Protein AF-A0A945CH38-F1 (afdb_monomer)

Structure (mmCIF, N/CA/C/O backbone):
data_AF-A0A945CH38-F1
#
_entry.id   AF-A0A945CH38-F1
#
loop_
_atom_site.group_PDB
_atom_site.id
_atom_site.type_symbol
_atom_site.label_atom_id
_atom_site.label_alt_id
_atom_site.label_comp_id
_atom_site.label_asym_id
_atom_site.label_entity_id
_atom_site.label_seq_id
_atom_site.pdbx_PDB_ins_code
_atom_site.Cartn_x
_atom_site.Cartn_y
_atom_site.Cartn_z
_atom_site.occupancy
_atom_site.B_iso_or_equiv
_atom_site.auth_seq_id
_atom_site.auth_comp_id
_atom_site.auth_asym_id
_atom_site.auth_atom_id
_atom_site.pdbx_PDB_model_num
ATOM 1 N N . MET A 1 1 ? 9.244 -1.101 -34.015 1.00 33.09 1 MET A N 1
ATOM 2 C CA . MET A 1 1 ? 8.876 0.305 -33.753 1.00 33.09 1 MET A CA 1
ATOM 3 C C . MET A 1 1 ? 9.743 0.731 -32.586 1.00 33.09 1 MET A C 1
ATOM 5 O O . MET A 1 1 ? 9.508 0.219 -31.500 1.00 33.09 1 MET A O 1
ATOM 9 N N . SER A 1 2 ? 10.815 1.493 -32.829 1.00 27.12 2 SER A N 1
ATOM 10 C CA . SER A 1 2 ? 11.675 1.990 -31.750 1.00 27.12 2 SER A CA 1
ATOM 11 C C . SER A 1 2 ? 10.920 3.091 -31.012 1.00 27.12 2 SER A C 1
ATOM 13 O O . SER A 1 2 ? 10.331 3.969 -31.644 1.00 27.12 2 SER A O 1
ATOM 15 N N . VAL A 1 3 ? 10.873 2.996 -29.688 1.00 37.81 3 VAL A N 1
ATOM 16 C CA . VAL A 1 3 ? 10.349 4.061 -28.833 1.00 37.81 3 VAL A CA 1
ATOM 17 C C . VAL A 1 3 ? 11.540 4.963 -28.547 1.00 37.81 3 VAL A C 1
ATOM 19 O O . VAL A 1 3 ? 12.316 4.706 -27.634 1.00 37.81 3 VAL A O 1
ATOM 22 N N . ASP A 1 4 ? 11.744 5.938 -29.426 1.00 38.91 4 ASP A N 1
ATOM 23 C CA . ASP A 1 4 ? 12.710 7.011 -29.221 1.0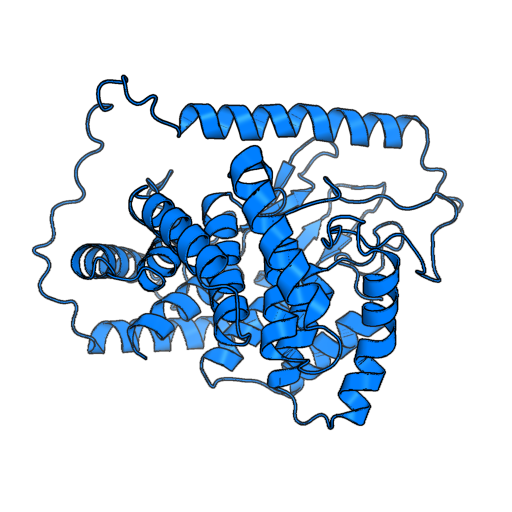0 38.91 4 ASP A CA 1
ATOM 24 C C . ASP A 1 4 ? 12.048 7.972 -28.221 1.00 38.91 4 ASP A C 1
ATOM 26 O O . ASP A 1 4 ? 11.200 8.775 -28.610 1.00 38.91 4 ASP A O 1
ATOM 30 N N . CYS A 1 5 ? 12.315 7.806 -26.919 1.00 43.62 5 CYS A N 1
ATOM 31 C CA . CYS A 1 5 ? 11.882 8.779 -25.914 1.00 43.62 5 CYS A CA 1
ATOM 32 C C . CYS A 1 5 ? 12.700 10.050 -26.136 1.00 43.62 5 CYS A C 1
ATOM 34 O O . CYS A 1 5 ? 13.842 10.168 -25.689 1.00 43.62 5 CYS A O 1
ATOM 36 N N . GLY A 1 6 ? 12.141 10.963 -26.927 1.00 52.44 6 GLY A N 1
ATOM 37 C CA . GLY A 1 6 ? 12.822 12.175 -27.349 1.00 52.44 6 GLY A CA 1
ATOM 38 C C . GLY A 1 6 ? 13.169 13.070 -26.160 1.00 52.44 6 GLY A C 1
ATOM 39 O O . GLY A 1 6 ? 12.581 12.987 -25.086 1.00 52.44 6 GLY A O 1
ATOM 40 N N . ILE A 1 7 ? 14.096 14.004 -26.378 1.00 44.34 7 ILE A N 1
ATOM 41 C CA . ILE A 1 7 ? 14.436 15.080 -25.427 1.00 44.34 7 ILE A CA 1
ATOM 42 C C . ILE A 1 7 ? 13.180 15.819 -24.918 1.00 44.34 7 ILE A C 1
ATOM 44 O O . ILE A 1 7 ? 13.166 16.318 -23.795 1.00 44.34 7 ILE A O 1
ATOM 48 N N . GLU A 1 8 ? 12.113 15.850 -25.718 1.00 47.91 8 GLU A N 1
ATOM 49 C CA . GLU A 1 8 ? 10.809 16.410 -25.359 1.00 47.91 8 GLU A CA 1
ATOM 50 C C . GLU A 1 8 ? 10.101 15.621 -24.245 1.00 47.91 8 GLU A C 1
ATOM 52 O O . GLU A 1 8 ? 9.540 16.247 -23.350 1.00 47.91 8 GLU A O 1
ATOM 57 N N . ASP A 1 9 ? 10.180 14.286 -24.230 1.00 46.97 9 ASP A N 1
ATOM 58 C CA . ASP A 1 9 ? 9.596 13.445 -23.171 1.00 46.97 9 ASP A CA 1
ATOM 59 C C . ASP A 1 9 ? 10.361 13.608 -21.846 1.00 46.97 9 ASP A C 1
ATOM 61 O O . ASP A 1 9 ? 9.769 13.648 -20.766 1.00 46.97 9 ASP A O 1
ATOM 65 N N . LEU A 1 10 ? 11.688 13.772 -21.921 1.00 42.56 10 LEU A N 1
ATOM 66 C CA . LEU A 1 10 ? 12.537 14.019 -20.751 1.00 42.56 10 LEU A CA 1
ATOM 67 C C . LEU A 1 10 ? 12.310 15.423 -20.166 1.00 42.56 10 LEU A C 1
ATOM 69 O O . LEU A 1 10 ? 12.220 15.579 -18.948 1.00 42.56 10 LEU A O 1
ATOM 73 N N . ALA A 1 11 ? 12.184 16.445 -21.018 1.00 45.28 11 ALA A N 1
ATOM 74 C CA . ALA A 1 11 ? 11.833 17.798 -20.587 1.00 45.28 11 ALA A CA 1
ATOM 75 C C . ALA A 1 11 ? 10.437 17.837 -19.939 1.00 45.28 11 ALA A C 1
ATOM 77 O O . ALA A 1 11 ? 10.260 18.481 -18.905 1.00 45.28 11 ALA A O 1
ATOM 78 N N . GLN A 1 12 ? 9.476 17.078 -20.482 1.00 52.94 12 GLN A N 1
ATOM 79 C CA . GLN A 1 12 ? 8.142 16.913 -19.895 1.00 52.94 12 GLN A CA 1
ATOM 80 C C . GLN A 1 12 ? 8.191 16.261 -18.504 1.00 52.94 12 GLN A C 1
ATOM 82 O O . GLN A 1 12 ? 7.495 16.713 -17.595 1.00 52.94 12 GLN A O 1
ATOM 87 N N . LEU A 1 13 ? 9.039 15.246 -18.300 1.00 43.03 13 LEU A N 1
ATOM 88 C CA . LEU A 1 13 ? 9.217 14.591 -16.997 1.00 43.03 13 LEU A CA 1
ATOM 89 C C . LEU A 1 13 ? 9.782 15.551 -15.928 1.00 43.03 13 LEU A C 1
ATOM 91 O O . LEU A 1 13 ? 9.372 15.495 -14.764 1.00 43.03 13 LEU A O 1
ATOM 95 N N . ILE A 1 14 ? 10.703 16.439 -16.321 1.00 44.16 14 ILE A N 1
ATOM 96 C CA . ILE A 1 14 ? 11.341 17.427 -15.434 1.00 44.16 14 ILE A CA 1
ATOM 97 C C . ILE A 1 14 ? 10.354 18.531 -15.027 1.00 44.16 14 ILE A C 1
ATOM 99 O O . ILE A 1 14 ? 10.209 18.804 -13.833 1.00 44.16 14 ILE A O 1
ATOM 103 N N . ASP A 1 15 ? 9.631 19.127 -15.981 1.00 50.62 15 ASP A N 1
ATOM 104 C CA . ASP A 1 15 ? 8.609 20.148 -15.687 1.00 50.62 15 ASP A CA 1
ATOM 105 C C . ASP A 1 15 ? 7.478 19.587 -14.806 1.00 50.62 15 ASP A C 1
ATOM 107 O O . ASP A 1 15 ? 6.951 20.278 -13.920 1.00 50.62 15 ASP A O 1
ATOM 111 N N . TRP A 1 16 ? 7.153 18.303 -14.997 1.00 47.88 16 TRP A N 1
ATOM 112 C CA . TRP A 1 16 ? 6.202 17.563 -14.173 1.00 47.88 16 TRP A CA 1
ATOM 113 C C . TRP A 1 16 ? 6.651 17.430 -12.709 1.00 47.88 16 TRP A C 1
ATOM 115 O O . TRP A 1 16 ? 5.834 17.629 -11.811 1.00 47.88 16 TRP A O 1
ATOM 125 N N . HIS A 1 17 ? 7.935 17.167 -12.443 1.00 46.44 17 HIS A N 1
ATOM 126 C CA . HIS A 1 17 ? 8.468 17.098 -11.074 1.00 46.44 17 HIS A CA 1
ATOM 127 C C . HIS A 1 17 ? 8.487 18.460 -10.367 1.00 46.44 17 HIS A C 1
ATOM 129 O O . HIS A 1 17 ? 8.150 18.553 -9.186 1.00 46.44 17 HIS A O 1
ATOM 135 N N . LEU A 1 18 ? 8.870 19.529 -11.071 1.00 45.62 18 LEU A N 1
ATOM 136 C CA . LEU A 1 18 ? 9.031 20.856 -10.464 1.00 45.62 18 LEU A CA 1
ATOM 137 C C . LEU A 1 18 ? 7.694 21.492 -10.057 1.00 45.62 18 LEU A C 1
ATOM 139 O O . LEU A 1 18 ? 7.589 22.082 -8.979 1.00 45.62 18 LEU A O 1
ATOM 143 N N . SER A 1 19 ? 6.659 21.346 -10.887 1.00 52.66 19 SER A N 1
ATOM 144 C CA . SER A 1 19 ? 5.317 21.888 -10.607 1.00 52.66 19 SER A CA 1
ATOM 145 C C . SER A 1 19 ? 4.658 21.231 -9.387 1.00 52.66 19 SER A C 1
ATOM 147 O O . SER A 1 19 ? 3.858 21.836 -8.674 1.00 52.66 19 SER A O 1
ATOM 149 N N . ASP A 1 20 ? 5.024 19.983 -9.134 1.00 52.06 20 ASP A N 1
ATOM 150 C CA . ASP A 1 20 ? 4.426 19.104 -8.144 1.00 52.06 20 ASP A CA 1
ATOM 151 C C . ASP A 1 20 ? 5.011 19.268 -6.736 1.00 52.06 20 ASP A C 1
ATOM 153 O O . ASP A 1 20 ? 4.262 19.346 -5.760 1.00 52.06 20 ASP A O 1
ATOM 157 N N . VAL A 1 21 ? 6.334 19.433 -6.624 1.00 51.56 21 VAL A N 1
ATOM 158 C CA . VAL A 1 21 ? 6.967 19.826 -5.353 1.00 51.56 21 VAL A CA 1
ATOM 159 C C . VAL A 1 21 ? 6.353 21.137 -4.858 1.00 51.56 21 VAL A C 1
ATOM 161 O O . VAL A 1 21 ? 5.951 21.231 -3.700 1.00 51.56 21 VAL A O 1
ATOM 164 N N . ALA A 1 22 ? 6.168 22.111 -5.754 1.00 57.16 22 ALA A N 1
ATOM 165 C CA . ALA A 1 22 ? 5.533 23.382 -5.422 1.00 57.16 22 ALA A CA 1
ATOM 166 C C . ALA A 1 22 ? 4.064 23.220 -4.985 1.00 57.16 22 ALA A C 1
ATOM 168 O O . ALA A 1 22 ? 3.626 23.894 -4.051 1.00 57.16 22 ALA A O 1
ATOM 169 N N . GLN A 1 23 ? 3.293 22.326 -5.618 1.00 54.50 23 GLN A N 1
ATOM 170 C CA . GLN A 1 23 ? 1.896 22.077 -5.248 1.00 54.50 23 GLN A CA 1
ATOM 171 C C . GLN A 1 23 ? 1.774 21.353 -3.901 1.00 54.50 23 GLN A C 1
ATOM 173 O O . GLN A 1 23 ? 0.929 21.727 -3.083 1.00 54.50 23 GLN A O 1
ATOM 178 N N . SER A 1 24 ? 2.626 20.361 -3.649 1.00 44.00 24 SER A N 1
ATOM 179 C CA . SER A 1 24 ? 2.690 19.631 -2.379 1.00 44.00 24 SER A CA 1
ATOM 180 C C . SER A 1 24 ? 3.130 20.546 -1.234 1.00 44.00 24 SER A C 1
ATOM 182 O O . SER A 1 24 ? 2.497 20.565 -0.176 1.00 44.00 24 SER A O 1
ATOM 184 N N . GLU A 1 25 ? 4.137 21.391 -1.466 1.00 53.06 25 GLU A N 1
ATOM 185 C CA . GLU A 1 25 ? 4.596 22.398 -0.508 1.00 53.06 25 GLU A CA 1
ATOM 186 C C . GLU A 1 25 ? 3.522 23.470 -0.247 1.00 53.06 25 GLU A C 1
ATOM 188 O O . GLU A 1 25 ? 3.291 23.856 0.900 1.00 53.06 25 GLU A O 1
ATOM 193 N N . ALA A 1 26 ? 2.815 23.935 -1.283 1.00 59.31 26 ALA A N 1
ATOM 194 C CA . ALA A 1 26 ? 1.718 24.894 -1.145 1.00 59.31 26 ALA A CA 1
ATOM 195 C C . ALA A 1 26 ? 0.515 24.300 -0.395 1.00 59.31 26 ALA A C 1
ATOM 197 O O . ALA A 1 26 ? -0.045 24.962 0.483 1.00 59.31 26 ALA A O 1
ATOM 198 N N . TYR A 1 27 ? 0.135 23.054 -0.699 1.00 48.19 27 TYR A N 1
ATOM 199 C CA . TYR A 1 27 ? -0.901 22.329 0.035 1.00 48.19 27 TYR A CA 1
ATOM 200 C C . TYR A 1 27 ? -0.509 22.193 1.505 1.00 48.19 27 TYR A C 1
ATOM 202 O O . TYR A 1 27 ? -1.305 22.551 2.373 1.00 48.19 27 TYR A O 1
ATOM 210 N N . TRP A 1 28 ? 0.736 21.802 1.791 1.00 46.22 28 TRP A N 1
ATOM 211 C CA . TRP A 1 28 ? 1.246 21.732 3.157 1.00 46.22 28 TRP A CA 1
ATOM 212 C C . TRP A 1 28 ? 1.188 23.093 3.852 1.00 46.22 28 TRP A C 1
ATOM 214 O O . TRP A 1 28 ? 0.543 23.208 4.887 1.00 46.22 28 TRP A O 1
ATOM 224 N N . LYS A 1 29 ? 1.726 24.161 3.252 1.00 55.78 29 LYS A N 1
ATOM 225 C CA . LYS A 1 29 ? 1.638 25.536 3.788 1.00 55.78 29 LYS A CA 1
ATOM 226 C C . LYS A 1 29 ? 0.195 25.997 4.029 1.00 55.78 29 LYS A C 1
ATOM 228 O O . LYS A 1 29 ? -0.036 26.849 4.884 1.00 55.78 29 LYS A O 1
ATOM 233 N N . SER A 1 30 ? -0.775 25.465 3.283 1.00 52.91 30 SER A N 1
ATOM 234 C CA . SER A 1 30 ? -2.195 25.796 3.452 1.00 52.91 30 SER A CA 1
ATOM 235 C C . SER A 1 30 ? -2.853 25.090 4.643 1.00 52.91 30 SER A C 1
ATOM 237 O O . SER A 1 30 ? -3.744 25.667 5.268 1.00 52.91 30 SER A O 1
ATOM 239 N N . ILE A 1 31 ? -2.401 23.879 4.984 1.00 42.31 31 ILE A N 1
ATOM 240 C CA . ILE A 1 31 ? -2.918 23.089 6.114 1.00 42.31 31 ILE A CA 1
ATOM 241 C C . ILE A 1 31 ? -2.049 23.217 7.372 1.00 42.31 31 ILE A C 1
ATOM 243 O O . ILE A 1 31 ? -2.517 22.920 8.470 1.00 42.31 31 ILE A O 1
ATOM 247 N N . HIS A 1 32 ? -0.808 23.691 7.231 1.00 41.12 32 HIS A N 1
ATOM 248 C CA . HIS A 1 32 ? 0.100 23.970 8.332 1.00 41.12 32 HIS A CA 1
ATOM 249 C C . HIS A 1 32 ? -0.224 25.342 8.923 1.00 41.12 32 HIS A C 1
ATOM 251 O O . HIS A 1 32 ? -0.012 26.403 8.328 1.00 41.12 32 HIS A O 1
ATOM 257 N N . ILE A 1 33 ? -0.804 25.314 10.117 1.00 42.88 33 ILE A N 1
ATOM 258 C CA . ILE A 1 33 ? -1.105 26.510 10.889 1.00 42.88 33 ILE A CA 1
ATOM 259 C C . ILE A 1 33 ? 0.221 26.955 11.508 1.00 42.88 33 ILE A C 1
ATOM 261 O O . ILE A 1 33 ? 0.757 26.270 12.371 1.00 42.88 33 ILE A O 1
ATOM 265 N N . SER A 1 34 ? 0.763 28.090 11.051 1.00 43.88 34 SER A N 1
ATOM 266 C CA . SER A 1 34 ? 1.825 28.787 11.788 1.00 43.88 34 SER A CA 1
ATOM 267 C C . SER A 1 34 ? 1.400 28.888 13.259 1.00 43.88 34 SER A C 1
ATOM 269 O O . SER A 1 34 ? 0.246 29.258 13.493 1.00 43.88 34 SER A O 1
ATOM 271 N N . PRO A 1 35 ? 2.275 28.582 14.235 1.00 45.34 35 PRO A N 1
ATOM 272 C CA . PRO A 1 35 ? 1.916 28.585 15.657 1.00 45.34 35 PRO A CA 1
ATOM 273 C C . PRO A 1 35 ? 1.317 29.921 16.140 1.00 45.34 35 PRO A C 1
ATOM 275 O O . PRO A 1 35 ? 0.619 29.950 17.149 1.00 45.34 35 PRO A O 1
ATOM 278 N N . ASP A 1 36 ? 1.497 30.998 15.367 1.00 49.19 36 ASP A N 1
ATOM 279 C CA . ASP A 1 36 ? 1.013 32.348 15.658 1.00 49.19 36 ASP A CA 1
ATOM 280 C C . ASP A 1 36 ? -0.311 32.717 14.951 1.00 49.19 36 ASP A C 1
ATOM 282 O O . ASP A 1 36 ? -0.823 33.829 15.117 1.00 49.19 36 ASP A O 1
ATOM 286 N N . ARG A 1 37 ? -0.899 31.829 14.132 1.00 39.44 37 ARG A N 1
ATOM 287 C CA . ARG A 1 37 ? -2.176 32.109 13.453 1.00 39.44 37 ARG A CA 1
ATOM 288 C C . ARG A 1 37 ? -3.357 31.899 14.395 1.00 39.44 37 ARG A C 1
ATOM 290 O O . ARG A 1 37 ? -3.610 30.801 14.880 1.00 39.44 37 ARG A O 1
ATOM 297 N N . THR A 1 38 ? -4.147 32.958 14.561 1.00 38.47 38 THR A N 1
ATOM 298 C CA . THR A 1 38 ? -5.465 32.916 15.201 1.00 38.47 38 THR A CA 1
ATOM 299 C C . THR A 1 38 ? -6.306 31.807 14.549 1.00 38.47 38 THR A C 1
ATOM 301 O O . THR A 1 38 ? -6.372 31.764 13.316 1.00 38.47 38 THR A O 1
ATOM 304 N N . PRO A 1 39 ? -6.923 30.891 15.321 1.00 36.44 39 PRO A N 1
ATOM 305 C CA . PRO A 1 39 ? -7.689 29.787 14.757 1.00 36.44 39 PRO A CA 1
ATOM 306 C C . PRO A 1 39 ? -8.763 30.321 13.805 1.00 36.44 39 PRO A C 1
ATOM 308 O O . PRO A 1 39 ? -9.526 31.220 14.160 1.00 36.44 39 PRO A O 1
ATOM 311 N N . LEU A 1 40 ? -8.795 29.774 12.583 1.00 32.62 40 LEU A N 1
ATOM 312 C CA . LEU A 1 40 ? -9.864 30.044 11.622 1.00 32.62 40 LEU A CA 1
ATOM 313 C C . LEU A 1 40 ? -11.224 29.820 12.302 1.00 32.62 40 LEU A C 1
ATOM 315 O O . LEU A 1 40 ? -11.339 28.881 13.098 1.00 32.62 40 LEU A O 1
ATOM 319 N N . PRO A 1 41 ? -12.237 30.655 12.005 1.00 34.81 41 PRO A N 1
ATOM 320 C CA . PRO A 1 41 ? -13.558 30.514 12.594 1.00 34.81 41 PRO A CA 1
ATOM 321 C C . PRO A 1 41 ? -14.049 29.087 12.356 1.00 34.81 41 PRO A C 1
ATOM 323 O O . PRO A 1 41 ? -14.040 28.597 11.228 1.00 34.81 41 PRO A O 1
ATOM 326 N N . PHE A 1 42 ? -14.380 28.425 13.464 1.00 35.62 42 PHE A N 1
ATOM 327 C CA . PHE A 1 42 ? -14.940 27.085 13.548 1.00 35.62 42 PHE A CA 1
ATOM 328 C C . PHE A 1 42 ? -15.866 26.795 12.357 1.00 35.62 42 PHE A C 1
ATOM 330 O O . PHE A 1 42 ? -16.919 27.418 12.229 1.00 35.62 42 PHE A O 1
ATOM 337 N N . PHE A 1 43 ? -15.509 25.816 11.518 1.00 35.94 43 PHE A N 1
ATOM 338 C CA . PHE A 1 43 ? -16.547 25.064 10.819 1.00 35.94 43 PHE A CA 1
ATOM 339 C C . PHE A 1 43 ? -17.430 24.447 11.898 1.00 35.94 43 PHE A C 1
ATOM 341 O O . PHE A 1 43 ? -16.898 23.948 12.894 1.00 35.94 43 PHE A O 1
ATOM 348 N N . GLU A 1 44 ? -18.748 24.572 11.723 1.00 36.72 44 GLU A N 1
ATOM 349 C CA . GLU A 1 44 ? -19.766 24.077 12.644 1.00 36.72 44 GLU A CA 1
ATOM 350 C C . GLU A 1 44 ? -19.319 22.749 13.245 1.00 36.72 44 GLU A C 1
ATOM 352 O O . GLU A 1 44 ? -19.107 21.760 12.541 1.00 36.72 44 GLU A O 1
ATOM 357 N N . ILE A 1 45 ? -19.106 22.781 14.560 1.00 38.47 45 ILE A N 1
ATOM 358 C CA . ILE A 1 45 ? -18.884 21.606 15.386 1.00 38.47 45 ILE A CA 1
ATOM 359 C C . ILE A 1 45 ? -19.995 20.641 14.988 1.00 38.47 45 ILE A C 1
ATOM 361 O O . ILE A 1 45 ? -21.165 20.929 15.251 1.00 38.47 45 ILE A O 1
ATOM 365 N N . LEU A 1 46 ? -19.638 19.543 14.304 1.00 39.16 46 LEU A N 1
ATOM 366 C CA . LEU A 1 46 ? -20.552 18.422 14.103 1.00 39.16 46 LEU A CA 1
ATOM 367 C C . LEU A 1 46 ? -21.228 18.200 15.455 1.00 39.16 46 LEU A C 1
ATOM 369 O O . LEU A 1 46 ? -20.494 18.109 16.446 1.00 39.16 46 LEU A O 1
ATOM 373 N N . PRO A 1 47 ? -22.572 18.228 15.530 1.00 36.97 47 PRO A N 1
ATOM 374 C CA . PRO A 1 47 ? -23.276 18.222 16.800 1.00 36.97 47 PRO A CA 1
ATOM 375 C C . PRO A 1 47 ? -22.669 17.130 17.663 1.00 36.97 47 PRO A C 1
ATOM 377 O O . PRO A 1 47 ? -22.548 15.993 17.207 1.00 36.97 47 PRO A O 1
ATOM 380 N N . SER A 1 48 ? -22.207 17.527 18.853 1.00 38.81 48 SER A N 1
ATOM 381 C CA . SER A 1 48 ? -21.621 16.630 19.840 1.00 38.81 48 SER A CA 1
ATOM 382 C C . SER A 1 48 ? -22.679 15.587 20.167 1.00 38.81 48 SER A C 1
ATOM 384 O O . SER A 1 48 ? -23.547 15.795 21.015 1.00 38.81 48 SER A O 1
ATOM 386 N N . ALA A 1 49 ? -22.683 14.496 19.402 1.00 42.03 49 ALA A N 1
ATOM 387 C CA . ALA A 1 49 ? -23.418 13.309 19.747 1.00 42.03 49 ALA A CA 1
ATOM 388 C C . ALA A 1 49 ? -22.824 12.915 21.089 1.00 42.03 49 ALA A C 1
ATOM 390 O O . ALA A 1 49 ? -21.624 12.658 21.172 1.00 42.03 49 ALA A O 1
ATOM 391 N N . THR A 1 50 ? -23.629 12.969 22.149 1.00 41.84 50 THR A N 1
ATOM 392 C CA . THR A 1 50 ? -23.222 12.525 23.478 1.00 41.84 50 THR A CA 1
ATOM 393 C C . THR A 1 50 ? -22.666 11.120 23.331 1.00 41.84 50 THR A C 1
ATOM 395 O O . THR A 1 50 ? -23.422 10.171 23.103 1.00 41.84 50 THR A O 1
ATOM 398 N N . ALA A 1 51 ? -21.337 11.035 23.362 1.00 41.84 51 ALA A N 1
ATOM 399 C CA . ALA A 1 51 ? -20.554 9.852 23.071 1.00 41.84 51 ALA A CA 1
ATOM 400 C C . ALA A 1 51 ? -20.702 8.879 24.238 1.00 41.84 51 ALA A C 1
ATOM 402 O O . ALA A 1 51 ? -19.837 8.729 25.092 1.00 41.84 51 ALA A O 1
ATOM 403 N N . THR A 1 52 ? -21.860 8.233 24.299 1.00 47.31 52 THR A N 1
ATOM 404 C CA . THR A 1 52 ? -21.950 6.927 24.938 1.00 47.31 52 THR A CA 1
ATOM 405 C C . THR A 1 52 ? -21.042 5.998 24.139 1.00 47.31 52 THR A C 1
ATOM 407 O O . THR A 1 52 ? -21.010 6.088 22.910 1.00 47.31 52 THR A O 1
ATOM 410 N N . ALA A 1 53 ? -20.228 5.190 24.827 1.00 51.75 53 ALA A N 1
ATOM 411 C CA . ALA A 1 53 ? -19.344 4.227 24.179 1.00 51.75 53 ALA A CA 1
ATOM 412 C C . ALA A 1 53 ? -20.140 3.489 23.097 1.00 51.75 53 ALA A C 1
ATOM 414 O O . ALA A 1 53 ? -21.182 2.904 23.401 1.00 51.75 53 ALA A O 1
ATOM 415 N N . ALA A 1 54 ? -19.703 3.592 21.838 1.00 51.22 54 ALA A N 1
ATOM 416 C CA . ALA A 1 54 ? -20.388 2.921 20.747 1.00 51.22 54 ALA A CA 1
ATOM 417 C C . ALA A 1 54 ? -20.420 1.423 21.093 1.00 51.22 54 ALA A C 1
ATOM 419 O O . ALA A 1 54 ? -19.356 0.860 21.361 1.00 51.22 54 ALA A O 1
ATOM 420 N N . PRO A 1 55 ? -21.596 0.775 21.154 1.00 59.91 55 PRO A N 1
ATOM 421 C CA . PRO A 1 55 ? -21.658 -0.637 21.492 1.00 59.91 55 PRO A CA 1
ATOM 422 C C . PRO A 1 55 ? -20.800 -1.416 20.492 1.00 59.91 55 PRO A C 1
ATOM 424 O O . PRO A 1 55 ? -20.972 -1.252 19.284 1.00 59.91 55 PRO A O 1
ATOM 427 N N . THR A 1 56 ? -19.886 -2.260 20.974 1.00 65.62 56 THR A N 1
ATOM 428 C CA . THR A 1 56 ? -19.011 -3.114 20.143 1.00 65.62 56 THR A CA 1
ATOM 429 C C . THR A 1 56 ? -19.802 -3.905 19.095 1.00 65.62 56 THR A C 1
ATOM 431 O O . THR A 1 56 ? -19.401 -3.983 17.937 1.00 65.62 56 THR A O 1
ATOM 434 N N . VAL A 1 57 ? -21.010 -4.342 19.467 1.00 63.09 57 VAL A N 1
ATOM 435 C CA . VAL A 1 57 ? -22.010 -5.003 18.608 1.00 63.09 57 VAL A CA 1
ATOM 436 C C . VAL A 1 57 ? -22.294 -4.237 17.306 1.00 63.09 57 VAL A C 1
ATOM 438 O O . VAL A 1 57 ? -22.566 -4.836 16.266 1.00 63.09 57 VAL A O 1
ATOM 441 N N . GLU A 1 58 ? -22.230 -2.907 17.325 1.00 84.25 58 GLU A N 1
ATOM 442 C CA . GLU A 1 58 ? -22.483 -2.099 16.134 1.00 84.25 58 GLU A CA 1
ATOM 443 C C . GLU A 1 58 ? -21.261 -1.982 15.206 1.00 84.25 58 GLU A C 1
ATOM 445 O O . GLU A 1 58 ? -21.435 -1.682 14.022 1.00 84.25 58 GLU A O 1
ATOM 450 N N . ILE A 1 59 ? -20.037 -2.195 15.708 1.00 92.44 59 ILE A N 1
ATOM 451 C CA . ILE A 1 59 ? -18.827 -2.264 14.867 1.00 92.44 59 ILE A CA 1
ATOM 452 C C . ILE A 1 59 ? -18.799 -3.605 14.131 1.00 92.44 59 ILE A C 1
ATOM 454 O O . ILE A 1 59 ? -18.574 -3.616 12.923 1.00 92.44 59 ILE A O 1
ATOM 458 N N . ASP A 1 60 ? -19.141 -4.705 14.806 1.00 94.19 60 ASP A N 1
ATOM 459 C CA . ASP A 1 60 ? -19.213 -6.036 14.187 1.00 94.19 60 ASP A CA 1
ATOM 460 C C . ASP A 1 60 ? -20.189 -6.076 13.006 1.00 94.19 60 ASP A C 1
ATOM 462 O O . ASP A 1 60 ? -19.878 -6.626 11.948 1.00 94.19 60 ASP A O 1
ATOM 466 N N . HIS A 1 61 ? -21.357 -5.436 13.141 1.00 94.75 61 HIS A N 1
ATOM 467 C CA . HIS A 1 61 ? -22.316 -5.339 12.039 1.00 94.75 61 HIS A CA 1
ATOM 468 C C . HIS A 1 61 ? -21.777 -4.514 10.858 1.00 94.75 61 HIS A C 1
ATOM 470 O O . HIS A 1 61 ? -21.982 -4.875 9.697 1.00 94.75 61 HIS A O 1
ATOM 476 N N . CYS A 1 62 ? -21.067 -3.418 11.143 1.00 95.81 62 CYS A N 1
ATOM 477 C CA . CYS A 1 62 ? -20.400 -2.603 10.127 1.00 95.81 62 CYS A CA 1
ATOM 478 C C . CYS A 1 62 ? -19.339 -3.427 9.375 1.00 95.81 62 CYS A C 1
ATOM 480 O O . CYS A 1 62 ? -19.326 -3.440 8.141 1.00 95.81 62 CYS A O 1
ATOM 482 N N . LEU A 1 63 ? -18.507 -4.171 10.112 1.00 96.31 63 LEU A N 1
ATOM 483 C CA . LEU A 1 63 ? -17.465 -5.047 9.576 1.00 96.31 63 LEU A CA 1
ATOM 484 C C . LEU A 1 63 ? -18.037 -6.182 8.724 1.00 96.31 63 LEU A C 1
ATOM 486 O O . LEU A 1 63 ? -17.537 -6.422 7.629 1.00 96.31 63 LEU A O 1
ATOM 490 N N . ASP A 1 64 ? -19.096 -6.857 9.173 1.00 96.19 64 ASP A N 1
ATOM 491 C CA . ASP A 1 64 ? -19.760 -7.920 8.403 1.00 96.19 64 ASP A CA 1
ATOM 492 C C . ASP A 1 64 ? -20.255 -7.410 7.038 1.00 96.19 64 ASP A C 1
ATOM 494 O O . ASP A 1 64 ? -20.020 -8.036 6.001 1.00 96.19 64 ASP A O 1
ATOM 498 N N . ARG A 1 65 ? -20.881 -6.230 7.009 1.00 97.69 65 ARG A N 1
ATOM 499 C CA . ARG A 1 65 ? -21.343 -5.610 5.758 1.00 97.69 65 ARG A CA 1
ATOM 500 C C . ARG A 1 65 ? -20.182 -5.206 4.853 1.00 97.69 65 ARG A C 1
ATOM 502 O O . ARG A 1 65 ? -20.243 -5.455 3.652 1.00 97.69 65 ARG A O 1
ATOM 509 N N . ALA A 1 66 ? -19.121 -4.639 5.419 1.00 97.56 66 ALA A N 1
ATOM 510 C CA . ALA A 1 66 ? -17.929 -4.259 4.668 1.00 97.56 66 ALA A CA 1
ATOM 511 C C . ALA A 1 66 ? -17.218 -5.475 4.056 1.00 97.56 66 ALA A C 1
ATOM 513 O O . ALA A 1 66 ? -16.869 -5.473 2.879 1.00 97.56 66 ALA A O 1
ATOM 514 N N . ARG A 1 67 ? -17.086 -6.563 4.819 1.00 96.44 67 ARG A N 1
ATOM 515 C CA . ARG A 1 67 ? -16.536 -7.842 4.349 1.00 96.44 67 ARG A CA 1
ATOM 516 C C . ARG A 1 67 ? -17.348 -8.419 3.191 1.00 96.44 67 ARG A C 1
ATOM 518 O O . ARG A 1 67 ? -16.771 -8.838 2.190 1.00 96.44 67 ARG A O 1
ATOM 525 N N . LYS A 1 68 ? -18.683 -8.381 3.280 1.00 96.12 68 LYS A N 1
ATOM 526 C CA . LYS A 1 68 ? -19.579 -8.779 2.179 1.00 96.12 68 LYS A CA 1
ATOM 527 C C . LYS A 1 68 ? -19.395 -7.907 0.940 1.00 96.12 68 LYS A C 1
ATOM 529 O O . LYS A 1 68 ? -19.358 -8.449 -0.159 1.00 96.12 68 LYS A O 1
ATOM 534 N N . PHE A 1 69 ? -19.243 -6.593 1.116 1.00 97.06 69 PHE A N 1
ATOM 535 C CA . PHE A 1 69 ? -18.942 -5.672 0.018 1.00 97.06 69 PHE A CA 1
ATOM 536 C C . PHE A 1 69 ? -17.624 -6.039 -0.680 1.00 97.06 69 PHE A C 1
ATOM 538 O O . PHE A 1 69 ? -17.596 -6.167 -1.900 1.00 97.06 69 PHE A O 1
ATOM 545 N N . LEU A 1 70 ? -16.553 -6.289 0.080 1.00 95.62 70 LEU A N 1
ATOM 546 C CA . LEU A 1 70 ? -15.249 -6.685 -0.471 1.00 95.62 70 LEU A CA 1
ATOM 547 C C . LEU A 1 70 ? -15.286 -8.043 -1.187 1.00 95.62 70 LEU A C 1
ATOM 549 O O . LEU A 1 70 ? -14.574 -8.238 -2.165 1.00 95.62 70 LEU A O 1
ATOM 553 N N . CYS A 1 71 ? -16.135 -8.969 -0.736 1.00 94.75 71 CYS A N 1
ATOM 554 C CA . CYS A 1 71 ? -16.297 -10.282 -1.365 1.00 94.75 71 CYS A CA 1
ATOM 555 C C . CYS A 1 71 ? -17.243 -10.281 -2.577 1.00 94.75 71 CYS A C 1
ATOM 557 O O . CYS A 1 71 ? -17.379 -11.313 -3.232 1.00 94.75 71 CYS A O 1
ATOM 559 N N . PHE A 1 72 ? -17.925 -9.167 -2.870 1.00 93.44 72 PHE A N 1
ATOM 560 C CA . PHE A 1 72 ? -18.873 -9.096 -3.984 1.00 93.44 72 PHE A CA 1
ATOM 561 C C . PHE A 1 72 ? -18.177 -9.230 -5.347 1.00 93.44 72 PHE A C 1
ATOM 563 O O . PHE A 1 72 ? -18.722 -9.854 -6.257 1.00 93.44 72 PHE A O 1
ATOM 570 N N . ASP A 1 73 ? -16.967 -8.682 -5.473 1.00 91.12 73 ASP A N 1
ATOM 571 C CA . ASP A 1 73 ? -16.132 -8.764 -6.671 1.00 91.12 73 ASP A CA 1
ATOM 572 C C . ASP A 1 73 ? -14.743 -9.314 -6.313 1.00 91.12 73 ASP A C 1
ATOM 574 O O . ASP A 1 73 ? -13.817 -8.570 -5.983 1.00 91.12 73 ASP A O 1
ATOM 578 N N . LEU A 1 74 ? -14.597 -10.640 -6.405 1.00 87.94 74 LEU A N 1
ATOM 579 C CA . LEU A 1 74 ? -13.338 -11.345 -6.123 1.00 87.94 74 LEU A CA 1
ATOM 580 C C . LEU A 1 74 ? -12.224 -11.027 -7.132 1.00 87.94 74 LEU A C 1
ATOM 582 O O . LEU A 1 74 ? -11.051 -11.267 -6.859 1.00 87.94 74 LEU A O 1
ATOM 586 N N . GLU A 1 75 ? -12.55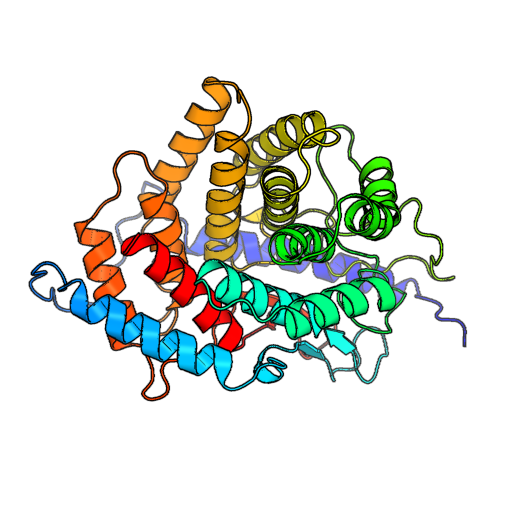6 -10.478 -8.300 1.00 90.88 75 GLU A N 1
ATOM 587 C CA . GLU A 1 75 ? -11.541 -9.958 -9.219 1.00 90.88 75 GLU A CA 1
ATOM 588 C C . GLU A 1 75 ? -11.179 -8.501 -8.911 1.00 90.88 75 GLU A C 1
ATOM 590 O O . GLU A 1 75 ? -10.185 -7.988 -9.433 1.00 90.88 75 GLU A O 1
ATOM 595 N N . SER A 1 76 ? -11.967 -7.846 -8.054 1.00 94.12 76 SER A N 1
ATOM 596 C CA . SER A 1 76 ? -11.817 -6.459 -7.624 1.00 94.12 76 SER A CA 1
ATOM 597 C C . SER A 1 76 ? -11.605 -5.511 -8.808 1.00 94.12 76 SER A C 1
ATOM 599 O O . SER A 1 76 ? -10.763 -4.611 -8.761 1.00 94.12 76 SER A O 1
ATOM 601 N N . ARG A 1 77 ? -12.371 -5.708 -9.888 1.00 94.25 77 ARG A N 1
ATOM 602 C CA . ARG A 1 77 ? -12.300 -4.935 -11.138 1.00 94.25 77 ARG A CA 1
ATOM 603 C C . ARG A 1 77 ? -12.575 -3.459 -10.921 1.00 94.25 77 ARG A C 1
ATOM 605 O O . ARG A 1 77 ? -11.980 -2.630 -11.600 1.00 94.25 77 ARG A O 1
ATOM 612 N N . GLU A 1 78 ? -13.432 -3.124 -9.958 1.00 92.56 78 GLU A N 1
ATOM 613 C CA . GLU A 1 78 ? -13.689 -1.726 -9.580 1.00 92.56 78 GLU A CA 1
ATOM 614 C C . GLU A 1 78 ? -12.420 -1.013 -9.079 1.00 92.56 78 GLU A C 1
ATOM 616 O O . GLU A 1 78 ? -12.323 0.208 -9.142 1.00 92.56 78 GLU A O 1
ATOM 621 N N . SER A 1 79 ? -11.433 -1.762 -8.580 1.00 92.94 79 SER A N 1
ATOM 622 C CA . SER A 1 79 ? -10.190 -1.202 -8.046 1.00 92.94 79 SER A CA 1
ATOM 623 C C . SER A 1 79 ? -9.087 -1.019 -9.092 1.00 92.94 79 SER A C 1
ATOM 625 O O . SER A 1 79 ? -8.059 -0.415 -8.774 1.00 92.94 79 SER A O 1
ATOM 627 N N . TRP A 1 80 ? -9.278 -1.522 -10.318 1.00 95.19 80 TRP A N 1
ATOM 628 C CA . TRP A 1 80 ? -8.269 -1.441 -11.374 1.00 95.19 80 TRP A CA 1
ATOM 629 C C . TRP A 1 80 ? -8.040 0.010 -11.784 1.00 95.19 80 TRP A C 1
ATOM 631 O O . TRP A 1 80 ? -8.990 0.754 -12.041 1.00 95.19 80 TRP A O 1
ATOM 641 N N . GLU A 1 81 ? -6.778 0.401 -11.914 1.00 93.31 81 GLU A N 1
ATOM 642 C CA . GLU A 1 81 ? -6.432 1.658 -12.558 1.00 93.31 81 GLU A CA 1
ATOM 643 C C . GLU A 1 81 ? -6.421 1.461 -14.077 1.00 93.31 81 GLU A C 1
ATOM 645 O O . GLU A 1 81 ? -5.682 0.631 -14.605 1.00 93.31 81 GLU A O 1
ATOM 650 N N . ILE A 1 82 ? -7.242 2.227 -14.798 1.00 92.62 82 ILE A N 1
ATOM 651 C CA . ILE A 1 82 ? -7.332 2.152 -16.259 1.00 92.62 82 ILE A CA 1
ATOM 652 C C . ILE A 1 82 ? -7.071 3.536 -16.850 1.00 92.62 82 ILE A C 1
ATOM 654 O O . ILE A 1 82 ? -7.928 4.417 -16.782 1.00 92.62 82 ILE A O 1
ATOM 658 N N . GLN A 1 83 ? -5.920 3.700 -17.500 1.00 89.69 83 GLN A N 1
ATOM 659 C CA . GLN A 1 83 ? -5.546 4.930 -18.197 1.00 89.69 83 GLN A CA 1
ATOM 660 C C . GLN A 1 83 ? -5.864 4.805 -19.686 1.00 89.69 83 GLN A C 1
ATOM 662 O O . GLN A 1 83 ? -5.383 3.895 -20.358 1.00 89.69 83 GLN A O 1
ATOM 667 N N . ARG A 1 84 ? -6.684 5.727 -20.205 1.00 88.19 84 ARG A N 1
ATOM 668 C CA . ARG A 1 84 ? -7.140 5.765 -21.616 1.00 88.19 84 ARG A CA 1
ATOM 669 C C . ARG A 1 84 ? -6.756 7.060 -22.331 1.00 88.19 84 ARG A C 1
ATOM 671 O O . ARG A 1 84 ? -7.401 7.470 -23.290 1.00 88.19 84 ARG A O 1
ATOM 678 N N . THR A 1 85 ? -5.774 7.763 -21.788 1.00 80.25 85 THR A N 1
ATOM 679 C CA . THR A 1 85 ? -5.509 9.177 -22.082 1.00 80.25 85 THR A CA 1
ATOM 680 C C . THR A 1 85 ? -4.337 9.372 -23.036 1.00 80.25 85 THR A C 1
ATOM 682 O O . THR A 1 85 ? -3.957 10.506 -23.308 1.00 80.25 85 THR A O 1
ATOM 685 N N . GLY A 1 86 ? -3.770 8.286 -23.573 1.00 78.12 86 GLY A N 1
ATOM 686 C CA . GLY A 1 86 ? -2.603 8.363 -24.448 1.00 78.12 86 GLY A CA 1
ATOM 687 C C . GLY A 1 86 ? -1.283 8.543 -23.695 1.00 78.12 86 GLY A C 1
ATOM 688 O O . GLY A 1 86 ? -0.299 8.954 -24.308 1.00 78.12 86 GLY A O 1
ATOM 689 N N . LEU A 1 87 ? -1.242 8.281 -22.381 1.00 80.88 87 LEU A N 1
ATOM 690 C CA . LEU A 1 87 ? -0.020 8.408 -21.584 1.00 80.88 87 LEU A CA 1
ATOM 691 C C . LEU A 1 87 ? 1.118 7.575 -22.193 1.00 80.88 87 LEU A C 1
ATOM 693 O O . LEU A 1 87 ? 0.922 6.407 -22.528 1.00 80.88 87 LEU A O 1
ATOM 697 N N . TRP A 1 88 ? 2.296 8.189 -22.350 1.00 80.38 88 TRP A N 1
ATOM 698 C CA . TRP A 1 88 ? 3.465 7.594 -23.018 1.00 80.38 88 TRP A CA 1
ATOM 699 C C . TRP A 1 88 ? 3.147 7.006 -24.403 1.00 80.38 88 TRP A C 1
ATOM 701 O O . TRP A 1 88 ? 3.649 5.942 -24.774 1.00 80.38 88 TRP A O 1
ATOM 711 N N . ALA A 1 89 ? 2.263 7.677 -25.150 1.00 84.00 89 ALA A N 1
ATOM 712 C CA . ALA A 1 89 ? 1.770 7.240 -26.455 1.00 84.00 89 ALA A CA 1
ATOM 713 C C . ALA A 1 89 ? 1.131 5.834 -26.436 1.00 84.00 89 ALA A C 1
ATOM 715 O O . ALA A 1 89 ? 1.194 5.095 -27.422 1.00 84.00 89 ALA A O 1
ATOM 716 N N . ARG A 1 90 ? 0.518 5.443 -25.309 1.00 84.75 90 ARG A N 1
ATOM 717 C CA . ARG A 1 90 ? -0.232 4.189 -25.164 1.00 84.75 90 ARG A CA 1
ATOM 718 C C . ARG A 1 90 ? -1.730 4.453 -25.102 1.00 84.75 90 ARG A C 1
ATOM 720 O O . ARG A 1 90 ? -2.201 5.228 -24.275 1.00 84.75 90 ARG A O 1
ATOM 727 N N . ASP A 1 91 ? -2.481 3.731 -25.929 1.00 86.56 91 ASP A N 1
ATOM 728 C CA . ASP A 1 91 ? -3.948 3.818 -25.965 1.00 86.56 91 ASP A CA 1
ATOM 729 C C . ASP A 1 91 ? -4.604 3.315 -24.671 1.00 86.56 91 ASP A C 1
ATOM 731 O O . ASP A 1 91 ? -5.708 3.730 -24.311 1.00 86.56 91 ASP A O 1
ATOM 735 N N . LEU A 1 92 ? -3.930 2.393 -23.980 1.00 91.31 92 LEU A N 1
ATOM 736 C CA . LEU A 1 92 ? -4.419 1.757 -22.769 1.00 91.31 92 LEU A CA 1
ATOM 737 C C . LEU A 1 92 ? -3.248 1.346 -21.874 1.00 91.31 92 LEU A C 1
ATOM 739 O O . LEU A 1 92 ? -2.380 0.589 -22.308 1.00 91.31 92 LEU A O 1
ATOM 743 N N . LEU A 1 93 ? -3.277 1.780 -20.616 1.00 92.25 93 LEU A N 1
ATOM 744 C CA . LEU A 1 93 ? -2.477 1.197 -19.536 1.00 92.25 93 LEU A CA 1
ATOM 745 C C . LEU A 1 93 ? -3.422 0.678 -18.458 1.00 92.25 93 LEU A C 1
ATOM 747 O O . LEU A 1 93 ? -4.446 1.302 -18.167 1.00 92.25 93 LEU A O 1
ATOM 751 N N . VAL A 1 94 ? -3.088 -0.476 -17.888 1.00 95.06 94 VAL A N 1
ATOM 752 C CA . VAL A 1 94 ? -3.906 -1.125 -16.862 1.00 95.06 94 VAL A CA 1
ATOM 753 C C . VAL A 1 94 ? -3.021 -1.497 -15.683 1.00 95.06 94 VAL A C 1
ATOM 755 O O . VAL A 1 94 ? -2.126 -2.329 -15.827 1.00 95.06 94 VAL A O 1
ATOM 758 N N . GLY A 1 95 ? -3.270 -0.853 -14.546 1.00 94.62 95 GLY A N 1
ATOM 759 C CA . GLY A 1 95 ? -2.692 -1.182 -13.248 1.00 94.62 95 GLY A CA 1
ATOM 760 C C . GLY A 1 95 ? -3.714 -1.982 -12.457 1.00 94.62 95 GLY A C 1
ATOM 761 O O . GLY A 1 95 ? -4.565 -1.420 -11.769 1.00 94.62 95 GLY A O 1
ATOM 762 N N . ASP A 1 96 ? -3.709 -3.300 -12.633 1.00 94.38 96 ASP A N 1
ATOM 763 C CA . ASP A 1 96 ? -4.721 -4.193 -12.068 1.00 94.38 96 ASP A CA 1
ATOM 764 C C . ASP A 1 96 ? -4.225 -5.001 -10.869 1.00 94.38 96 ASP A C 1
ATOM 766 O O . ASP A 1 96 ? -5.053 -5.431 -10.074 1.00 94.38 96 ASP A O 1
ATOM 770 N N . VAL A 1 97 ? -2.919 -5.210 -10.694 1.00 96.25 97 VAL A N 1
ATOM 771 C CA . VAL A 1 97 ? -2.419 -6.144 -9.670 1.00 96.25 97 VAL A CA 1
ATOM 772 C C . VAL A 1 97 ? -2.393 -5.521 -8.273 1.00 96.25 97 VAL A C 1
ATOM 774 O O . VAL A 1 97 ? -2.986 -6.088 -7.355 1.00 96.25 97 VAL A O 1
ATOM 777 N N . PHE A 1 98 ? -1.789 -4.339 -8.117 1.00 95.62 98 PHE A N 1
ATOM 778 C CA . PHE A 1 98 ? -1.578 -3.691 -6.816 1.00 95.62 98 PHE A CA 1
ATOM 779 C C . PHE A 1 98 ? -2.862 -3.520 -5.994 1.00 95.62 98 PHE A C 1
ATOM 781 O O . PHE A 1 98 ? -2.976 -4.015 -4.871 1.00 95.62 98 PHE A O 1
ATOM 788 N N . SER A 1 99 ? -3.883 -2.882 -6.569 1.00 94.56 99 SER A N 1
ATOM 789 C CA . SER A 1 99 ? -5.144 -2.622 -5.867 1.00 94.56 99 SER A CA 1
ATOM 790 C C . SER A 1 99 ? -5.877 -3.900 -5.450 1.00 94.56 99 SER A C 1
ATOM 792 O O . SER A 1 99 ? -6.438 -3.965 -4.354 1.00 94.56 99 SER A O 1
ATOM 794 N N . ARG A 1 100 ? -5.848 -4.942 -6.291 1.00 95.94 100 ARG A N 1
ATOM 795 C CA . ARG A 1 100 ? -6.428 -6.254 -5.957 1.00 95.94 100 ARG A CA 1
ATOM 796 C C . ARG A 1 100 ? -5.658 -6.919 -4.829 1.00 95.94 100 ARG A C 1
ATOM 798 O O . ARG A 1 100 ? -6.258 -7.527 -3.949 1.00 95.94 100 ARG A O 1
ATOM 805 N N . ALA A 1 101 ? -4.337 -6.799 -4.857 1.00 97.12 101 ALA A N 1
ATOM 806 C CA . ALA A 1 101 ? -3.457 -7.364 -3.857 1.00 97.12 101 ALA A CA 1
ATOM 807 C C . ALA A 1 101 ? -3.673 -6.713 -2.478 1.00 97.12 101 ALA A C 1
ATOM 809 O O . ALA A 1 101 ? -3.683 -7.433 -1.478 1.00 97.12 101 ALA A O 1
ATOM 810 N N . LEU A 1 102 ? -3.953 -5.403 -2.426 1.00 95.88 102 LEU A N 1
ATOM 811 C CA . LEU A 1 102 ? -4.402 -4.714 -1.208 1.00 95.88 102 LEU A CA 1
ATOM 812 C C . LEU A 1 102 ? -5.725 -5.288 -0.683 1.00 95.88 102 LEU A C 1
ATOM 814 O O . LEU A 1 102 ? -5.817 -5.625 0.490 1.00 95.88 102 LEU A O 1
ATOM 818 N N . VAL A 1 103 ? -6.743 -5.443 -1.538 1.00 96.38 103 VAL A N 1
ATOM 819 C CA . VAL A 1 103 ? -8.042 -6.021 -1.130 1.00 96.38 103 VAL A CA 1
ATOM 820 C C . VAL A 1 103 ? -7.879 -7.459 -0.622 1.00 96.38 103 VAL A C 1
ATOM 822 O O . VAL A 1 103 ? -8.452 -7.817 0.408 1.00 96.38 103 VAL A O 1
ATOM 825 N N . ALA A 1 104 ? -7.079 -8.269 -1.317 1.00 96.69 104 ALA A N 1
ATOM 826 C CA . ALA A 1 104 ? -6.798 -9.653 -0.951 1.00 96.69 104 ALA A CA 1
ATOM 827 C C . ALA A 1 104 ? -6.113 -9.768 0.415 1.00 96.69 104 ALA A C 1
ATOM 829 O O . ALA A 1 104 ? -6.508 -10.603 1.228 1.00 96.69 104 ALA A O 1
ATOM 830 N N . GLU A 1 105 ? -5.128 -8.910 0.687 1.00 95.75 105 GLU A N 1
ATOM 831 C CA . GLU A 1 105 ? -4.469 -8.838 1.991 1.00 95.75 105 GLU A CA 1
ATOM 832 C C . GLU A 1 105 ? -5.458 -8.458 3.097 1.00 95.75 105 GLU A C 1
ATOM 834 O O . GLU A 1 105 ? -5.490 -9.116 4.131 1.00 95.75 105 GLU A O 1
ATOM 839 N N . SER A 1 106 ? -6.314 -7.460 2.877 1.00 94.31 106 SER A N 1
ATOM 840 C CA . SER A 1 106 ? -7.316 -7.024 3.861 1.00 94.31 106 SER A CA 1
ATOM 841 C C . SER A 1 106 ? -8.319 -8.116 4.208 1.00 94.31 106 SER A C 1
ATOM 843 O O . SER A 1 106 ? -8.674 -8.295 5.375 1.00 94.31 106 SER A O 1
ATOM 845 N N . LEU A 1 107 ? -8.774 -8.862 3.199 1.00 93.69 107 LEU A N 1
ATOM 846 C CA . LEU A 1 107 ? -9.622 -10.033 3.401 1.00 93.69 107 LEU A CA 1
ATOM 847 C C . LEU A 1 107 ? -8.880 -11.111 4.195 1.00 93.69 107 LEU A C 1
ATOM 849 O O . LEU A 1 107 ? -9.451 -11.680 5.124 1.00 93.69 107 LEU A O 1
ATOM 853 N N . ALA A 1 108 ? -7.609 -11.357 3.882 1.00 95.00 108 ALA A N 1
ATOM 854 C CA . ALA A 1 108 ? -6.798 -12.346 4.578 1.00 95.00 108 ALA A CA 1
ATOM 855 C C . ALA A 1 108 ? -6.523 -11.974 6.047 1.00 95.00 108 ALA A C 1
ATOM 857 O O . ALA A 1 108 ? -6.698 -12.823 6.921 1.00 95.00 108 ALA A O 1
ATOM 858 N N . GLU A 1 109 ? -6.193 -10.711 6.339 1.00 92.19 109 GLU A N 1
ATOM 859 C CA . GLU A 1 109 ? -6.074 -10.185 7.709 1.00 92.19 109 GLU A CA 1
ATOM 860 C C . GLU A 1 109 ? -7.390 -10.328 8.489 1.00 92.19 109 GLU A C 1
ATOM 862 O O . GLU A 1 109 ? -7.373 -10.638 9.673 1.00 92.19 109 GLU A O 1
ATOM 867 N N . CYS A 1 110 ? -8.540 -10.212 7.819 1.00 90.00 110 CYS A N 1
ATOM 868 C CA . CYS A 1 110 ? -9.854 -10.449 8.424 1.00 90.00 110 CYS A CA 1
ATOM 869 C C . CYS A 1 110 ? -10.230 -11.939 8.573 1.00 90.00 110 CYS A C 1
ATOM 871 O O . CYS A 1 110 ? -11.391 -12.238 8.864 1.00 90.00 110 CYS A O 1
ATOM 873 N N . GLY A 1 111 ? -9.312 -12.880 8.328 1.00 91.62 111 GLY A N 1
ATOM 874 C CA . GLY A 1 111 ? -9.590 -14.320 8.380 1.00 91.62 111 GLY A CA 1
ATOM 875 C C . GLY A 1 111 ? -10.451 -14.836 7.220 1.00 91.62 111 GLY A C 1
ATOM 876 O O . GLY A 1 111 ? -11.034 -15.913 7.312 1.00 91.62 111 GLY A O 1
ATOM 877 N N . MET A 1 112 ? -10.544 -14.074 6.129 1.00 92.56 112 MET A N 1
ATOM 878 C CA . MET A 1 112 ? -11.329 -14.377 4.927 1.00 92.56 112 MET A CA 1
ATOM 879 C C . MET A 1 112 ? -10.432 -14.562 3.699 1.00 92.56 112 MET A C 1
ATOM 881 O O . MET A 1 112 ? -10.795 -14.176 2.587 1.00 92.56 112 MET A O 1
ATOM 885 N N . ALA A 1 113 ? -9.233 -15.113 3.898 1.00 90.56 113 ALA A N 1
ATOM 886 C CA . ALA A 1 113 ? -8.313 -15.395 2.805 1.00 90.56 113 ALA A CA 1
ATOM 887 C C . ALA A 1 113 ? -8.981 -16.297 1.754 1.00 90.56 113 ALA A C 1
ATOM 889 O O . ALA A 1 113 ? -9.637 -17.282 2.093 1.00 90.56 113 ALA A O 1
ATOM 890 N N . VAL A 1 114 ? -8.773 -15.972 0.478 1.00 91.75 114 VAL A N 1
ATOM 891 C CA . VAL A 1 114 ? -9.167 -16.812 -0.660 1.00 91.75 114 VAL A CA 1
ATOM 892 C C . VAL A 1 114 ? -7.873 -17.252 -1.352 1.00 91.75 114 VAL A C 1
ATOM 894 O O . VAL A 1 114 ? -7.338 -16.485 -2.159 1.00 91.75 114 VAL A O 1
ATOM 897 N N . PRO A 1 115 ? -7.309 -18.426 -1.001 1.00 92.81 115 PRO A N 1
ATOM 898 C CA . PRO A 1 115 ? -5.984 -18.842 -1.461 1.00 92.81 115 PRO A CA 1
ATOM 899 C C . PRO A 1 115 ? -5.827 -18.806 -2.982 1.00 92.81 115 PRO A C 1
ATOM 901 O O . PRO A 1 115 ? -4.818 -18.319 -3.481 1.00 92.81 115 PRO A O 1
ATOM 904 N N . GLU A 1 116 ? -6.845 -19.221 -3.735 1.00 92.38 116 GLU A N 1
ATOM 905 C CA . GLU A 1 116 ? -6.815 -19.237 -5.200 1.00 92.38 116 GLU A CA 1
ATOM 906 C C . GLU A 1 116 ? -6.691 -17.825 -5.789 1.00 92.38 116 GLU A C 1
ATOM 908 O O . GLU A 1 116 ? -5.965 -17.612 -6.760 1.00 92.38 116 GLU A O 1
ATOM 913 N N . MET A 1 117 ? -7.369 -16.843 -5.183 1.00 94.88 117 MET A N 1
ATOM 914 C CA . MET A 1 117 ? -7.271 -15.435 -5.575 1.00 94.88 117 MET A CA 1
ATOM 915 C C . MET A 1 117 ? -5.866 -14.893 -5.300 1.00 94.88 117 MET A C 1
ATOM 917 O O . MET A 1 117 ? -5.290 -14.210 -6.147 1.00 94.88 117 MET A O 1
ATOM 921 N N . ILE A 1 118 ? -5.307 -15.215 -4.132 1.00 97.31 118 ILE A N 1
ATOM 922 C CA . ILE A 1 118 ? -3.972 -14.776 -3.715 1.00 97.31 118 ILE A CA 1
ATOM 923 C C . ILE A 1 118 ? -2.903 -15.380 -4.629 1.00 97.31 118 ILE A C 1
ATOM 925 O O . ILE A 1 118 ? -2.047 -14.656 -5.135 1.00 97.31 118 ILE A O 1
ATOM 929 N N . GLU A 1 119 ? -2.974 -16.682 -4.909 1.00 97.19 119 GLU A N 1
ATOM 930 C CA . GLU A 1 119 ? -2.049 -17.339 -5.833 1.00 97.19 119 GLU A CA 1
ATOM 931 C C . GLU A 1 119 ? -2.139 -16.756 -7.245 1.00 97.19 119 GLU A C 1
ATOM 933 O O . GLU A 1 119 ? -1.105 -16.506 -7.867 1.00 97.19 119 GLU A O 1
ATOM 938 N N . ALA A 1 120 ? -3.349 -16.482 -7.743 1.00 96.56 120 ALA A N 1
ATOM 939 C CA . ALA A 1 120 ? -3.535 -15.854 -9.049 1.00 96.56 120 ALA A CA 1
ATOM 940 C C . ALA A 1 120 ? -2.881 -14.462 -9.120 1.00 96.56 120 ALA A C 1
ATOM 942 O O . ALA A 1 120 ? -2.218 -14.150 -10.109 1.00 96.56 120 ALA A O 1
ATOM 943 N N . ILE A 1 121 ? -3.015 -13.650 -8.067 1.00 97.81 121 ILE A N 1
ATOM 944 C CA . ILE A 1 121 ? -2.362 -12.335 -7.958 1.00 97.81 121 ILE A CA 1
ATOM 945 C C . ILE A 1 121 ? -0.834 -12.483 -7.944 1.00 97.81 121 ILE A C 1
ATOM 947 O O . ILE A 1 121 ? -0.145 -11.784 -8.684 1.00 97.81 121 ILE A O 1
ATOM 951 N N . LEU A 1 122 ? -0.291 -13.418 -7.157 1.00 98.12 122 LEU A N 1
ATOM 952 C CA . LEU A 1 122 ? 1.154 -13.667 -7.085 1.00 98.12 122 LEU A CA 1
ATOM 953 C C . LEU A 1 122 ? 1.729 -14.107 -8.437 1.00 98.12 122 LEU A C 1
ATOM 955 O O . LEU A 1 122 ? 2.776 -13.612 -8.861 1.00 98.12 122 LEU A O 1
ATOM 959 N N . TYR A 1 123 ? 1.048 -15.006 -9.149 1.00 97.56 123 TYR A N 1
ATOM 960 C CA . TYR A 1 123 ? 1.466 -15.385 -10.497 1.00 97.56 123 TYR A CA 1
ATOM 961 C C . TYR A 1 123 ? 1.417 -14.198 -11.460 1.00 97.56 123 TYR A C 1
ATOM 963 O O . TYR A 1 123 ? 2.374 -13.997 -12.205 1.00 97.56 123 TYR A O 1
ATOM 971 N N . GLN A 1 124 ? 0.382 -13.361 -11.378 1.00 97.06 124 GLN A N 1
ATOM 972 C CA . GLN A 1 124 ? 0.278 -12.165 -12.207 1.00 97.06 124 GLN A CA 1
ATOM 973 C C . GLN A 1 124 ? 1.401 -11.153 -11.927 1.00 97.06 124 GLN A C 1
ATOM 975 O O . GLN A 1 124 ? 1.947 -10.597 -12.877 1.00 97.06 124 GLN A O 1
ATOM 980 N N . TYR A 1 125 ? 1.815 -10.962 -10.667 1.00 97.12 125 TYR A N 1
ATOM 981 C CA . TYR A 1 125 ? 2.989 -10.143 -10.336 1.00 97.12 125 TYR A CA 1
ATOM 982 C C . TYR A 1 125 ? 4.240 -10.617 -11.069 1.00 97.12 125 TYR A C 1
ATOM 984 O O . TYR A 1 125 ? 4.917 -9.836 -11.740 1.00 97.12 125 TYR A O 1
ATOM 992 N N . ARG A 1 126 ? 4.530 -11.916 -10.974 1.00 95.88 126 ARG A N 1
ATOM 993 C CA . ARG A 1 126 ? 5.699 -12.509 -11.623 1.00 95.88 126 ARG A CA 1
ATOM 994 C C . ARG A 1 126 ? 5.621 -12.398 -13.143 1.00 95.88 126 ARG A C 1
ATOM 996 O O . ARG A 1 126 ? 6.622 -12.054 -13.770 1.00 95.88 126 ARG A O 1
ATOM 1003 N N . ASP A 1 127 ? 4.459 -12.680 -13.721 1.00 95.19 127 ASP A N 1
ATOM 1004 C CA . ASP A 1 127 ? 4.262 -12.715 -15.171 1.00 95.19 127 ASP A CA 1
ATOM 1005 C C . ASP A 1 127 ? 4.301 -11.301 -15.785 1.00 95.19 127 ASP A C 1
ATOM 1007 O O . ASP A 1 127 ? 4.844 -11.121 -16.876 1.00 95.19 127 ASP A O 1
ATOM 1011 N N . ASN A 1 128 ? 3.853 -10.280 -15.046 1.00 93.81 128 ASN A N 1
ATOM 1012 C CA . ASN A 1 128 ? 4.006 -8.864 -15.409 1.00 93.81 128 ASN A CA 1
ATOM 1013 C C . ASN A 1 128 ? 5.432 -8.327 -15.174 1.00 93.81 128 ASN A C 1
ATOM 1015 O O . ASN A 1 128 ? 5.746 -7.188 -15.529 1.00 93.81 128 ASN A O 1
ATOM 1019 N N . GLY A 1 129 ? 6.310 -9.126 -14.564 1.00 94.75 129 GLY A N 1
ATOM 1020 C CA . GLY A 1 129 ? 7.661 -8.711 -14.213 1.00 94.75 129 GLY A CA 1
ATOM 1021 C C . GLY A 1 129 ? 7.707 -7.674 -13.093 1.00 94.75 129 GLY A C 1
ATOM 1022 O O . GLY A 1 129 ? 8.645 -6.885 -13.083 1.00 94.75 129 GLY A O 1
ATOM 1023 N N . TRP A 1 130 ? 6.747 -7.707 -12.159 1.00 95.94 130 TRP A N 1
ATOM 1024 C CA . TRP A 1 130 ? 6.686 -6.849 -10.963 1.00 95.94 130 TRP A CA 1
ATOM 1025 C C . TRP A 1 130 ? 6.496 -5.360 -11.260 1.00 95.94 130 TRP A C 1
ATOM 1027 O O . TRP A 1 130 ? 7.016 -4.507 -10.549 1.00 95.94 130 TRP A O 1
ATOM 1037 N N . ARG A 1 131 ? 5.807 -5.068 -12.363 1.00 94.50 131 ARG A N 1
ATOM 1038 C CA . ARG A 1 131 ? 5.522 -3.711 -12.821 1.00 94.50 131 ARG A CA 1
ATOM 1039 C C . ARG A 1 131 ? 4.079 -3.345 -12.536 1.00 94.50 131 ARG A C 1
ATOM 1041 O O . ARG A 1 131 ? 3.182 -4.131 -12.853 1.00 94.50 131 ARG A O 1
ATOM 1048 N N . TYR A 1 132 ? 3.898 -2.094 -12.133 1.00 94.44 132 TYR A N 1
ATOM 1049 C CA . TYR A 1 132 ? 2.594 -1.499 -11.892 1.00 94.44 132 TYR A CA 1
ATOM 1050 C C . TYR A 1 132 ? 1.619 -1.625 -13.078 1.00 94.44 132 TYR A C 1
ATOM 1052 O O . TYR A 1 132 ? 0.511 -2.139 -12.929 1.00 94.44 132 TYR A O 1
ATOM 1060 N N . TYR A 1 133 ? 2.022 -1.191 -14.282 1.00 94.44 133 TYR A N 1
ATOM 1061 C CA . TYR A 1 133 ? 1.208 -1.340 -15.494 1.00 94.44 133 TYR A CA 1
ATOM 1062 C C . TYR A 1 133 ? 1.586 -2.601 -16.262 1.00 94.44 133 TYR A C 1
ATOM 1064 O O . TYR A 1 133 ? 2.720 -2.738 -16.740 1.00 94.44 133 TYR A O 1
ATOM 1072 N N . ARG A 1 134 ? 0.605 -3.481 -16.480 1.00 89.69 134 ARG A N 1
ATOM 1073 C CA . ARG A 1 134 ? 0.802 -4.655 -17.336 1.00 89.69 134 ARG A CA 1
ATOM 1074 C C . ARG A 1 134 ? 1.175 -4.216 -18.756 1.00 89.69 134 ARG A C 1
ATOM 1076 O O . ARG A 1 134 ? 0.652 -3.229 -19.272 1.00 89.69 134 ARG A O 1
ATOM 1083 N N . ASP A 1 135 ? 2.101 -4.945 -19.368 1.00 85.88 135 ASP A N 1
ATOM 1084 C CA . ASP A 1 135 ? 2.604 -4.733 -20.735 1.00 85.88 135 ASP A CA 1
ATOM 1085 C C . ASP A 1 135 ? 3.364 -3.415 -21.005 1.00 85.88 135 ASP A C 1
ATOM 1087 O O . ASP A 1 135 ? 3.814 -3.187 -22.134 1.00 85.88 135 ASP A O 1
ATOM 1091 N N . PHE A 1 136 ? 3.596 -2.562 -20.000 1.00 91.50 136 PHE A N 1
ATOM 1092 C CA . PHE A 1 136 ? 4.371 -1.331 -20.170 1.00 91.50 136 PHE A CA 1
ATOM 1093 C C . PHE A 1 136 ? 5.800 -1.468 -19.639 1.00 91.50 136 PHE A C 1
ATOM 1095 O O . PHE A 1 136 ? 6.153 -1.008 -18.558 1.00 91.50 136 PHE A O 1
ATOM 1102 N N . LYS A 1 137 ? 6.656 -2.083 -20.460 1.00 90.88 137 LYS A N 1
ATOM 1103 C CA . LYS A 1 137 ? 8.058 -2.365 -20.111 1.00 90.88 137 LYS A CA 1
ATOM 1104 C C . LYS A 1 137 ? 8.933 -1.138 -19.873 1.00 90.88 137 LYS A C 1
ATOM 1106 O O . LYS A 1 137 ? 10.021 -1.311 -19.355 1.00 90.88 137 LYS A O 1
ATOM 1111 N N . ALA A 1 138 ? 8.515 0.061 -20.278 1.00 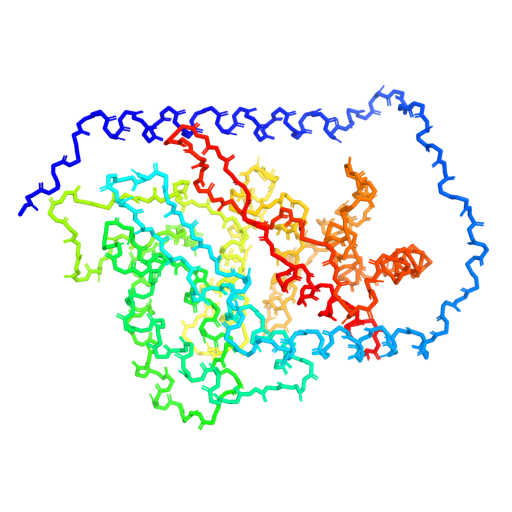91.00 138 ALA A N 1
ATOM 1112 C CA . ALA A 1 138 ? 9.313 1.258 -20.025 1.00 91.00 138 ALA A CA 1
ATOM 1113 C C . ALA A 1 138 ? 9.211 1.747 -18.574 1.00 91.00 138 ALA A C 1
ATOM 1115 O O . ALA A 1 138 ? 10.108 2.449 -18.114 1.00 91.00 138 ALA A O 1
ATOM 1116 N N . LEU A 1 139 ? 8.182 1.326 -17.832 1.00 91.81 139 LEU A N 1
ATOM 1117 C CA . LEU A 1 139 ? 8.132 1.528 -16.391 1.00 91.81 139 LEU A CA 1
ATOM 1118 C C . LEU A 1 139 ? 8.945 0.418 -15.698 1.00 91.81 139 LEU A C 1
ATOM 1120 O O . LEU A 1 139 ? 8.725 -0.768 -15.985 1.00 91.81 139 LEU A O 1
ATOM 1124 N N . PRO A 1 140 ? 9.900 0.763 -14.819 1.00 95.19 140 PRO A N 1
ATOM 1125 C CA . PRO A 1 140 ? 10.632 -0.235 -14.049 1.00 95.19 140 PRO A CA 1
ATOM 1126 C C . PRO A 1 140 ? 9.713 -0.989 -13.080 1.00 95.19 140 PRO A C 1
ATOM 1128 O O . PRO A 1 140 ? 8.643 -0.485 -12.738 1.00 95.19 140 PRO A O 1
ATOM 1131 N N . PRO A 1 141 ? 10.134 -2.165 -12.592 1.00 96.81 141 PRO A N 1
ATOM 1132 C CA . PRO A 1 141 ? 9.529 -2.771 -11.413 1.00 96.81 141 PRO A CA 1
ATOM 1133 C C . PRO A 1 141 ? 9.544 -1.825 -10.208 1.00 96.81 141 PRO A C 1
ATOM 1135 O O . PRO A 1 141 ? 10.488 -1.038 -10.071 1.00 96.81 141 PRO A O 1
ATOM 1138 N N . ASP A 1 142 ? 8.561 -1.938 -9.315 1.00 96.56 142 ASP A N 1
ATOM 1139 C CA . ASP A 1 142 ? 8.489 -1.111 -8.108 1.00 96.56 142 ASP A CA 1
ATOM 1140 C C . ASP A 1 142 ? 8.474 -1.903 -6.797 1.00 96.56 142 ASP A C 1
ATOM 1142 O O . ASP A 1 142 ? 8.155 -3.094 -6.736 1.00 96.56 142 ASP A O 1
ATOM 1146 N N . ILE A 1 143 ? 8.885 -1.224 -5.728 1.00 96.81 143 ILE A N 1
ATOM 1147 C CA . ILE A 1 143 ? 9.012 -1.832 -4.402 1.00 96.81 143 ILE A CA 1
ATOM 1148 C C . ILE A 1 143 ? 7.671 -2.077 -3.711 1.00 96.81 143 ILE A C 1
ATOM 1150 O O . ILE A 1 143 ? 7.621 -2.940 -2.837 1.00 96.81 143 ILE A O 1
ATOM 1154 N N . ASP A 1 144 ? 6.601 -1.370 -4.085 1.00 95.94 144 ASP A N 1
ATOM 1155 C CA . ASP A 1 144 ? 5.277 -1.538 -3.479 1.00 95.94 144 ASP A CA 1
ATOM 1156 C C . ASP A 1 144 ? 4.637 -2.851 -3.928 1.00 95.94 144 ASP A C 1
ATOM 1158 O O . ASP A 1 144 ? 4.126 -3.611 -3.099 1.00 95.94 144 ASP A O 1
ATOM 1162 N N . ASP A 1 145 ? 4.755 -3.172 -5.213 1.00 96.88 145 ASP A N 1
ATOM 1163 C CA . ASP A 1 145 ? 4.325 -4.447 -5.778 1.00 96.88 145 ASP A CA 1
ATOM 1164 C C . ASP A 1 145 ? 5.105 -5.629 -5.185 1.00 96.88 145 ASP A C 1
ATOM 1166 O O . ASP A 1 145 ? 4.526 -6.661 -4.824 1.00 96.88 145 ASP A O 1
ATOM 1170 N N . ILE A 1 146 ? 6.419 -5.472 -4.995 1.00 96.94 146 ILE A N 1
ATOM 1171 C CA . ILE A 1 146 ? 7.247 -6.488 -4.329 1.00 96.94 146 ILE A CA 1
ATOM 1172 C C . ILE A 1 146 ? 6.836 -6.654 -2.861 1.00 96.94 146 ILE A C 1
ATOM 1174 O O . ILE A 1 146 ? 6.670 -7.784 -2.390 1.00 96.94 146 ILE A O 1
ATOM 1178 N N . ALA A 1 147 ? 6.646 -5.549 -2.139 1.00 96.19 147 ALA A N 1
ATOM 1179 C CA . ALA A 1 147 ? 6.224 -5.553 -0.742 1.00 96.19 147 ALA A CA 1
ATOM 1180 C C . ALA A 1 147 ? 4.883 -6.272 -0.558 1.00 96.19 147 ALA A C 1
ATOM 1182 O O . ALA A 1 147 ? 4.741 -7.137 0.313 1.00 96.19 147 ALA A O 1
ATOM 1183 N N . GLN A 1 148 ? 3.913 -5.952 -1.413 1.00 96.50 148 GLN A N 1
ATOM 1184 C CA . GLN A 1 148 ? 2.583 -6.536 -1.357 1.00 96.50 148 GLN A CA 1
ATOM 1185 C C . GLN A 1 148 ? 2.623 -8.044 -1.615 1.00 96.50 148 GLN A C 1
ATOM 1187 O O . GLN A 1 148 ? 2.004 -8.816 -0.880 1.00 96.50 148 GLN A O 1
ATOM 1192 N N . ALA A 1 149 ? 3.394 -8.491 -2.608 1.00 96.81 149 ALA A N 1
ATOM 1193 C CA . ALA A 1 149 ? 3.557 -9.913 -2.874 1.00 96.81 149 ALA A CA 1
ATOM 1194 C C . ALA A 1 149 ? 4.196 -10.657 -1.691 1.00 96.81 149 ALA A C 1
ATOM 1196 O O . ALA A 1 149 ? 3.729 -11.736 -1.329 1.00 96.81 149 ALA A O 1
ATOM 1197 N N . ILE A 1 150 ? 5.228 -10.084 -1.056 1.00 95.25 150 ILE A N 1
ATOM 1198 C CA . ILE A 1 150 ? 5.874 -10.684 0.123 1.00 95.25 150 ILE A CA 1
ATOM 1199 C C . ILE A 1 150 ? 4.855 -10.899 1.247 1.00 95.25 150 ILE A C 1
ATOM 1201 O O . ILE A 1 150 ? 4.822 -11.982 1.832 1.00 95.25 150 ILE A O 1
ATOM 1205 N N . ARG A 1 151 ? 3.997 -9.913 1.532 1.00 94.81 151 ARG A N 1
ATOM 1206 C CA . ARG A 1 151 ? 2.960 -10.061 2.566 1.00 94.81 151 ARG A CA 1
ATOM 1207 C C . ARG A 1 151 ? 1.904 -11.087 2.184 1.00 94.81 151 ARG A C 1
ATOM 1209 O O . ARG A 1 151 ? 1.531 -11.908 3.019 1.00 94.81 151 ARG A O 1
ATOM 1216 N N . LEU A 1 152 ? 1.482 -11.110 0.921 1.00 96.38 152 LEU A N 1
ATOM 1217 C CA . LEU A 1 152 ? 0.527 -12.101 0.428 1.00 96.38 152 LEU A CA 1
ATOM 1218 C C . LEU A 1 152 ? 1.030 -13.545 0.564 1.00 96.38 152 LEU A C 1
ATOM 1220 O O . LEU A 1 152 ? 0.225 -14.437 0.832 1.00 96.38 152 LEU A O 1
ATOM 1224 N N . LEU A 1 153 ? 2.342 -13.792 0.467 1.00 95.88 153 LEU A N 1
ATOM 1225 C CA . LEU A 1 153 ? 2.909 -15.132 0.673 1.00 95.88 153 LEU A CA 1
ATOM 1226 C C . LEU A 1 153 ? 2.611 -15.707 2.065 1.00 95.88 153 LEU A C 1
ATOM 1228 O O . LEU A 1 153 ? 2.551 -16.933 2.200 1.00 95.88 153 LEU A O 1
ATOM 1232 N N . ASN A 1 154 ? 2.377 -14.869 3.082 1.00 93.19 154 ASN A N 1
ATOM 1233 C CA . ASN A 1 154 ? 2.003 -15.323 4.427 1.00 93.19 154 ASN A CA 1
ATOM 1234 C C . ASN A 1 154 ? 0.651 -16.044 4.461 1.00 93.19 154 ASN A C 1
ATOM 1236 O O . ASN A 1 154 ? 0.412 -16.841 5.365 1.00 93.19 154 ASN A O 1
ATOM 1240 N N . TYR A 1 155 ? -0.192 -15.813 3.458 1.00 95.31 155 TYR A N 1
ATOM 1241 C CA . TYR A 1 155 ? -1.530 -16.384 3.332 1.00 95.31 155 TYR A CA 1
ATOM 1242 C C . TYR A 1 155 ? -1.603 -17.490 2.270 1.00 95.31 155 TYR A C 1
ATOM 1244 O O . TYR A 1 155 ? -2.682 -17.826 1.789 1.00 95.31 155 TYR A O 1
ATOM 1252 N N . THR A 1 156 ? -0.449 -18.044 1.887 1.00 95.38 156 THR A N 1
ATOM 1253 C CA . THR A 1 156 ? -0.348 -19.176 0.958 1.00 95.38 156 THR A CA 1
ATOM 1254 C C . THR A 1 156 ? 0.133 -20.435 1.667 1.00 95.38 156 THR A C 1
ATOM 1256 O O . THR A 1 156 ? 0.954 -20.370 2.587 1.00 95.38 156 THR A O 1
ATOM 1259 N N . ASP A 1 157 ? -0.249 -21.593 1.133 1.00 94.81 157 ASP A N 1
ATOM 1260 C CA . ASP A 1 157 ? 0.286 -22.898 1.545 1.00 94.81 157 ASP A CA 1
ATOM 1261 C C . ASP A 1 157 ? 1.639 -23.226 0.879 1.00 94.81 157 ASP A C 1
ATOM 1263 O O . ASP A 1 157 ? 2.088 -24.374 0.862 1.00 94.81 157 ASP A O 1
ATOM 1267 N N . TRP A 1 158 ? 2.313 -22.233 0.283 1.00 94.31 158 TRP A N 1
ATOM 1268 C CA . TRP A 1 158 ? 3.594 -22.451 -0.386 1.00 94.31 158 TRP A CA 1
ATOM 1269 C C . TRP A 1 158 ? 4.677 -22.799 0.627 1.00 94.31 158 TRP A C 1
ATOM 1271 O O . TRP A 1 158 ? 4.851 -22.100 1.626 1.00 94.31 158 TRP A O 1
ATOM 1281 N N . ASP A 1 159 ? 5.460 -23.833 0.330 1.00 93.44 159 ASP A N 1
ATOM 1282 C CA . ASP A 1 159 ? 6.638 -24.155 1.126 1.00 93.44 159 ASP A CA 1
ATOM 1283 C C . ASP A 1 159 ? 7.746 -23.092 0.972 1.00 93.44 159 ASP A C 1
ATOM 1285 O O . ASP A 1 159 ? 7.751 -22.260 0.059 1.00 93.44 159 ASP A O 1
ATOM 1289 N N . ASN A 1 160 ? 8.729 -23.130 1.876 1.00 90.00 160 ASN A N 1
ATOM 1290 C CA . ASN A 1 160 ? 9.839 -22.174 1.873 1.00 90.00 160 ASN A CA 1
ATOM 1291 C C . ASN A 1 160 ? 10.646 -22.191 0.568 1.00 90.00 160 ASN A C 1
ATOM 1293 O O . ASN A 1 160 ? 11.206 -21.163 0.195 1.00 90.00 160 ASN A O 1
ATOM 1297 N N . LYS A 1 161 ? 10.733 -23.334 -0.124 1.00 92.50 161 LYS A N 1
ATOM 1298 C CA . LYS A 1 161 ? 11.474 -23.424 -1.384 1.00 9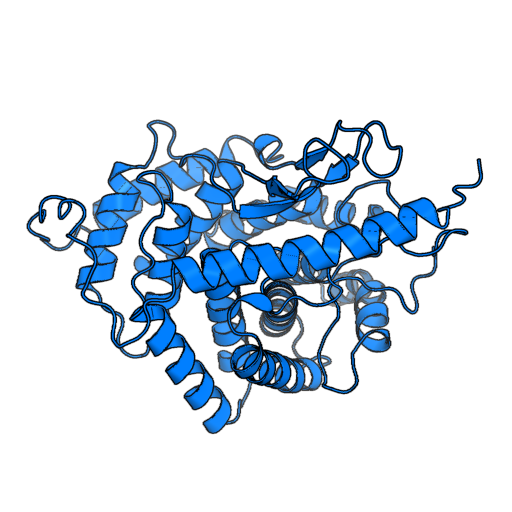2.50 161 LYS A CA 1
ATOM 1299 C C . LYS A 1 161 ? 10.742 -22.638 -2.466 1.00 92.50 161 LYS A C 1
ATOM 1301 O O . LYS A 1 161 ? 11.339 -21.756 -3.067 1.00 92.50 161 LYS A O 1
ATOM 1306 N N . LYS A 1 162 ? 9.444 -22.885 -2.647 1.00 95.38 162 LYS A N 1
ATOM 1307 C CA . LYS A 1 162 ? 8.604 -22.178 -3.617 1.00 95.38 162 LYS A CA 1
ATOM 1308 C C . LYS A 1 162 ? 8.563 -20.673 -3.335 1.00 95.38 162 LYS A C 1
ATOM 1310 O O . LYS A 1 162 ? 8.662 -19.889 -4.274 1.00 95.38 162 LYS A O 1
ATOM 1315 N N . ARG A 1 163 ? 8.473 -20.265 -2.062 1.00 93.38 163 ARG A N 1
ATOM 1316 C CA . ARG A 1 163 ? 8.549 -18.846 -1.656 1.00 93.38 163 ARG A CA 1
ATOM 1317 C C . ARG A 1 163 ? 9.896 -18.214 -2.029 1.00 93.38 163 ARG A C 1
ATOM 1319 O O . ARG A 1 163 ? 9.914 -17.139 -2.621 1.00 93.38 163 ARG A O 1
ATOM 1326 N N . ASN A 1 164 ? 11.010 -18.891 -1.738 1.00 90.75 164 ASN A N 1
ATOM 1327 C CA . ASN A 1 164 ? 12.348 -18.407 -2.089 1.00 90.75 164 ASN A CA 1
ATOM 1328 C C . ASN A 1 164 ? 12.545 -18.308 -3.605 1.00 90.75 164 ASN A C 1
ATOM 1330 O O . ASN A 1 164 ? 13.032 -17.287 -4.077 1.00 90.75 164 ASN A O 1
ATOM 1334 N N . ASP A 1 165 ? 12.136 -19.332 -4.357 1.00 93.75 165 ASP A N 1
ATOM 1335 C CA . ASP A 1 165 ? 12.238 -19.356 -5.821 1.00 93.75 165 ASP A CA 1
ATOM 1336 C C . ASP A 1 165 ? 11.405 -18.219 -6.445 1.00 93.75 165 ASP A C 1
ATOM 1338 O O . ASP A 1 165 ? 11.820 -17.583 -7.412 1.00 93.75 165 ASP A O 1
ATOM 1342 N N . PHE A 1 166 ? 10.234 -17.922 -5.872 1.00 95.38 166 PHE A N 1
ATOM 1343 C CA . PHE A 1 166 ? 9.378 -16.821 -6.315 1.00 95.38 166 PHE A CA 1
ATOM 1344 C C . PHE A 1 166 ? 10.003 -15.440 -6.062 1.00 95.38 166 PHE A C 1
ATOM 1346 O O . PHE A 1 166 ? 9.923 -14.563 -6.922 1.00 95.38 166 PHE A O 1
ATOM 1353 N N . LEU A 1 167 ? 10.647 -15.253 -4.906 1.00 94.00 167 LEU A N 1
ATOM 1354 C CA . LEU A 1 167 ? 11.242 -13.978 -4.495 1.00 94.00 167 LEU A CA 1
ATOM 1355 C C . LEU A 1 167 ? 12.703 -13.790 -4.930 1.00 94.00 167 LEU A C 1
ATOM 1357 O O . LEU A 1 167 ? 13.239 -12.694 -4.774 1.00 94.00 167 LEU A O 1
ATOM 1361 N N . GLU A 1 168 ? 13.368 -14.808 -5.478 1.00 92.81 168 GLU A N 1
ATOM 1362 C CA . GLU A 1 168 ? 14.797 -14.742 -5.819 1.00 92.81 168 GLU A CA 1
ATOM 1363 C C . GLU A 1 168 ? 15.118 -13.536 -6.713 1.00 92.81 168 GLU A C 1
ATOM 1365 O O . GLU A 1 168 ? 16.041 -12.765 -6.437 1.00 92.81 168 GLU A O 1
ATOM 1370 N N . LYS A 1 169 ? 14.322 -13.357 -7.771 1.00 94.88 169 LYS A N 1
ATOM 1371 C CA . LYS A 1 169 ? 14.504 -12.282 -8.745 1.00 94.88 169 LYS A CA 1
ATOM 1372 C C . LYS A 1 169 ? 14.310 -10.882 -8.132 1.00 94.88 169 LYS A C 1
ATOM 1374 O O . LYS A 1 169 ? 15.263 -10.104 -8.192 1.00 94.88 169 LYS A O 1
ATOM 1379 N N . PRO A 1 170 ? 13.156 -10.543 -7.518 1.00 95.38 170 PRO A N 1
ATOM 1380 C CA . PRO A 1 170 ? 12.964 -9.215 -6.935 1.00 95.38 170 PRO A CA 1
ATOM 1381 C C . PRO A 1 170 ? 13.931 -8.915 -5.785 1.00 95.38 170 PRO A C 1
ATOM 1383 O O . PRO A 1 170 ? 14.407 -7.789 -5.679 1.00 95.38 170 PRO A O 1
ATOM 1386 N N . LEU A 1 171 ? 14.310 -9.904 -4.967 1.00 93.25 171 LEU A N 1
ATOM 1387 C CA . LEU A 1 171 ? 15.292 -9.685 -3.897 1.00 93.25 171 LEU A CA 1
ATOM 1388 C C . LEU A 1 171 ? 16.690 -9.364 -4.442 1.00 93.25 171 LEU A C 1
ATOM 1390 O O . LEU A 1 171 ? 17.403 -8.552 -3.851 1.00 93.25 171 LEU A O 1
ATOM 1394 N N . ARG A 1 172 ? 17.086 -9.953 -5.579 1.00 93.94 172 ARG A N 1
ATOM 1395 C CA . ARG A 1 172 ? 18.331 -9.575 -6.262 1.00 93.94 172 ARG A CA 1
ATOM 1396 C C . ARG A 1 172 ? 18.278 -8.131 -6.759 1.00 93.94 172 ARG A C 1
ATOM 1398 O O . ARG A 1 172 ? 19.263 -7.417 -6.600 1.00 93.94 172 ARG A O 1
ATOM 1405 N N . TRP A 1 173 ? 17.156 -7.705 -7.337 1.00 96.00 173 TRP A N 1
ATOM 1406 C CA . TRP A 1 173 ? 16.976 -6.321 -7.784 1.00 96.00 173 TRP A CA 1
ATOM 1407 C C . TRP A 1 173 ? 17.046 -5.334 -6.622 1.00 96.00 173 TRP A C 1
ATOM 1409 O O . TRP A 1 173 ? 17.767 -4.344 -6.707 1.00 96.00 173 TRP A O 1
ATOM 1419 N N . LEU A 1 174 ? 16.372 -5.630 -5.513 1.00 94.75 174 LEU A N 1
ATOM 1420 C CA . LEU A 1 174 ? 16.431 -4.813 -4.303 1.00 94.75 174 LEU A CA 1
ATOM 1421 C C . LEU A 1 174 ? 17.867 -4.665 -3.791 1.00 94.75 174 LEU A C 1
ATOM 1423 O O . LEU A 1 174 ? 18.311 -3.551 -3.536 1.00 94.75 174 LEU A O 1
ATOM 1427 N N . ALA A 1 175 ? 18.627 -5.763 -3.734 1.00 92.50 175 ALA A N 1
ATOM 1428 C CA . ALA A 1 175 ? 20.011 -5.737 -3.265 1.00 92.50 175 ALA A CA 1
ATOM 1429 C C . ALA A 1 175 ? 20.923 -4.816 -4.095 1.00 92.50 175 ALA A C 1
ATOM 1431 O O . ALA A 1 175 ? 21.806 -4.173 -3.535 1.00 92.50 175 ALA A O 1
ATOM 1432 N N . VAL A 1 176 ? 20.734 -4.748 -5.418 1.00 95.25 176 VAL A N 1
ATOM 1433 C CA . VAL A 1 176 ? 21.567 -3.903 -6.296 1.00 95.25 176 VAL A CA 1
ATOM 1434 C C . VAL A 1 176 ? 21.069 -2.460 -6.414 1.00 95.25 176 VAL A C 1
ATOM 1436 O O . VAL A 1 176 ? 21.817 -1.612 -6.890 1.00 95.25 176 VAL A O 1
ATOM 1439 N N . ASN A 1 177 ? 19.827 -2.179 -6.005 1.00 94.88 177 ASN A N 1
ATOM 1440 C CA . ASN A 1 177 ? 19.249 -0.830 -6.001 1.00 94.88 177 ASN A CA 1
ATOM 1441 C C . ASN A 1 177 ? 19.248 -0.181 -4.606 1.00 94.88 177 ASN A C 1
ATOM 1443 O O . ASN A 1 177 ? 18.832 0.970 -4.495 1.00 94.88 177 ASN A O 1
ATOM 1447 N N . GLN A 1 178 ? 19.700 -0.881 -3.557 1.00 93.44 178 GLN A N 1
ATOM 1448 C CA . GLN A 1 178 ? 19.827 -0.296 -2.224 1.00 93.44 178 GLN A CA 1
ATOM 1449 C C . GLN A 1 178 ? 20.777 0.906 -2.269 1.00 93.44 178 GLN A C 1
ATOM 1451 O O . GLN A 1 178 ? 21.882 0.837 -2.815 1.00 93.44 178 GLN A O 1
ATOM 1456 N N . THR A 1 179 ? 20.340 2.024 -1.706 1.00 92.69 179 THR A N 1
ATOM 1457 C CA . THR A 1 179 ? 21.116 3.261 -1.692 1.00 92.69 179 THR A CA 1
ATOM 1458 C C . THR A 1 179 ? 22.145 3.253 -0.562 1.00 92.69 179 THR A C 1
ATOM 1460 O O . THR A 1 179 ? 22.097 2.435 0.355 1.00 92.69 179 THR A O 1
ATOM 1463 N N . SER A 1 180 ? 23.124 4.159 -0.617 1.00 90.19 180 SER A N 1
ATOM 1464 C CA . SER A 1 180 ? 24.227 4.196 0.359 1.00 90.19 180 SER A CA 1
ATOM 1465 C C . SER A 1 180 ? 23.792 4.521 1.792 1.00 90.19 180 SER A C 1
ATOM 1467 O O . SER A 1 180 ? 24.516 4.208 2.730 1.00 90.19 180 SER A O 1
ATOM 1469 N N . ASP A 1 181 ? 22.642 5.172 1.953 1.00 88.81 181 ASP A N 1
ATOM 1470 C CA . ASP A 1 181 ? 21.966 5.443 3.228 1.00 88.81 181 ASP A CA 1
ATOM 1471 C C . ASP A 1 181 ? 21.070 4.279 3.688 1.00 88.81 181 ASP A C 1
ATOM 1473 O O . ASP A 1 181 ? 20.328 4.421 4.652 1.00 88.81 181 ASP A O 1
ATOM 1477 N N . GLY A 1 182 ? 21.119 3.135 2.998 1.00 88.25 182 GLY A N 1
ATOM 1478 C CA . GLY A 1 182 ? 20.379 1.927 3.352 1.00 88.25 182 GLY A CA 1
ATOM 1479 C C . GLY A 1 182 ? 18.945 1.869 2.832 1.00 88.25 182 GLY A C 1
ATOM 1480 O O . GLY A 1 182 ? 18.317 0.818 2.974 1.00 88.25 182 GLY A O 1
ATOM 1481 N N . GLY A 1 183 ? 18.455 2.943 2.211 1.00 91.75 183 GLY A N 1
ATOM 1482 C CA . GLY A 1 183 ? 17.097 3.014 1.688 1.00 91.75 183 GLY A CA 1
ATOM 1483 C C . GLY A 1 183 ? 16.892 2.347 0.329 1.00 91.75 183 GLY A C 1
ATOM 1484 O O . GLY A 1 183 ? 17.808 1.768 -0.268 1.00 91.75 183 GLY A O 1
ATOM 1485 N N . PHE A 1 184 ? 15.659 2.434 -0.171 1.00 93.62 184 PHE A N 1
ATOM 1486 C CA . PHE A 1 184 ? 15.258 1.832 -1.444 1.00 93.62 184 PHE A CA 1
ATOM 1487 C C . PHE A 1 184 ? 14.535 2.845 -2.339 1.00 93.62 184 PHE A C 1
ATOM 1489 O O . PHE A 1 184 ? 13.596 3.506 -1.889 1.00 93.62 184 PHE A O 1
ATOM 1496 N N . PRO A 1 185 ? 14.926 2.975 -3.621 1.00 94.81 185 PRO A N 1
ATOM 1497 C CA . PRO A 1 185 ? 14.149 3.760 -4.562 1.00 94.81 185 PRO A CA 1
ATOM 1498 C C . PRO A 1 185 ? 12.826 3.051 -4.859 1.00 94.81 185 PRO A C 1
ATOM 1500 O O . PRO A 1 185 ? 12.761 1.824 -4.849 1.00 94.81 185 PRO A O 1
ATOM 1503 N N . VAL A 1 186 ? 11.789 3.820 -5.191 1.00 95.25 186 VAL A N 1
ATOM 1504 C CA . VAL A 1 186 ? 10.488 3.270 -5.599 1.00 95.25 186 VAL A CA 1
ATOM 1505 C C . VAL A 1 186 ? 10.642 2.397 -6.837 1.00 95.25 186 VAL A C 1
ATOM 1507 O O . VAL A 1 186 ? 10.124 1.289 -6.862 1.00 95.25 186 VAL A O 1
ATOM 1510 N N . TRP A 1 187 ? 11.399 2.879 -7.826 1.00 96.06 187 TRP A N 1
ATOM 1511 C CA . TRP A 1 187 ? 11.612 2.220 -9.112 1.00 96.06 187 TRP A CA 1
ATOM 1512 C C . TRP A 1 187 ? 12.976 1.522 -9.165 1.00 96.06 187 TRP A C 1
ATOM 1514 O O . TRP A 1 187 ? 14.016 2.155 -8.956 1.00 96.06 187 TRP A O 1
ATOM 1524 N N . LEU A 1 188 ? 12.984 0.233 -9.504 1.00 96.19 188 LEU A N 1
ATOM 1525 C CA . LEU A 1 188 ? 14.188 -0.597 -9.576 1.00 96.19 188 LEU A CA 1
ATOM 1526 C C . LEU A 1 188 ? 14.773 -0.580 -10.988 1.00 96.19 188 LEU A C 1
ATOM 1528 O O . LEU A 1 188 ? 14.254 -1.222 -11.896 1.00 96.19 188 LEU A O 1
ATOM 1532 N N . THR A 1 189 ? 15.870 0.149 -11.177 1.00 95.25 189 THR A N 1
ATOM 1533 C CA . THR A 1 189 ? 16.456 0.403 -12.508 1.00 95.25 189 THR A CA 1
ATOM 1534 C C . THR A 1 189 ? 17.737 -0.386 -12.775 1.00 95.25 189 THR A C 1
ATOM 1536 O O . THR A 1 189 ? 18.101 -0.586 -13.931 1.00 95.25 189 THR A O 1
ATOM 1539 N N . HIS A 1 190 ? 18.402 -0.892 -11.733 1.00 94.00 190 HIS A N 1
ATOM 1540 C CA . HIS A 1 190 ? 19.644 -1.658 -11.857 1.00 94.00 190 HIS A CA 1
ATOM 1541 C C . HIS A 1 190 ? 19.402 -3.168 -11.774 1.00 94.00 190 HIS A C 1
ATOM 1543 O O . HIS A 1 190 ? 18.628 -3.643 -10.943 1.00 94.00 190 HIS A O 1
ATOM 1549 N N . GLY A 1 191 ? 20.105 -3.938 -12.613 1.00 92.75 191 GLY A N 1
ATOM 1550 C CA . GLY A 1 191 ? 20.080 -5.408 -12.592 1.00 92.75 191 GLY A CA 1
ATOM 1551 C C . GLY A 1 191 ? 18.791 -6.053 -13.118 1.00 92.75 191 GLY A C 1
ATOM 1552 O O . GLY A 1 191 ? 18.606 -7.257 -12.939 1.00 92.75 191 GLY A O 1
ATOM 1553 N N . VAL A 1 192 ? 17.914 -5.272 -13.753 1.00 94.44 192 VAL A N 1
ATOM 1554 C CA . VAL A 1 192 ? 16.685 -5.738 -14.407 1.00 94.44 192 VAL A CA 1
ATOM 1555 C C . VAL A 1 192 ? 17.007 -6.121 -15.856 1.00 94.44 192 VAL A C 1
ATOM 1557 O O . VAL A 1 192 ? 17.564 -5.326 -16.603 1.00 94.44 192 VAL A O 1
ATOM 1560 N N . GLU A 1 193 ? 16.713 -7.361 -16.253 1.00 89.19 193 GLU A N 1
ATOM 1561 C CA . GLU A 1 193 ? 17.249 -7.968 -17.485 1.00 89.19 193 GLU A CA 1
ATOM 1562 C C . GLU A 1 193 ? 16.546 -7.531 -18.782 1.00 89.19 193 GLU A C 1
ATOM 1564 O O . GLU A 1 193 ? 16.997 -7.885 -19.870 1.00 89.19 193 GLU A O 1
ATOM 1569 N N . ASP A 1 194 ? 15.436 -6.802 -18.686 1.00 88.19 194 ASP A N 1
ATOM 1570 C CA . ASP A 1 194 ? 14.603 -6.366 -19.810 1.00 88.19 194 ASP A CA 1
ATOM 1571 C C . ASP A 1 194 ? 14.477 -4.838 -19.895 1.00 88.19 194 ASP A C 1
ATOM 1573 O O . ASP A 1 194 ? 13.404 -4.318 -20.208 1.00 88.19 194 ASP A O 1
ATOM 1577 N N . GLU A 1 195 ? 15.582 -4.130 -19.634 1.00 88.31 195 GLU A N 1
ATOM 1578 C CA . GLU A 1 195 ? 15.679 -2.687 -19.869 1.00 88.31 195 GLU A CA 1
ATOM 1579 C C . GLU A 1 195 ? 15.316 -2.339 -21.326 1.00 88.31 195 GLU A C 1
ATOM 1581 O O . GLU A 1 195 ? 15.849 -2.945 -22.263 1.00 88.31 195 GLU A O 1
ATOM 1586 N N . PRO A 1 196 ? 14.374 -1.404 -21.550 1.00 88.38 196 PRO A N 1
ATOM 1587 C CA . PRO A 1 196 ? 13.978 -0.991 -22.894 1.00 88.38 196 PRO A CA 1
ATOM 1588 C C . PRO A 1 196 ? 15.102 -0.216 -23.602 1.00 88.38 196 PRO A C 1
ATOM 1590 O O . PRO A 1 196 ? 15.875 0.497 -22.972 1.00 88.38 196 PRO A O 1
ATOM 1593 N N . GLU A 1 197 ? 15.132 -0.261 -24.939 1.00 81.12 197 GLU A N 1
ATOM 1594 C CA . GLU A 1 197 ? 16.136 0.452 -25.758 1.00 81.12 197 GLU A CA 1
ATOM 1595 C C . GLU A 1 197 ? 16.162 1.980 -25.528 1.00 81.12 197 GLU A C 1
ATOM 1597 O O . GLU A 1 197 ? 17.194 2.607 -25.744 1.00 81.12 197 GLU A O 1
ATOM 1602 N N . GLY A 1 198 ? 15.050 2.572 -25.074 1.00 82.88 198 GLY A N 1
ATOM 1603 C CA . GLY A 1 198 ? 14.928 3.999 -24.739 1.00 82.88 198 GLY A CA 1
ATOM 1604 C C . GLY A 1 198 ? 15.176 4.339 -23.264 1.00 82.88 198 GLY A C 1
ATOM 1605 O O . GLY A 1 198 ? 14.997 5.489 -22.872 1.00 82.88 198 GLY A O 1
ATOM 1606 N N . GLY A 1 199 ? 15.565 3.357 -22.448 1.00 88.00 199 GLY A N 1
ATOM 1607 C CA . GLY A 1 199 ? 15.735 3.514 -21.008 1.00 88.00 199 GLY A CA 1
ATOM 1608 C C . GLY A 1 199 ? 14.419 3.587 -20.228 1.00 88.00 199 GLY A C 1
ATOM 1609 O O . GLY A 1 199 ? 13.309 3.556 -20.768 1.00 88.00 199 GLY A O 1
ATOM 1610 N N . TRP A 1 200 ? 14.562 3.633 -18.910 1.00 88.62 200 TRP A N 1
ATOM 1611 C CA . TRP A 1 200 ? 13.447 3.653 -17.974 1.00 88.62 200 TRP A CA 1
ATOM 1612 C C . TRP A 1 200 ? 12.716 4.999 -17.942 1.00 88.62 200 TRP A C 1
ATOM 1614 O O . TRP A 1 200 ? 13.338 6.060 -17.924 1.00 88.62 200 TRP A O 1
ATOM 1624 N N . VAL A 1 201 ? 11.390 4.942 -17.825 1.00 85.19 201 VAL A N 1
ATOM 1625 C CA . VAL A 1 201 ? 10.509 6.100 -17.641 1.00 85.19 201 VAL A CA 1
ATOM 1626 C C . VAL A 1 201 ? 9.779 5.939 -16.303 1.00 85.19 201 VAL A C 1
ATOM 1628 O O . VAL A 1 201 ? 8.649 5.446 -16.274 1.00 85.19 201 VAL A O 1
ATOM 1631 N N . PRO A 1 202 ? 10.428 6.272 -15.171 1.00 82.00 202 PRO A N 1
ATOM 1632 C CA . PRO A 1 202 ? 9.804 6.187 -13.856 1.00 82.00 202 PRO A CA 1
ATOM 1633 C C . PRO A 1 202 ? 8.594 7.117 -13.792 1.00 82.00 202 PRO A C 1
ATOM 1635 O O . PRO A 1 202 ? 8.641 8.275 -14.221 1.00 82.00 202 PRO A O 1
ATOM 1638 N N . LEU A 1 203 ? 7.500 6.622 -13.221 1.00 79.81 203 LEU A N 1
ATOM 1639 C CA . LEU A 1 203 ? 6.342 7.455 -12.964 1.00 79.81 203 LEU A CA 1
ATOM 1640 C C . LEU A 1 203 ? 6.601 8.270 -11.703 1.00 79.81 203 LEU A C 1
ATOM 1642 O O . LEU A 1 203 ? 6.211 7.857 -10.632 1.00 79.81 203 LEU A O 1
ATOM 1646 N N . GLY A 1 204 ? 7.206 9.443 -11.819 1.00 77.94 204 GLY A N 1
ATOM 1647 C CA . GLY A 1 204 ? 7.331 10.384 -10.707 1.00 77.94 204 GLY A CA 1
ATOM 1648 C C . GLY A 1 204 ? 8.669 10.253 -9.997 1.00 77.94 204 GLY A C 1
ATOM 1649 O O . GLY A 1 204 ? 9.645 9.797 -10.593 1.00 77.94 204 GLY A O 1
ATOM 1650 N N . GLY A 1 205 ? 8.724 10.691 -8.739 1.00 80.62 205 GLY A N 1
ATOM 1651 C CA . GLY A 1 205 ? 9.959 10.716 -7.959 1.00 80.62 205 GLY A CA 1
ATOM 1652 C C . GLY A 1 205 ? 10.529 9.322 -7.700 1.00 80.62 205 GLY A C 1
ATOM 1653 O O . GLY A 1 205 ? 9.801 8.352 -7.508 1.00 80.62 205 GLY A O 1
ATOM 1654 N N . PHE A 1 206 ? 11.854 9.214 -7.621 1.00 85.62 206 PHE A N 1
ATOM 1655 C CA . PHE A 1 206 ? 12.524 7.947 -7.306 1.00 85.62 206 PHE A CA 1
ATOM 1656 C C . PHE A 1 206 ? 12.417 7.530 -5.840 1.00 85.62 206 PHE A C 1
ATOM 1658 O O . PHE A 1 206 ? 12.801 6.414 -5.510 1.00 85.62 206 PHE A O 1
ATOM 1665 N N . ARG A 1 207 ? 11.925 8.395 -4.952 1.00 88.00 207 ARG A N 1
ATOM 1666 C CA . ARG A 1 207 ? 11.799 8.095 -3.527 1.00 88.00 207 ARG A CA 1
ATOM 1667 C C . ARG A 1 207 ? 10.407 8.412 -3.020 1.00 88.00 207 ARG A C 1
ATOM 1669 O O . ARG A 1 207 ? 9.801 9.409 -3.404 1.00 88.00 207 ARG A O 1
ATOM 1676 N N . CYS A 1 208 ? 9.927 7.545 -2.139 1.00 92.81 208 CYS A N 1
ATOM 1677 C CA . CYS A 1 208 ? 8.743 7.786 -1.345 1.00 92.81 208 CYS A CA 1
ATOM 1678 C C . CYS A 1 208 ? 8.827 6.987 -0.049 1.00 92.81 208 CYS A C 1
ATOM 1680 O O . CYS A 1 208 ? 8.854 5.757 -0.084 1.00 92.81 208 CYS A O 1
ATOM 1682 N N . ILE A 1 209 ? 8.801 7.685 1.088 1.00 93.19 209 ILE A N 1
ATOM 1683 C CA . ILE A 1 209 ? 8.936 7.051 2.406 1.00 93.19 209 ILE A CA 1
ATOM 1684 C C . ILE A 1 209 ? 7.795 6.068 2.701 1.00 93.19 209 ILE A C 1
ATOM 1686 O O . ILE A 1 209 ? 7.987 5.111 3.440 1.00 93.19 209 ILE A O 1
ATOM 1690 N N . ALA A 1 210 ? 6.611 6.270 2.108 1.00 93.62 210 ALA A N 1
ATOM 1691 C CA . ALA A 1 210 ? 5.484 5.350 2.253 1.00 93.62 210 ALA A CA 1
ATOM 1692 C C . ALA A 1 210 ? 5.721 4.031 1.509 1.00 93.62 210 ALA A C 1
ATOM 1694 O O . ALA A 1 210 ? 5.476 2.977 2.090 1.00 93.62 210 ALA A O 1
ATOM 1695 N N . CYS A 1 211 ? 6.250 4.085 0.282 1.00 95.38 211 CYS A N 1
ATOM 1696 C CA . CYS A 1 211 ? 6.603 2.884 -0.477 1.00 95.38 211 CYS A CA 1
ATOM 1697 C C . CYS A 1 211 ? 7.740 2.109 0.202 1.00 95.38 211 CYS A C 1
ATOM 1699 O O . CYS A 1 211 ? 7.716 0.886 0.321 1.00 95.38 211 CYS A O 1
ATOM 1701 N N . GLU A 1 212 ? 8.737 2.833 0.708 1.00 95.38 212 GLU A N 1
ATOM 1702 C CA . GLU A 1 212 ? 9.848 2.226 1.433 1.00 95.38 212 GLU A CA 1
ATOM 1703 C C . GLU A 1 212 ? 9.380 1.584 2.744 1.00 95.38 212 GLU A C 1
ATOM 1705 O O . GLU A 1 212 ? 9.681 0.420 3.005 1.00 95.38 212 GLU A O 1
ATOM 1710 N N . ALA A 1 213 ? 8.562 2.283 3.537 1.00 94.25 213 ALA A N 1
ATOM 1711 C CA . ALA A 1 213 ? 7.994 1.720 4.759 1.00 94.25 213 ALA A CA 1
ATOM 1712 C C . ALA A 1 213 ? 7.169 0.462 4.454 1.00 94.25 213 ALA A C 1
ATOM 1714 O O . ALA A 1 213 ? 7.283 -0.539 5.166 1.00 94.25 213 ALA A O 1
ATOM 1715 N N . ASN A 1 214 ? 6.394 0.488 3.367 1.00 94.81 214 ASN A N 1
ATOM 1716 C CA . ASN A 1 214 ? 5.621 -0.650 2.893 1.00 94.81 214 ASN A CA 1
ATOM 1717 C C . ASN A 1 214 ? 6.514 -1.878 2.631 1.00 94.81 214 ASN A C 1
ATOM 1719 O O . ASN A 1 214 ? 6.205 -2.973 3.112 1.00 94.81 214 ASN A O 1
ATOM 1723 N N . LEU A 1 215 ? 7.652 -1.697 1.955 1.00 95.31 215 LEU A N 1
ATOM 1724 C CA . LEU A 1 215 ? 8.652 -2.746 1.733 1.00 95.31 215 LEU A CA 1
ATOM 1725 C C . LEU A 1 215 ? 9.260 -3.274 3.038 1.00 95.31 215 LEU A C 1
ATOM 1727 O O . LEU A 1 215 ? 9.315 -4.488 3.247 1.00 95.31 215 LEU A O 1
ATOM 1731 N N . LEU A 1 216 ? 9.689 -2.386 3.933 1.00 92.44 216 LEU A N 1
ATOM 1732 C CA . LEU A 1 216 ? 10.318 -2.784 5.195 1.00 92.44 216 LEU A CA 1
ATOM 1733 C C . LEU A 1 216 ? 9.362 -3.577 6.094 1.00 92.44 216 LEU A C 1
ATOM 1735 O O . LEU A 1 216 ? 9.749 -4.595 6.669 1.00 92.44 216 LEU A O 1
ATOM 1739 N N . SER A 1 217 ? 8.096 -3.164 6.151 1.00 91.00 217 SER A N 1
ATOM 1740 C CA . SER A 1 217 ? 7.035 -3.901 6.844 1.00 91.00 217 SER A CA 1
ATOM 1741 C C . SER A 1 217 ? 6.858 -5.309 6.270 1.00 91.00 217 SER A C 1
ATOM 1743 O O . SER A 1 217 ? 6.754 -6.284 7.014 1.00 91.00 217 SER A O 1
ATOM 1745 N N . ALA A 1 218 ? 6.924 -5.456 4.943 1.00 92.69 218 ALA A N 1
ATOM 1746 C CA . ALA A 1 218 ? 6.857 -6.769 4.309 1.00 92.69 218 ALA A CA 1
ATOM 1747 C C . ALA A 1 218 ? 8.028 -7.682 4.714 1.00 92.69 218 ALA A C 1
ATOM 1749 O O . ALA A 1 218 ? 7.829 -8.874 4.968 1.00 92.69 218 ALA A O 1
ATOM 1750 N N . PHE A 1 219 ? 9.245 -7.138 4.829 1.00 90.06 219 PHE A N 1
ATOM 1751 C CA . PHE A 1 219 ? 10.392 -7.897 5.334 1.00 90.06 219 PHE A CA 1
ATOM 1752 C C . PHE A 1 219 ? 10.217 -8.329 6.785 1.00 90.06 219 PHE A C 1
ATOM 1754 O O . PHE A 1 219 ? 10.535 -9.479 7.107 1.00 90.06 219 PHE A O 1
ATOM 1761 N N . ALA A 1 220 ? 9.689 -7.440 7.629 1.00 86.62 220 ALA A N 1
ATOM 1762 C CA . ALA A 1 220 ? 9.379 -7.756 9.015 1.00 86.62 220 ALA A CA 1
ATOM 1763 C C . ALA A 1 220 ? 8.365 -8.904 9.100 1.00 86.62 220 ALA A C 1
ATOM 1765 O O . ALA A 1 220 ? 8.558 -9.848 9.867 1.00 86.62 220 ALA A O 1
ATOM 1766 N N . ASP A 1 221 ? 7.324 -8.892 8.269 1.00 82.81 221 ASP A N 1
ATOM 1767 C CA . ASP A 1 221 ? 6.267 -9.902 8.303 1.00 82.81 221 ASP A CA 1
ATOM 1768 C C . ASP A 1 221 ? 6.726 -11.266 7.756 1.00 82.81 221 ASP A C 1
ATOM 1770 O O . ASP A 1 221 ? 6.432 -12.289 8.380 1.00 82.81 221 ASP A O 1
ATOM 1774 N N . GLY A 1 222 ? 7.470 -11.298 6.644 1.00 66.88 222 GLY A N 1
ATOM 1775 C CA . GLY A 1 222 ? 7.586 -12.504 5.813 1.00 66.88 222 GLY A CA 1
ATOM 1776 C C . GLY A 1 222 ? 8.977 -13.103 5.570 1.00 66.88 222 GLY A C 1
ATOM 1777 O O . GLY A 1 222 ? 9.034 -14.187 4.986 1.00 66.88 222 GLY A O 1
ATOM 1778 N N . HIS A 1 223 ? 10.103 -12.479 5.964 1.00 65.19 223 HIS A N 1
ATOM 1779 C CA . HIS A 1 223 ? 11.421 -12.985 5.521 1.00 65.19 223 HIS A CA 1
ATOM 1780 C C . HIS A 1 223 ? 12.591 -12.870 6.537 1.00 65.19 223 HIS A C 1
ATOM 1782 O O . HIS A 1 223 ?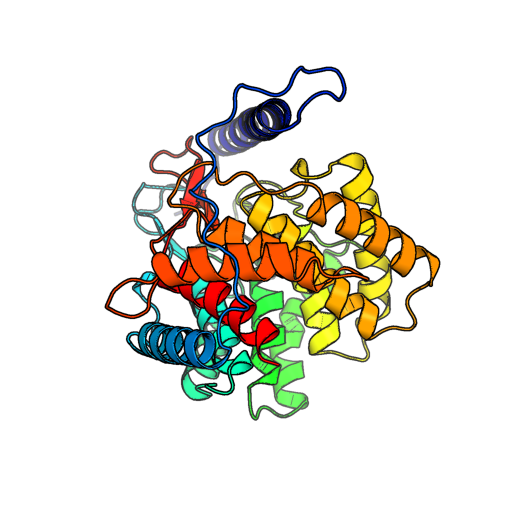 13.546 -12.121 6.340 1.00 65.19 223 HIS A O 1
ATOM 1788 N N . PRO A 1 224 ? 12.636 -13.710 7.585 1.00 51.12 224 PRO A N 1
ATOM 1789 C CA . PRO A 1 224 ? 13.332 -13.399 8.843 1.00 51.12 224 PRO A CA 1
ATOM 1790 C C . PRO A 1 224 ? 14.868 -13.556 8.899 1.00 51.12 224 PRO A C 1
ATOM 1792 O O . PRO A 1 224 ? 15.424 -13.462 9.985 1.00 51.12 224 PRO A O 1
ATOM 1795 N N . LYS A 1 225 ? 15.600 -13.857 7.812 1.00 59.78 225 LYS A N 1
ATOM 1796 C CA . LYS A 1 225 ? 17.054 -14.166 7.944 1.00 59.78 225 LYS A CA 1
ATOM 1797 C C . LYS A 1 225 ? 18.027 -13.382 7.073 1.00 59.78 225 LYS A C 1
ATOM 1799 O O . LYS A 1 225 ? 19.212 -13.379 7.384 1.00 59.78 225 LYS A O 1
ATOM 1804 N N . LYS A 1 226 ? 17.575 -12.758 5.985 1.00 59.72 226 LYS A N 1
ATOM 1805 C CA . LYS A 1 226 ? 18.473 -12.063 5.039 1.00 59.72 226 LYS A CA 1
ATOM 1806 C C . LYS A 1 226 ? 18.276 -10.548 4.993 1.00 59.72 226 LYS A C 1
ATOM 1808 O O . LYS A 1 226 ? 19.099 -9.869 4.400 1.00 59.72 226 LYS A O 1
ATOM 1813 N N . THR A 1 227 ? 17.225 -10.035 5.625 1.00 70.00 227 THR A N 1
ATOM 1814 C CA . THR A 1 227 ? 16.774 -8.644 5.481 1.00 70.00 227 THR A CA 1
ATOM 1815 C C . THR A 1 227 ? 16.881 -7.831 6.773 1.00 70.00 227 THR A C 1
ATOM 1817 O O . THR A 1 227 ? 16.561 -6.653 6.748 1.00 70.00 227 THR A O 1
ATOM 1820 N N . GLY A 1 228 ? 17.361 -8.408 7.885 1.00 74.19 228 GLY A N 1
ATOM 1821 C CA . GLY A 1 228 ? 17.434 -7.702 9.177 1.00 74.19 228 GLY A CA 1
ATOM 1822 C C . GLY A 1 228 ? 18.280 -6.421 9.128 1.00 74.19 228 GLY A C 1
ATOM 1823 O O . GLY A 1 228 ? 17.881 -5.395 9.665 1.00 74.19 228 GLY A O 1
ATOM 1824 N N . VAL A 1 229 ? 19.399 -6.435 8.391 1.00 78.50 229 VAL A N 1
ATOM 1825 C CA . VAL A 1 229 ? 20.218 -5.225 8.173 1.00 78.50 229 VAL A CA 1
ATOM 1826 C C . VAL A 1 229 ? 19.450 -4.177 7.361 1.00 78.50 229 VAL A C 1
ATOM 1828 O O . VAL A 1 229 ? 19.414 -3.014 7.744 1.00 78.50 229 VAL A O 1
ATOM 1831 N N . TRP A 1 230 ? 18.768 -4.592 6.288 1.00 85.88 230 TRP A N 1
ATOM 1832 C CA . TRP A 1 230 ? 17.941 -3.694 5.471 1.00 85.88 230 TRP A CA 1
ATOM 1833 C C . TRP A 1 230 ? 16.799 -3.070 6.271 1.00 85.88 230 TRP A C 1
ATOM 1835 O O . TRP A 1 230 ? 16.459 -1.913 6.052 1.00 85.88 230 TRP A O 1
ATOM 1845 N N . LEU A 1 231 ? 16.227 -3.826 7.210 1.00 85.19 231 LEU A N 1
ATOM 1846 C CA . LEU A 1 231 ? 15.156 -3.356 8.074 1.00 85.19 231 LEU A CA 1
ATOM 1847 C C . LEU A 1 231 ? 15.638 -2.237 9.001 1.00 85.19 231 LEU A C 1
ATOM 1849 O O . LEU A 1 231 ? 15.010 -1.184 9.057 1.00 85.19 231 LEU A O 1
ATOM 1853 N N . VAL A 1 232 ? 16.764 -2.438 9.690 1.00 83.69 232 VAL A N 1
ATOM 1854 C CA . VAL A 1 232 ? 17.318 -1.437 10.613 1.00 83.69 232 VAL A CA 1
ATOM 1855 C C . VAL A 1 232 ? 17.761 -0.176 9.872 1.00 83.69 232 VAL A C 1
ATOM 1857 O O . VAL A 1 232 ? 17.406 0.928 10.289 1.00 83.69 232 VAL A O 1
ATOM 1860 N N . ASP A 1 233 ? 18.514 -0.328 8.782 1.00 86.88 233 ASP A N 1
ATOM 1861 C CA . ASP A 1 233 ? 19.053 0.816 8.040 1.00 86.88 233 ASP A CA 1
ATOM 1862 C C . ASP A 1 233 ? 17.938 1.599 7.330 1.00 86.88 233 ASP A C 1
ATOM 1864 O O . ASP A 1 233 ? 17.898 2.826 7.416 1.00 86.88 233 ASP A O 1
ATOM 1868 N N . GLY A 1 234 ? 16.971 0.906 6.721 1.00 89.25 234 GLY A N 1
ATOM 1869 C CA . GLY A 1 234 ? 15.831 1.547 6.066 1.00 89.25 234 GLY A CA 1
ATOM 1870 C C . GLY A 1 234 ? 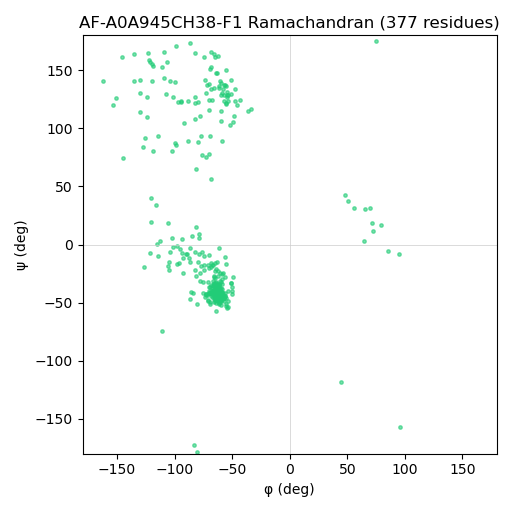14.908 2.281 7.046 1.00 89.25 234 GLY A C 1
ATOM 1871 O O . GLY A 1 234 ? 14.455 3.387 6.760 1.00 89.25 234 GLY A O 1
ATOM 1872 N N . VAL A 1 235 ? 14.658 1.726 8.243 1.00 90.00 235 VAL A N 1
ATOM 1873 C CA . VAL A 1 235 ? 13.851 2.420 9.267 1.00 90.00 235 VAL A CA 1
ATOM 1874 C C . VAL A 1 235 ? 14.527 3.723 9.692 1.00 90.00 235 VAL A C 1
ATOM 1876 O O . VAL A 1 235 ? 13.853 4.748 9.800 1.00 90.00 235 VAL A O 1
ATOM 1879 N N . LYS A 1 236 ? 15.850 3.707 9.899 1.00 88.69 236 LYS A N 1
ATOM 1880 C CA . LYS A 1 236 ? 16.616 4.923 10.209 1.00 88.69 236 LYS A CA 1
ATOM 1881 C C . LYS A 1 236 ? 16.545 5.934 9.066 1.00 88.69 236 LYS A C 1
ATOM 1883 O O . LYS A 1 236 ? 16.206 7.083 9.323 1.00 88.69 236 LYS A O 1
ATOM 1888 N N . SER A 1 237 ? 16.760 5.491 7.824 1.00 89.56 237 SER A N 1
ATOM 1889 C CA . SER A 1 237 ? 16.652 6.349 6.635 1.00 89.56 237 SER A CA 1
ATOM 1890 C C . SER A 1 237 ? 15.284 7.038 6.550 1.00 89.56 237 SER A C 1
ATOM 1892 O O . SER A 1 237 ? 15.218 8.257 6.391 1.00 89.56 237 SER A O 1
ATOM 1894 N N . ILE A 1 238 ? 14.183 6.307 6.763 1.00 91.06 238 ILE A N 1
ATOM 1895 C CA . ILE A 1 238 ? 12.834 6.895 6.776 1.00 91.06 238 ILE A CA 1
ATOM 1896 C C . ILE A 1 238 ? 12.669 7.923 7.898 1.00 91.06 238 ILE A C 1
ATOM 1898 O O . ILE A 1 238 ? 12.075 8.975 7.665 1.00 91.06 238 ILE A O 1
ATOM 1902 N N . LEU A 1 239 ? 13.144 7.641 9.114 1.00 89.06 239 LEU A N 1
ATOM 1903 C CA . LEU A 1 239 ? 12.999 8.571 10.240 1.00 89.06 239 LEU A CA 1
ATOM 1904 C C . LEU A 1 239 ? 13.801 9.859 10.022 1.00 89.06 239 LEU A C 1
ATOM 1906 O O . LEU A 1 239 ? 13.262 10.940 10.286 1.00 89.06 239 LEU A O 1
ATOM 1910 N N . ASP A 1 240 ? 15.018 9.740 9.489 1.00 87.75 240 ASP A N 1
ATOM 1911 C CA . ASP A 1 240 ? 15.879 10.866 9.120 1.00 87.75 240 ASP A CA 1
ATOM 1912 C C . ASP A 1 240 ? 15.229 11.710 8.013 1.00 87.75 240 ASP A C 1
ATOM 1914 O O . ASP A 1 240 ? 15.130 12.934 8.128 1.00 87.75 240 ASP A O 1
ATOM 1918 N N . LEU A 1 241 ? 14.705 11.064 6.965 1.00 84.56 241 LEU A N 1
ATOM 1919 C CA . LEU A 1 241 ? 13.989 11.745 5.882 1.00 84.56 241 LEU A CA 1
ATOM 1920 C C . LEU A 1 241 ? 12.698 12.400 6.365 1.00 84.56 241 LEU A C 1
ATOM 1922 O O . LEU A 1 241 ? 12.366 13.492 5.913 1.00 84.56 241 LEU A O 1
ATOM 1926 N N . TRP A 1 242 ? 11.983 11.785 7.308 1.00 83.19 242 TRP A N 1
ATOM 1927 C CA . TRP A 1 242 ? 10.782 12.383 7.885 1.00 83.19 242 TRP A CA 1
ATOM 1928 C C . TRP A 1 242 ? 11.111 13.722 8.554 1.00 83.19 242 TRP A C 1
ATOM 1930 O O . TRP A 1 242 ? 10.361 14.680 8.390 1.00 83.19 242 TRP A O 1
ATOM 1940 N N . ASP A 1 243 ? 12.230 13.837 9.273 1.00 76.25 243 ASP A N 1
ATOM 1941 C CA . ASP A 1 243 ? 12.603 15.108 9.917 1.00 76.25 243 ASP A CA 1
ATOM 1942 C C . ASP A 1 243 ? 12.940 16.220 8.915 1.00 76.25 243 ASP A C 1
ATOM 1944 O O . ASP A 1 243 ? 12.687 17.394 9.192 1.00 76.25 243 ASP A O 1
ATOM 1948 N N . VAL A 1 244 ? 13.476 15.865 7.746 1.00 76.38 244 VAL A N 1
ATOM 1949 C CA . VAL A 1 244 ? 13.889 16.831 6.716 1.00 76.38 244 VAL A CA 1
ATOM 1950 C C . VAL A 1 244 ? 12.735 17.208 5.789 1.00 76.38 244 VAL A C 1
ATOM 1952 O O . VAL A 1 244 ? 12.523 18.384 5.497 1.00 76.38 244 VAL A O 1
ATOM 1955 N N . GLU A 1 245 ? 11.996 16.212 5.312 1.00 72.25 245 GLU A N 1
ATOM 1956 C CA . GLU A 1 245 ? 11.007 16.357 4.242 1.00 72.25 245 GLU A CA 1
ATOM 1957 C C . GLU A 1 245 ? 9.566 16.327 4.766 1.00 72.25 245 GLU A C 1
ATOM 1959 O O . GLU A 1 245 ? 8.630 16.716 4.067 1.00 72.25 245 GLU A O 1
ATOM 1964 N N . ALA A 1 246 ? 9.348 15.888 6.006 1.00 72.62 246 ALA A N 1
ATOM 1965 C CA . ALA A 1 246 ? 8.022 15.667 6.570 1.00 72.62 246 ALA A CA 1
ATOM 1966 C C . ALA A 1 246 ? 7.112 14.925 5.569 1.00 72.62 246 ALA A C 1
ATOM 1968 O O . ALA A 1 246 ? 7.393 13.805 5.149 1.00 72.62 246 ALA A O 1
ATOM 1969 N N . TYR A 1 247 ? 6.019 15.563 5.155 1.00 68.00 247 TYR A N 1
ATOM 1970 C CA . TYR A 1 247 ? 5.049 14.989 4.229 1.00 68.00 247 TYR A CA 1
ATOM 1971 C C . TYR A 1 247 ? 5.474 15.063 2.758 1.00 68.00 247 TYR A C 1
ATOM 1973 O O . TYR A 1 247 ? 4.867 14.365 1.948 1.00 68.00 247 TYR A O 1
ATOM 1981 N N . SER A 1 248 ? 6.477 15.867 2.377 1.00 72.12 248 SER A N 1
ATOM 1982 C CA . SER A 1 248 ? 6.907 15.930 0.970 1.00 72.12 248 SER A CA 1
ATOM 1983 C C . SER A 1 248 ? 7.610 14.652 0.512 1.00 72.12 248 SER A C 1
ATOM 1985 O O . SER A 1 248 ? 7.606 14.365 -0.681 1.00 72.12 248 SER A O 1
ATOM 1987 N N . GLY A 1 249 ? 8.117 13.841 1.449 1.00 77.44 249 GLY A N 1
ATOM 1988 C CA . GLY A 1 249 ? 8.623 12.494 1.169 1.00 77.44 249 GLY A CA 1
ATOM 1989 C C . GLY A 1 249 ? 7.523 11.481 0.809 1.00 77.44 249 GL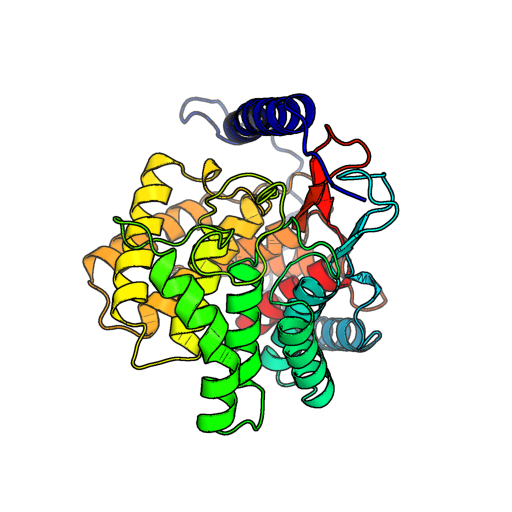Y A C 1
ATOM 1990 O O . GLY A 1 249 ? 7.816 10.356 0.399 1.00 77.44 249 GLY A O 1
ATOM 1991 N N . ILE A 1 250 ? 6.240 11.836 0.950 1.00 84.25 250 ILE A N 1
ATOM 1992 C CA . ILE A 1 250 ? 5.091 10.997 0.585 1.00 84.25 250 ILE A CA 1
ATOM 1993 C C . ILE A 1 250 ? 4.582 11.436 -0.790 1.00 84.25 250 ILE A C 1
ATOM 1995 O O . ILE A 1 250 ? 3.666 12.242 -0.916 1.00 84.25 250 ILE A O 1
ATOM 1999 N N . TYR A 1 251 ? 5.196 10.884 -1.832 1.00 85.81 251 TYR A N 1
ATOM 2000 C CA . TYR A 1 251 ? 4.930 11.283 -3.211 1.00 85.81 251 TYR A CA 1
ATOM 2001 C C . TYR A 1 251 ? 3.717 10.584 -3.846 1.00 85.81 251 TYR A C 1
ATOM 2003 O O . TYR A 1 251 ? 2.929 11.204 -4.564 1.00 85.81 251 TYR A O 1
ATOM 2011 N N . TYR A 1 252 ? 3.571 9.277 -3.598 1.00 88.12 252 TYR A N 1
ATOM 2012 C CA . TYR A 1 252 ? 2.584 8.433 -4.284 1.00 88.12 252 TYR A CA 1
ATOM 2013 C C . TYR A 1 252 ? 1.253 8.318 -3.558 1.00 88.12 252 TYR A C 1
ATOM 2015 O O . TYR A 1 252 ? 0.287 7.851 -4.143 1.00 88.12 252 TYR A O 1
ATOM 2023 N N . TYR A 1 253 ? 1.161 8.759 -2.310 1.00 89.81 253 TYR A N 1
ATOM 2024 C CA . TYR A 1 253 ? -0.049 8.636 -1.506 1.00 89.81 253 TYR A CA 1
ATOM 2025 C C . TYR A 1 253 ? -0.540 10.012 -1.095 1.00 89.81 253 TYR A C 1
ATOM 2027 O O . TYR A 1 253 ? 0.240 10.959 -0.992 1.00 89.81 253 TYR A O 1
ATOM 2035 N N . LYS A 1 254 ? -1.839 10.140 -0.805 1.00 86.31 254 LYS A N 1
ATOM 2036 C CA . LYS A 1 254 ? -2.304 11.335 -0.096 1.00 86.31 254 LYS A CA 1
ATOM 2037 C C . LYS A 1 254 ? -1.531 11.447 1.218 1.00 86.31 254 LYS A C 1
ATOM 2039 O O . LYS A 1 254 ? -1.412 10.428 1.896 1.00 86.31 254 LYS A O 1
ATOM 2044 N N . PRO A 1 255 ? -1.060 12.642 1.619 1.00 84.94 255 PRO A N 1
ATOM 2045 C CA . PRO A 1 255 ? -0.223 12.792 2.809 1.00 84.94 255 PRO A CA 1
ATOM 2046 C C . PRO A 1 255 ? -0.791 12.111 4.057 1.00 84.94 255 PRO A C 1
ATOM 2048 O O . PRO A 1 255 ? -0.072 11.411 4.756 1.00 84.94 255 PRO A O 1
ATOM 2051 N N . THR A 1 256 ? -2.100 12.233 4.291 1.00 82.88 256 THR A N 1
ATOM 2052 C CA . THR A 1 256 ? -2.796 11.600 5.421 1.00 82.88 256 THR A CA 1
ATOM 2053 C C . THR A 1 256 ? -2.701 10.077 5.397 1.00 82.88 256 THR A C 1
ATOM 2055 O O . THR A 1 256 ? -2.396 9.449 6.409 1.00 82.88 256 THR A O 1
ATOM 2058 N N . ILE A 1 257 ? -2.925 9.486 4.226 1.00 87.69 257 ILE A N 1
ATOM 2059 C CA . ILE A 1 257 ? -2.926 8.038 4.023 1.00 87.69 257 ILE A CA 1
ATOM 2060 C C . ILE A 1 257 ? -1.505 7.502 4.057 1.00 87.69 257 ILE A C 1
ATOM 2062 O O . ILE A 1 257 ? -1.235 6.534 4.760 1.00 87.69 257 ILE A O 1
ATOM 2066 N N . GLY A 1 258 ? -0.583 8.170 3.366 1.00 89.62 258 GLY A N 1
ATOM 2067 C CA . GLY A 1 258 ? 0.827 7.816 3.383 1.00 89.62 258 GLY A CA 1
ATOM 2068 C C . GLY A 1 258 ? 1.411 7.872 4.790 1.00 89.62 258 GLY A C 1
ATOM 2069 O O . GLY A 1 258 ? 2.091 6.935 5.181 1.00 89.62 258 GLY A O 1
ATOM 2070 N N . SER A 1 259 ? 1.087 8.884 5.601 1.00 89.06 259 SER A N 1
ATOM 2071 C CA . SER A 1 259 ? 1.563 8.944 6.989 1.00 89.06 259 SER A CA 1
ATOM 2072 C C . SER A 1 259 ? 1.024 7.800 7.837 1.00 89.06 259 SER A C 1
ATOM 2074 O O . SER A 1 259 ? 1.773 7.242 8.633 1.00 89.06 259 SER A O 1
ATOM 2076 N N . ALA A 1 260 ? -0.238 7.408 7.650 1.00 89.56 260 ALA A N 1
ATOM 2077 C CA . ALA A 1 260 ? -0.789 6.249 8.343 1.00 89.56 260 ALA A CA 1
ATOM 2078 C C . ALA A 1 260 ? -0.173 4.926 7.861 1.00 89.56 260 ALA A C 1
ATOM 2080 O O . ALA A 1 260 ? 0.070 4.044 8.681 1.00 89.56 260 ALA A O 1
ATOM 2081 N N . ILE A 1 261 ? 0.134 4.797 6.564 1.00 90.50 261 ILE A N 1
ATOM 2082 C CA . ILE A 1 261 ? 0.881 3.656 6.015 1.00 90.50 261 ILE A CA 1
ATOM 2083 C C . ILE A 1 261 ? 2.275 3.593 6.638 1.00 90.50 261 ILE A C 1
ATOM 2085 O O . ILE A 1 261 ? 2.644 2.540 7.154 1.00 90.50 261 ILE A O 1
ATOM 2089 N N . VAL A 1 262 ? 3.026 4.700 6.654 1.00 91.81 262 VAL A N 1
ATOM 2090 C CA . VAL A 1 262 ? 4.368 4.742 7.256 1.00 91.81 262 VAL A CA 1
ATOM 2091 C C . VAL A 1 262 ? 4.290 4.401 8.743 1.00 91.81 262 VAL A C 1
ATOM 2093 O O . VAL A 1 262 ? 5.031 3.537 9.202 1.00 91.81 262 VAL A O 1
ATOM 2096 N N . ALA A 1 263 ? 3.363 5.010 9.488 1.00 90.88 263 ALA A N 1
ATOM 2097 C CA . ALA A 1 263 ? 3.139 4.724 10.904 1.00 90.88 263 ALA A CA 1
ATOM 2098 C C . ALA A 1 263 ? 2.875 3.232 11.155 1.00 90.88 263 ALA A C 1
ATOM 2100 O O . ALA A 1 263 ? 3.563 2.600 11.959 1.00 90.88 263 ALA A O 1
ATOM 2101 N N . LEU A 1 264 ? 1.916 2.643 10.437 1.00 89.50 264 LEU A N 1
ATOM 2102 C CA . LEU A 1 264 ? 1.590 1.225 10.564 1.00 89.50 264 LEU A CA 1
ATOM 2103 C C . LEU A 1 264 ? 2.801 0.347 10.237 1.00 89.50 264 LEU A C 1
ATOM 2105 O O . LEU A 1 264 ? 3.155 -0.533 11.021 1.00 89.50 264 LEU A O 1
ATOM 2109 N N . CYS A 1 265 ? 3.463 0.615 9.117 1.00 88.38 265 CYS A N 1
ATOM 2110 C CA . CYS A 1 265 ? 4.588 -0.173 8.637 1.00 88.38 265 CYS A CA 1
ATOM 2111 C C . CYS A 1 265 ? 5.793 -0.118 9.581 1.00 88.38 265 CYS A C 1
ATOM 2113 O O . CYS A 1 265 ? 6.308 -1.163 9.971 1.00 88.38 265 CYS A O 1
ATOM 2115 N N . LEU A 1 266 ? 6.198 1.074 10.025 1.00 88.56 266 LEU A N 1
ATOM 2116 C CA . LEU A 1 266 ? 7.286 1.225 10.991 1.00 88.56 266 LEU A CA 1
ATOM 2117 C C . LEU A 1 266 ? 6.943 0.567 12.330 1.00 88.56 266 LEU A C 1
ATOM 2119 O O . LEU A 1 266 ? 7.800 -0.088 12.919 1.00 88.56 266 LEU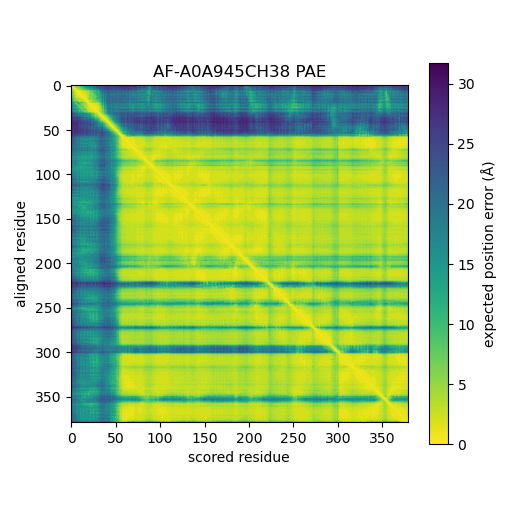 A O 1
ATOM 2123 N N . SER A 1 267 ? 5.689 0.655 12.787 1.00 89.62 267 SER A N 1
ATOM 2124 C CA . SER A 1 267 ? 5.272 -0.014 14.024 1.00 89.62 267 SER A CA 1
ATOM 2125 C C . SER A 1 267 ? 5.404 -1.541 13.945 1.00 89.62 267 SER A C 1
ATOM 2127 O O . SER A 1 267 ? 5.748 -2.174 14.943 1.00 89.62 267 SER A O 1
ATOM 2129 N N . ARG A 1 268 ? 5.164 -2.144 12.770 1.00 87.25 268 ARG A N 1
ATOM 2130 C CA . ARG A 1 268 ? 5.356 -3.585 12.535 1.00 87.25 268 ARG A CA 1
ATOM 2131 C C . ARG A 1 268 ? 6.840 -3.937 12.502 1.00 87.25 268 ARG A C 1
ATOM 2133 O O . ARG A 1 268 ? 7.261 -4.851 13.209 1.00 87.25 268 ARG A O 1
ATOM 2140 N N . SER A 1 269 ? 7.629 -3.164 11.760 1.00 85.00 269 SER A N 1
ATOM 2141 C CA . SER A 1 269 ? 9.082 -3.329 11.653 1.00 85.00 269 SER A CA 1
ATOM 2142 C C . SER A 1 269 ? 9.786 -3.269 13.008 1.00 85.00 269 SER A C 1
ATOM 2144 O O . SER A 1 269 ? 10.597 -4.135 13.327 1.00 85.00 269 SER A O 1
ATOM 2146 N N . LEU A 1 270 ? 9.426 -2.293 13.844 1.00 84.88 270 LEU A N 1
ATOM 2147 C CA . LEU A 1 270 ? 10.046 -2.069 15.153 1.00 84.88 270 LEU A CA 1
ATOM 2148 C C . LEU A 1 270 ? 9.639 -3.096 16.222 1.00 84.88 270 LEU A C 1
ATOM 2150 O O . LEU A 1 270 ? 10.329 -3.217 17.226 1.00 84.88 270 LEU A O 1
ATOM 2154 N N . LYS A 1 271 ? 8.541 -3.842 16.032 1.00 82.06 271 LYS A N 1
ATOM 2155 C CA . LYS A 1 271 ? 8.117 -4.909 16.961 1.00 82.06 271 LYS A CA 1
ATOM 2156 C C . LYS A 1 271 ? 8.913 -6.207 16.800 1.00 82.06 271 LYS A C 1
ATOM 2158 O O . LYS A 1 271 ? 8.914 -7.022 17.719 1.00 82.06 271 LYS A O 1
ATOM 2163 N N . LYS A 1 272 ? 9.495 -6.448 15.621 1.00 68.88 272 LYS A N 1
ATOM 2164 C CA . LYS A 1 272 ? 10.125 -7.732 15.265 1.00 68.88 272 LYS A CA 1
ATOM 2165 C C . LYS A 1 272 ? 11.620 -7.794 15.562 1.00 68.88 272 LYS A C 1
ATOM 2167 O O . LYS A 1 272 ? 12.138 -8.893 15.730 1.00 68.88 272 LYS A O 1
ATOM 2172 N N . GLU A 1 273 ? 12.286 -6.649 15.619 1.00 61.91 273 GLU A N 1
ATOM 2173 C CA . GLU A 1 273 ? 13.726 -6.552 15.853 1.00 61.91 273 GLU A CA 1
ATOM 2174 C C . GLU A 1 273 ? 14.008 -6.035 17.266 1.00 61.91 273 GLU A C 1
ATOM 2176 O O . GLU A 1 273 ? 13.185 -5.318 17.839 1.00 61.91 273 GLU A O 1
ATOM 2181 N N . ASP A 1 274 ? 15.201 -6.328 17.796 1.00 67.56 274 ASP A N 1
ATOM 2182 C CA . ASP A 1 274 ? 15.793 -5.622 18.946 1.00 67.56 274 ASP A CA 1
ATOM 2183 C C . ASP A 1 274 ? 16.152 -4.182 18.528 1.00 67.56 274 ASP A C 1
ATOM 2185 O O . ASP A 1 274 ? 17.311 -3.758 18.551 1.00 67.56 274 ASP A O 1
ATOM 2189 N N . ALA A 1 275 ? 15.156 -3.442 18.039 1.00 73.69 275 ALA A N 1
ATOM 2190 C CA . ALA A 1 275 ? 15.322 -2.085 17.578 1.00 73.69 275 ALA A CA 1
ATOM 2191 C C . ALA A 1 275 ? 15.846 -1.231 18.734 1.00 73.69 275 ALA A C 1
ATOM 2193 O O . ALA A 1 275 ? 15.418 -1.363 19.883 1.00 73.69 275 ALA A O 1
ATOM 2194 N N . ASP A 1 276 ? 16.791 -0.353 18.409 1.00 83.38 276 ASP A N 1
ATOM 2195 C CA . ASP A 1 276 ? 17.372 0.570 19.373 1.00 83.38 276 ASP A CA 1
ATOM 2196 C C . ASP A 1 276 ? 16.251 1.360 20.065 1.00 83.38 276 ASP A C 1
ATOM 2198 O O . ASP A 1 276 ? 15.392 1.955 19.406 1.00 83.38 276 ASP A O 1
ATOM 2202 N N . SER A 1 277 ? 16.262 1.375 21.399 1.00 85.62 277 SER A N 1
ATOM 2203 C CA . SER A 1 277 ? 15.293 2.118 22.205 1.00 85.62 277 SER A CA 1
ATOM 2204 C C . SER A 1 277 ? 15.167 3.582 21.779 1.00 85.62 277 SER A C 1
ATOM 2206 O O . SER A 1 277 ? 14.062 4.118 21.816 1.00 85.62 277 SER A O 1
ATOM 2208 N N . ALA A 1 278 ? 16.256 4.204 21.315 1.00 88.00 278 ALA A N 1
ATOM 2209 C CA . ALA A 1 278 ? 16.239 5.578 20.823 1.00 88.00 278 ALA A CA 1
ATOM 2210 C C . ALA A 1 278 ? 15.435 5.721 19.518 1.00 88.00 278 ALA A C 1
ATOM 2212 O O . ALA A 1 278 ? 14.709 6.695 19.344 1.00 88.00 278 ALA A O 1
ATOM 2213 N N . VAL A 1 279 ? 15.508 4.731 18.622 1.00 86.81 279 VAL A N 1
ATOM 2214 C CA . VAL A 1 279 ? 14.730 4.697 17.370 1.00 86.81 279 VAL A CA 1
ATOM 2215 C C . VAL A 1 279 ? 13.243 4.505 17.676 1.00 86.81 279 VAL A C 1
ATOM 2217 O O . VAL A 1 279 ? 12.392 5.173 17.087 1.00 86.81 279 VAL A O 1
ATOM 2220 N N . ILE A 1 280 ? 12.921 3.627 18.632 1.00 87.44 280 ILE A N 1
ATOM 2221 C CA . ILE A 1 280 ? 11.541 3.425 19.095 1.00 87.44 280 ILE A CA 1
ATOM 2222 C C . ILE A 1 280 ? 10.991 4.713 19.720 1.00 87.44 280 ILE A C 1
ATOM 2224 O O . ILE A 1 280 ? 9.845 5.076 19.459 1.00 87.44 280 ILE A O 1
ATOM 2228 N N . GLU A 1 281 ? 11.784 5.405 20.539 1.00 89.31 281 GLU A N 1
ATOM 2229 C CA . GLU A 1 281 ? 11.394 6.670 21.166 1.00 89.31 281 GLU A CA 1
ATOM 2230 C C . GLU A 1 281 ? 11.157 7.770 20.125 1.00 89.31 281 GLU A C 1
ATOM 2232 O O . GLU A 1 281 ? 10.060 8.324 20.088 1.00 89.31 281 GLU A O 1
ATOM 2237 N N . GLN A 1 282 ? 12.097 7.983 19.197 1.00 89.31 282 GLN A N 1
ATOM 2238 C CA . GLN A 1 282 ? 11.947 8.944 18.098 1.00 89.31 282 GLN A CA 1
ATOM 2239 C C . GLN A 1 282 ? 10.689 8.665 17.259 1.00 89.31 282 GLN A C 1
ATOM 2241 O O . GLN A 1 282 ? 9.963 9.586 16.881 1.00 89.31 282 GLN A O 1
ATOM 2246 N N . PHE A 1 283 ? 10.402 7.394 16.963 1.00 90.06 283 PHE A N 1
ATOM 2247 C CA . PHE A 1 283 ? 9.191 7.013 16.241 1.00 90.06 283 PHE A CA 1
ATOM 2248 C C . PHE A 1 283 ? 7.914 7.320 17.038 1.00 90.06 283 PHE A C 1
ATOM 2250 O O . PHE A 1 283 ? 6.954 7.848 16.476 1.00 90.06 283 PHE A O 1
ATOM 2257 N N . GLN A 1 284 ? 7.897 7.026 18.340 1.00 90.69 284 GLN A N 1
ATOM 2258 C CA . GLN A 1 284 ? 6.751 7.317 19.206 1.00 90.69 284 GLN A CA 1
ATOM 2259 C C . GLN A 1 284 ? 6.490 8.822 19.334 1.00 90.69 284 GLN A C 1
ATOM 2261 O O . GLN A 1 284 ? 5.331 9.234 19.281 1.00 90.69 284 GLN A O 1
ATOM 2266 N N . ASP A 1 285 ? 7.537 9.643 19.402 1.00 89.75 285 ASP A N 1
ATOM 2267 C CA . ASP A 1 285 ? 7.400 11.102 19.400 1.00 89.75 285 ASP A CA 1
ATOM 2268 C C . ASP A 1 285 ? 6.752 11.596 18.099 1.00 89.75 285 ASP A C 1
ATOM 2270 O O . ASP A 1 285 ? 5.801 12.382 18.126 1.00 89.75 285 ASP A O 1
ATOM 2274 N N . LYS A 1 286 ? 7.184 11.072 16.942 1.00 87.88 286 LYS A N 1
ATOM 2275 C CA . LYS A 1 286 ? 6.558 11.392 15.647 1.00 87.88 286 LYS A CA 1
ATOM 2276 C C . LYS A 1 286 ? 5.096 10.946 15.594 1.00 87.88 286 LYS A C 1
ATOM 2278 O O . LYS A 1 286 ? 4.249 11.714 15.138 1.00 87.88 286 LYS A O 1
ATOM 2283 N N . LEU A 1 287 ? 4.773 9.741 16.073 1.00 86.38 287 LEU A N 1
ATOM 2284 C CA . LEU A 1 287 ? 3.389 9.257 16.135 1.00 86.38 287 LEU A CA 1
ATOM 2285 C C . LEU A 1 287 ? 2.503 10.160 16.988 1.00 86.38 287 LEU A C 1
ATOM 2287 O O . LEU A 1 287 ? 1.379 10.457 16.584 1.00 86.38 287 LEU A O 1
ATOM 2291 N N . GLN A 1 288 ? 3.006 10.612 18.136 1.00 87.94 288 GLN A N 1
ATOM 2292 C CA . GLN A 1 288 ? 2.264 11.501 19.020 1.00 87.94 288 GLN A CA 1
ATOM 2293 C C . GLN A 1 288 ? 1.945 12.825 18.319 1.00 87.94 288 GLN A C 1
ATOM 2295 O O . GLN A 1 288 ? 0.789 13.252 18.309 1.00 87.94 288 GLN A O 1
ATOM 2300 N N . ILE A 1 289 ? 2.929 13.416 17.634 1.00 86.56 289 ILE A N 1
ATOM 2301 C CA . ILE A 1 289 ? 2.725 14.627 16.830 1.00 86.56 289 ILE A CA 1
ATOM 2302 C C . ILE A 1 289 ? 1.628 14.389 15.781 1.00 86.56 289 ILE A C 1
ATOM 2304 O O . ILE A 1 289 ? 0.700 15.189 15.673 1.00 86.56 289 ILE A O 1
ATOM 2308 N N . LEU A 1 290 ? 1.678 13.285 15.031 1.00 84.50 290 LEU A N 1
ATOM 2309 C CA . LEU A 1 290 ? 0.661 12.970 14.017 1.00 84.50 290 LEU A CA 1
ATOM 2310 C C . LEU A 1 290 ? -0.731 12.734 14.613 1.00 84.50 290 LEU A C 1
ATOM 2312 O O . LEU A 1 290 ? -1.734 13.124 14.017 1.00 84.50 290 LEU A O 1
ATOM 2316 N N . ALA A 1 291 ? -0.811 12.092 15.776 1.00 84.38 291 ALA A N 1
ATOM 2317 C CA . ALA A 1 291 ? -2.071 11.806 16.451 1.00 84.38 291 ALA A CA 1
ATOM 2318 C C . ALA A 1 291 ? -2.756 13.079 16.973 1.00 84.38 291 ALA A C 1
ATOM 2320 O O . ALA A 1 291 ? -3.989 13.169 16.956 1.00 84.38 291 ALA A O 1
ATOM 2321 N N . GLU A 1 292 ? -1.965 14.059 17.417 1.00 81.81 292 GLU A N 1
ATOM 2322 C CA . GLU A 1 292 ? -2.431 15.364 17.899 1.00 81.81 292 GLU A CA 1
ATOM 2323 C C . GLU A 1 292 ? -2.862 16.295 16.767 1.00 81.81 292 GLU A C 1
ATOM 2325 O O . GLU A 1 292 ? -3.806 17.080 16.927 1.00 81.81 292 GLU A O 1
ATOM 2330 N N . HIS A 1 293 ? -2.220 16.182 15.603 1.00 77.12 293 HIS A N 1
ATOM 2331 C CA . HIS A 1 293 ? -2.653 16.851 14.385 1.00 77.12 293 HIS A CA 1
ATOM 2332 C C . HIS A 1 293 ? -3.940 16.198 13.890 1.00 77.12 293 HIS A C 1
ATOM 2334 O O . HIS A 1 293 ? -3.916 15.418 12.944 1.00 77.12 293 HIS A O 1
ATOM 2340 N N . ARG A 1 294 ? -5.080 16.536 14.517 1.00 66.56 294 ARG A N 1
ATOM 2341 C CA . ARG A 1 294 ? -6.407 16.120 14.050 1.00 66.56 294 ARG A CA 1
ATOM 2342 C C . ARG A 1 294 ? -6.504 16.440 12.568 1.00 66.56 294 ARG A C 1
ATOM 2344 O O . ARG A 1 294 ? -6.648 17.611 12.197 1.00 66.56 294 ARG A O 1
ATOM 2351 N N . LEU A 1 295 ? -6.428 15.403 11.740 1.00 62.81 295 LEU A N 1
ATOM 2352 C CA . LEU A 1 295 ? -6.587 15.518 10.307 1.00 62.81 295 LEU A CA 1
ATOM 2353 C C . LEU A 1 295 ? -7.974 16.096 10.072 1.00 62.81 295 LEU A C 1
ATOM 2355 O O . LEU A 1 295 ? -8.991 15.445 10.308 1.00 62.81 295 LEU A O 1
ATOM 2359 N N . ARG A 1 296 ? -8.017 17.372 9.688 1.00 58.53 296 ARG A N 1
ATOM 2360 C CA . ARG A 1 296 ? -9.271 18.033 9.353 1.00 58.53 296 ARG A CA 1
ATOM 2361 C C . ARG A 1 296 ? -9.723 17.414 8.038 1.00 58.53 296 ARG A C 1
ATOM 2363 O O . ARG A 1 296 ? -9.011 17.592 7.048 1.00 58.53 296 ARG A O 1
ATOM 2370 N N . PRO A 1 297 ? -10.859 16.697 7.998 1.00 58.41 297 PRO A N 1
ATOM 2371 C CA . PRO A 1 297 ? -11.385 16.208 6.738 1.00 58.41 297 PRO A CA 1
ATOM 2372 C C . PRO A 1 297 ? -11.541 17.416 5.821 1.00 58.41 297 PRO A C 1
ATOM 2374 O O . PRO A 1 297 ? -12.227 18.378 6.169 1.00 58.41 297 PRO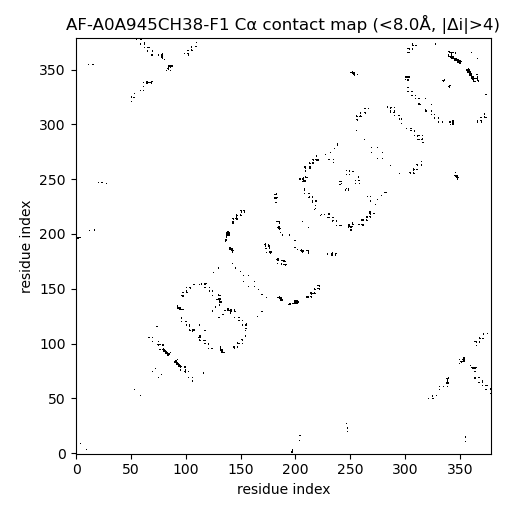 A O 1
ATOM 2377 N N . THR A 1 298 ? -10.869 17.401 4.674 1.00 53.97 298 THR A N 1
ATOM 2378 C CA . THR A 1 298 ? -10.968 18.498 3.695 1.00 53.97 298 THR A CA 1
ATOM 2379 C C . THR A 1 298 ? -12.359 18.551 3.063 1.00 53.97 298 THR A C 1
ATOM 2381 O O . THR A 1 298 ? -12.757 19.566 2.498 1.00 53.97 298 THR A O 1
ATOM 2384 N N . SER A 1 299 ? -13.128 17.471 3.214 1.00 61.72 299 SER A N 1
ATOM 2385 C CA . SER A 1 299 ? -14.543 17.390 2.895 1.00 61.72 299 SER A CA 1
ATOM 2386 C C . SER A 1 299 ? -15.270 16.458 3.869 1.00 61.72 299 SER A C 1
ATOM 2388 O O . SER A 1 299 ? -14.677 15.569 4.487 1.00 61.72 299 SER A O 1
ATOM 2390 N N . ALA A 1 300 ? -16.595 16.598 3.939 1.00 53.16 300 ALA A N 1
ATOM 2391 C CA . ALA A 1 300 ? -17.470 15.648 4.623 1.00 53.16 300 ALA A CA 1
ATOM 2392 C C . ALA A 1 300 ? -17.422 14.222 4.027 1.00 53.16 300 ALA A C 1
ATOM 2394 O O . ALA A 1 300 ? -18.058 13.326 4.571 1.00 53.16 300 ALA A O 1
ATOM 2395 N N . GLN A 1 301 ? -16.676 13.995 2.941 1.00 58.94 301 GLN A N 1
ATOM 2396 C CA . GLN A 1 301 ? -16.578 12.714 2.240 1.00 58.94 301 GLN A CA 1
ATOM 2397 C C . GLN A 1 301 ? -15.271 11.958 2.525 1.00 58.94 301 GLN A C 1
ATOM 2399 O O . GLN A 1 301 ? -15.156 10.795 2.148 1.00 58.94 301 GLN A O 1
ATOM 2404 N N . ASP A 1 302 ? -14.306 12.549 3.240 1.00 82.00 302 ASP A N 1
ATOM 2405 C CA . ASP A 1 302 ? -12.979 11.945 3.432 1.00 82.00 302 ASP A CA 1
ATOM 2406 C C . ASP A 1 302 ? -12.948 10.877 4.546 1.00 82.00 302 ASP A C 1
ATOM 2408 O O . ASP A 1 302 ? -12.341 11.038 5.606 1.00 82.00 302 ASP A O 1
ATOM 2412 N N . SER A 1 303 ? -13.679 9.780 4.333 1.00 90.94 303 SER A N 1
ATOM 2413 C CA . SER A 1 303 ? -13.733 8.640 5.261 1.00 90.94 303 SER A CA 1
ATOM 2414 C C . SER A 1 303 ? -12.384 7.921 5.372 1.00 90.94 303 SER A C 1
ATOM 2416 O O . SER A 1 303 ? -12.075 7.351 6.414 1.00 90.94 303 SER A O 1
ATOM 2418 N N . LEU A 1 304 ? -11.549 7.979 4.332 1.00 90.81 304 LEU A N 1
ATOM 2419 C CA . LEU A 1 304 ? -10.237 7.341 4.356 1.00 90.81 304 LEU A CA 1
ATOM 2420 C C . LEU A 1 304 ? -9.260 8.091 5.267 1.00 90.81 304 LEU A C 1
ATOM 2422 O O . LEU A 1 304 ? -8.605 7.444 6.078 1.00 90.81 304 LEU A O 1
ATOM 2426 N N . SER A 1 305 ? -9.214 9.431 5.232 1.00 89.62 305 SER A N 1
ATOM 2427 C CA . SER A 1 305 ? -8.383 10.194 6.179 1.00 89.62 305 SER A CA 1
ATOM 2428 C C . SER A 1 305 ? -8.835 10.019 7.631 1.00 89.62 305 SER A C 1
ATOM 2430 O O . SER A 1 305 ? -7.999 10.005 8.530 1.00 89.62 305 SER A O 1
ATOM 2432 N N . LEU A 1 306 ? -10.139 9.842 7.881 1.00 91.38 306 LEU A N 1
ATOM 2433 C CA . LEU A 1 306 ? -10.643 9.518 9.221 1.00 91.38 306 LEU A CA 1
ATOM 2434 C C . LEU A 1 306 ? -10.149 8.146 9.702 1.00 91.38 306 LEU A C 1
ATOM 2436 O O . LEU A 1 306 ? -9.710 8.017 10.843 1.00 91.38 306 LEU A O 1
ATOM 2440 N N . ALA A 1 307 ? -10.180 7.129 8.839 1.00 94.31 307 ALA A N 1
ATOM 2441 C CA . ALA A 1 307 ? -9.628 5.819 9.172 1.00 94.31 307 ALA A CA 1
ATOM 2442 C C . ALA A 1 307 ? -8.102 5.867 9.350 1.00 94.31 307 ALA A C 1
ATOM 2444 O O . ALA A 1 307 ? -7.587 5.289 10.300 1.00 94.31 307 ALA A O 1
ATOM 2445 N N . ALA A 1 308 ? -7.384 6.617 8.512 1.00 92.56 308 ALA A N 1
ATOM 2446 C CA . ALA A 1 308 ? -5.947 6.848 8.664 1.00 92.56 308 ALA A CA 1
ATOM 2447 C C . ALA A 1 308 ? -5.614 7.534 10.001 1.00 92.56 308 ALA A C 1
ATOM 2449 O O . ALA A 1 308 ? -4.663 7.150 10.680 1.00 92.56 308 ALA A O 1
ATOM 2450 N N . GLN A 1 309 ? -6.436 8.495 10.433 1.00 91.19 309 GLN A N 1
ATOM 2451 C CA . GLN A 1 309 ? -6.290 9.125 11.744 1.00 91.19 309 GLN A CA 1
ATOM 2452 C C . GLN A 1 309 ? -6.473 8.123 12.886 1.00 91.19 309 GLN A C 1
ATOM 2454 O O . GLN A 1 309 ? -5.666 8.130 13.817 1.00 91.19 309 GLN A O 1
ATOM 2459 N N . ILE A 1 310 ? -7.511 7.280 12.826 1.00 93.38 310 ILE A N 1
ATOM 2460 C CA . ILE A 1 310 ? -7.717 6.218 13.820 1.00 93.38 310 ILE A CA 1
ATOM 2461 C C . ILE A 1 310 ? -6.507 5.280 13.827 1.00 93.38 310 ILE A C 1
ATOM 2463 O O . ILE A 1 310 ? -5.984 4.989 14.895 1.00 93.38 310 ILE A O 1
ATOM 2467 N N . GLN A 1 311 ? -6.023 4.861 12.655 1.00 94.25 311 GLN A N 1
ATOM 2468 C CA . GLN A 1 311 ? -4.867 3.973 12.530 1.00 94.25 311 GLN A CA 1
ATOM 2469 C C . GLN A 1 311 ? -3.632 4.540 13.235 1.00 94.25 311 GLN A C 1
ATOM 2471 O O . GLN A 1 311 ? -2.966 3.808 13.956 1.00 94.25 311 GLN A O 1
ATOM 2476 N N . ILE A 1 312 ? -3.341 5.831 13.062 1.00 92.06 312 ILE A N 1
ATOM 2477 C CA . ILE A 1 312 ? -2.236 6.508 13.756 1.00 92.06 312 ILE A CA 1
ATOM 2478 C C . ILE A 1 312 ? -2.495 6.552 15.269 1.00 92.06 312 ILE A C 1
ATOM 2480 O O . ILE A 1 312 ? -1.608 6.229 16.053 1.00 92.06 312 ILE A O 1
ATOM 2484 N N . GLN A 1 313 ? -3.710 6.918 15.686 1.00 92.88 313 GLN A N 1
ATOM 2485 C CA . GLN A 1 313 ? -4.095 7.023 17.099 1.00 92.88 313 GLN A CA 1
ATOM 2486 C C . GLN A 1 313 ? -4.036 5.684 17.842 1.00 92.88 313 GLN A C 1
ATOM 2488 O O . GLN A 1 313 ? -3.694 5.665 19.017 1.00 92.88 313 GLN A O 1
ATOM 2493 N N . LEU A 1 314 ? -4.337 4.569 17.175 1.00 93.88 314 LEU A N 1
ATOM 2494 C CA . LEU A 1 314 ? -4.216 3.225 17.747 1.00 93.88 314 LEU A CA 1
ATOM 2495 C C . LEU A 1 314 ? -2.757 2.806 17.987 1.00 93.88 314 LEU A C 1
ATOM 2497 O O . LEU A 1 314 ? -2.510 1.884 18.759 1.00 93.88 314 LEU A O 1
ATOM 2501 N N . LEU A 1 315 ? -1.795 3.459 17.329 1.00 92.31 315 LEU A N 1
ATOM 2502 C CA . LEU A 1 315 ? -0.370 3.135 17.430 1.00 92.31 315 LEU A CA 1
ATOM 2503 C C . LEU A 1 315 ? 0.372 3.964 18.488 1.00 92.31 315 LEU A C 1
ATOM 2505 O O . LEU A 1 315 ? 1.546 3.687 18.750 1.00 92.31 315 LEU A O 1
ATOM 2509 N N . THR A 1 316 ? -0.275 4.969 19.088 1.00 90.94 316 THR A N 1
ATOM 2510 C CA . THR A 1 316 ? 0.323 5.754 20.175 1.00 90.94 316 THR A CA 1
ATOM 2511 C C . THR A 1 316 ? 0.347 4.961 21.483 1.00 90.94 316 THR A C 1
ATOM 2513 O O . THR A 1 316 ? -0.390 3.991 21.667 1.00 90.94 316 THR A O 1
ATOM 2516 N N . ARG A 1 317 ? 1.192 5.387 22.432 1.00 87.25 317 ARG A N 1
ATOM 2517 C CA . ARG A 1 317 ? 1.258 4.787 23.781 1.00 87.25 317 ARG A CA 1
ATOM 2518 C C . ARG A 1 317 ? -0.054 4.924 24.552 1.00 87.25 317 ARG A C 1
ATOM 2520 O O . ARG A 1 317 ? -0.414 4.035 25.316 1.00 87.25 317 ARG A O 1
ATOM 2527 N N . GLU A 1 318 ? -0.745 6.042 24.348 1.00 89.94 318 GLU A N 1
ATOM 2528 C CA . GLU A 1 318 ? -2.007 6.373 25.004 1.00 89.94 318 GLU A CA 1
ATOM 2529 C C . GLU A 1 318 ? -3.056 6.732 23.939 1.00 89.94 318 GLU A C 1
ATOM 2531 O O . GLU A 1 318 ? -3.243 7.911 23.618 1.00 89.94 318 GLU A O 1
ATOM 2536 N N . PRO A 1 319 ? -3.730 5.730 23.341 1.00 89.75 319 PRO A N 1
ATOM 2537 C CA . PRO A 1 319 ? -4.738 5.981 22.321 1.00 89.75 319 PRO A CA 1
ATOM 2538 C C . PRO A 1 319 ? -5.891 6.845 22.864 1.00 89.75 319 PRO A C 1
ATOM 2540 O O . PRO A 1 319 ? -6.483 6.508 23.895 1.00 89.75 319 PRO A O 1
ATOM 2543 N N . PRO A 1 320 ? -6.277 7.944 22.187 1.00 90.56 320 PRO A N 1
ATOM 2544 C CA . PRO A 1 320 ? -7.358 8.821 22.628 1.00 90.56 320 PRO A CA 1
ATOM 2545 C C . PRO A 1 320 ? -8.733 8.187 22.348 1.00 90.56 320 PRO A C 1
ATOM 2547 O O . PRO A 1 320 ? -9.435 8.575 21.410 1.00 90.56 320 PRO A O 1
ATOM 2550 N N . ILE A 1 321 ? -9.133 7.214 23.175 1.00 90.56 321 ILE A N 1
ATOM 2551 C CA . ILE A 1 321 ? -10.315 6.351 22.974 1.00 90.56 321 ILE A CA 1
ATOM 2552 C C . ILE A 1 321 ? -11.600 7.133 22.668 1.00 90.56 321 ILE A C 1
ATOM 2554 O O . ILE A 1 321 ? -12.372 6.734 21.799 1.00 90.56 321 ILE A O 1
ATOM 2558 N N . GLU A 1 322 ? -11.839 8.268 23.330 1.00 88.44 322 GLU A N 1
ATOM 2559 C CA . GLU A 1 322 ? -13.025 9.090 23.057 1.00 88.44 322 GLU A CA 1
ATOM 2560 C C . GLU A 1 322 ? -13.026 9.650 21.622 1.00 88.44 322 GLU A C 1
ATOM 2562 O O . GLU A 1 322 ? -14.033 9.549 20.918 1.00 88.44 322 GLU A O 1
ATOM 2567 N N . SER A 1 323 ? -11.887 10.176 21.158 1.00 88.25 323 SER A N 1
ATOM 2568 C CA . SER A 1 323 ? -11.717 10.679 19.787 1.00 88.25 323 SER A CA 1
ATOM 2569 C C . SER A 1 323 ? -11.865 9.559 18.757 1.00 88.25 323 SER A C 1
ATOM 2571 O O . SER A 1 323 ? -12.491 9.757 17.711 1.00 88.25 323 SER A O 1
ATOM 2573 N N . ILE A 1 324 ? -11.324 8.374 19.055 1.00 90.56 324 ILE A N 1
ATOM 2574 C CA . ILE A 1 324 ? -11.470 7.187 18.205 1.00 90.56 324 ILE A CA 1
ATOM 2575 C C . ILE A 1 324 ? -12.952 6.819 18.090 1.00 90.56 324 ILE A C 1
ATOM 2577 O O . ILE A 1 324 ? -13.471 6.734 16.979 1.00 90.56 324 ILE A O 1
ATOM 2581 N N . ASN A 1 325 ? -13.669 6.701 19.210 1.00 89.75 325 ASN A N 1
ATOM 2582 C CA . ASN A 1 325 ? -15.094 6.357 19.225 1.00 89.75 325 ASN A CA 1
ATOM 2583 C C . ASN A 1 325 ? -15.958 7.368 18.458 1.00 89.75 325 ASN A C 1
ATOM 2585 O O . ASN A 1 325 ? -16.845 6.971 17.697 1.00 89.75 325 ASN A O 1
ATOM 2589 N N . GLN A 1 326 ? -15.683 8.667 18.606 1.00 87.94 326 GLN A N 1
ATOM 2590 C CA . GLN A 1 326 ? -16.353 9.717 17.833 1.00 87.94 326 GLN A CA 1
ATOM 2591 C C . GLN A 1 326 ? -16.103 9.542 16.328 1.00 87.94 326 GLN A C 1
ATOM 2593 O O . GLN A 1 326 ? -17.035 9.619 15.525 1.00 87.94 326 GLN A O 1
ATOM 2598 N N . THR A 1 327 ? -14.864 9.243 15.940 1.00 89.62 327 THR A N 1
ATOM 2599 C CA . THR A 1 327 ? -14.495 9.043 14.532 1.00 89.62 327 THR A CA 1
ATOM 2600 C C . THR A 1 327 ? -15.121 7.773 13.953 1.00 89.62 327 THR A C 1
ATOM 2602 O O . THR A 1 327 ? -15.649 7.798 12.841 1.00 89.62 327 THR A O 1
ATOM 2605 N N . VAL A 1 328 ? -15.163 6.681 14.721 1.00 92.81 328 VAL A N 1
ATOM 2606 C CA . VAL A 1 328 ? -15.847 5.431 14.351 1.00 92.81 328 VAL A CA 1
ATOM 2607 C C . VAL A 1 328 ? -17.342 5.663 14.137 1.00 92.81 328 VAL A C 1
ATOM 2609 O O . VAL A 1 328 ? -17.903 5.164 13.162 1.00 92.81 328 VAL A O 1
ATOM 2612 N N . ALA A 1 329 ? -18.000 6.453 14.991 1.00 90.44 329 ALA A N 1
ATOM 2613 C CA . ALA A 1 329 ? -19.410 6.800 14.808 1.00 90.44 329 ALA A CA 1
ATOM 2614 C C . ALA A 1 329 ? -19.654 7.552 13.484 1.00 90.44 329 ALA A C 1
ATOM 2616 O O . ALA A 1 329 ? -20.633 7.279 12.782 1.00 90.44 329 ALA A O 1
ATOM 2617 N N . VAL A 1 330 ? -18.737 8.446 13.096 1.00 90.12 330 VAL A N 1
ATOM 2618 C CA . VAL A 1 330 ? -18.780 9.134 11.795 1.00 90.12 330 VAL A CA 1
ATOM 2619 C C . VAL A 1 330 ? -18.543 8.160 10.638 1.00 90.12 330 VAL A C 1
ATOM 2621 O O . VAL A 1 330 ? -19.282 8.200 9.658 1.00 90.12 330 VAL A O 1
ATOM 2624 N N . LEU A 1 331 ? -17.568 7.253 10.736 1.00 93.19 331 LEU A N 1
ATOM 2625 C CA . LEU A 1 331 ? -17.327 6.248 9.693 1.00 93.19 331 LEU A CA 1
ATOM 2626 C C . LEU A 1 331 ? -18.539 5.337 9.489 1.00 93.19 331 LEU A C 1
ATOM 2628 O O . LEU A 1 331 ? -18.945 5.110 8.350 1.00 93.19 331 LEU A O 1
ATOM 2632 N N . LYS A 1 332 ? -19.154 4.870 10.578 1.00 93.94 332 LYS A N 1
ATOM 2633 C CA . LYS A 1 332 ? -20.359 4.032 10.537 1.00 93.94 332 LYS A CA 1
ATOM 2634 C C . LYS A 1 332 ? -21.533 4.748 9.876 1.00 93.94 332 LYS A C 1
ATOM 2636 O O . LYS A 1 332 ? -22.203 4.152 9.040 1.00 93.94 332 LYS A O 1
ATOM 2641 N N . SER A 1 333 ? -21.766 6.022 10.201 1.00 91.62 333 SER A N 1
ATOM 2642 C CA . SER A 1 333 ? -22.866 6.787 9.593 1.00 91.62 333 SER A CA 1
ATOM 2643 C C . SER A 1 333 ? -22.664 7.068 8.099 1.00 91.62 333 SER A C 1
ATOM 2645 O O . SER A 1 333 ? -23.631 7.363 7.400 1.00 91.62 333 SER A O 1
ATOM 2647 N N . ARG A 1 334 ? -21.429 6.932 7.597 1.00 93.12 334 ARG A N 1
ATOM 2648 C CA . ARG A 1 334 ? -21.071 7.066 6.176 1.00 93.12 334 ARG A CA 1
ATOM 2649 C C . ARG A 1 334 ? -21.027 5.740 5.414 1.00 93.12 334 ARG A C 1
ATOM 2651 O O . ARG A 1 334 ? -20.805 5.760 4.204 1.00 93.12 334 ARG A O 1
ATOM 2658 N N . GLN A 1 335 ? -21.220 4.601 6.082 1.00 96.31 335 GLN A N 1
ATOM 2659 C CA . GLN A 1 335 ? -21.276 3.314 5.394 1.00 96.31 335 GLN A CA 1
ATOM 2660 C C . GLN A 1 335 ? -22.537 3.256 4.520 1.00 96.31 335 GLN A C 1
ATOM 2662 O O . GLN A 1 335 ? -23.660 3.423 4.998 1.00 96.31 335 GLN A O 1
ATOM 2667 N N . SER A 1 336 ? -22.354 2.988 3.230 1.00 96.44 336 SER A N 1
ATOM 2668 C CA . SER A 1 336 ? -23.443 2.846 2.261 1.00 96.44 336 SER A CA 1
ATOM 2669 C C . SER A 1 336 ? -24.315 1.623 2.567 1.00 96.44 336 SER A C 1
ATOM 2671 O O . SER A 1 336 ? -23.929 0.726 3.320 1.00 96.44 336 SER A O 1
ATOM 2673 N N . PHE A 1 337 ? -25.518 1.556 1.986 1.00 96.50 337 PHE A N 1
ATOM 2674 C CA . PHE A 1 337 ? -26.467 0.453 2.218 1.00 96.50 337 PHE A CA 1
ATOM 2675 C C . PHE A 1 337 ? -25.930 -0.925 1.764 1.00 96.50 337 PHE A C 1
ATOM 2677 O O . PHE A 1 337 ? -26.348 -1.954 2.296 1.00 96.50 337 PHE A O 1
ATOM 2684 N N . ASP A 1 338 ? -24.974 -0.954 0.839 1.00 97.19 338 ASP A N 1
ATOM 2685 C CA . ASP A 1 338 ? -24.296 -2.162 0.357 1.00 97.19 338 ASP A CA 1
ATOM 2686 C C . ASP A 1 338 ? -23.083 -2.570 1.214 1.00 97.19 338 ASP A C 1
ATOM 2688 O O . ASP A 1 338 ? -22.495 -3.617 0.972 1.00 97.19 338 ASP A O 1
ATOM 2692 N N . GLY A 1 339 ? -22.730 -1.779 2.234 1.00 97.50 339 GLY A N 1
ATOM 2693 C CA . GLY A 1 339 ? -21.611 -2.043 3.141 1.00 97.50 339 GLY A CA 1
ATOM 2694 C C . GLY A 1 339 ? -20.297 -1.352 2.769 1.00 97.50 339 GLY A C 1
ATOM 2695 O O . GLY A 1 339 ? -19.375 -1.366 3.583 1.00 97.50 339 GLY A O 1
ATOM 2696 N N . GLY A 1 340 ? -20.205 -0.721 1.596 1.00 97.00 340 GLY A N 1
ATOM 2697 C CA . GLY A 1 340 ? -19.008 0.009 1.174 1.00 97.00 340 GLY A CA 1
ATOM 2698 C C . GLY A 1 340 ? -18.971 1.463 1.652 1.00 97.00 340 GLY A C 1
ATOM 2699 O O . GLY A 1 340 ? -19.956 2.003 2.159 1.00 97.00 340 GLY A O 1
ATOM 2700 N N . TRP A 1 341 ? -17.846 2.132 1.417 1.00 96.44 341 TRP A N 1
ATOM 2701 C CA . TRP A 1 341 ? -17.704 3.589 1.541 1.00 96.44 341 TRP A CA 1
ATOM 2702 C C . TRP A 1 341 ? -17.550 4.244 0.165 1.00 96.44 341 TRP A C 1
ATOM 2704 O O . TRP A 1 341 ? -17.341 3.563 -0.843 1.00 96.44 341 TRP A O 1
ATOM 2714 N N . GLU A 1 342 ? -17.713 5.567 0.101 1.00 94.88 342 GLU A N 1
ATOM 2715 C CA . GLU A 1 342 ? -17.457 6.314 -1.135 1.00 94.88 342 GLU A CA 1
ATOM 2716 C C . GLU A 1 342 ? -15.987 6.217 -1.549 1.00 94.88 342 GLU A C 1
ATOM 2718 O O . GLU A 1 342 ? -15.094 6.144 -0.707 1.00 94.88 342 GLU A O 1
ATOM 2723 N N . ALA A 1 343 ? -15.748 6.231 -2.859 1.00 93.88 343 ALA A N 1
ATOM 2724 C CA . ALA A 1 343 ? -14.406 6.238 -3.413 1.00 93.88 343 ALA A CA 1
ATOM 2725 C C . ALA A 1 343 ? -13.746 7.596 -3.150 1.00 93.88 343 ALA A C 1
ATOM 2727 O O . ALA A 1 343 ? -14.264 8.635 -3.563 1.00 93.88 343 ALA A O 1
ATOM 2728 N N . VAL A 1 344 ? -12.580 7.583 -2.513 1.00 92.50 344 VAL A N 1
ATOM 2729 C CA . VAL A 1 344 ? -11.786 8.794 -2.264 1.00 92.50 344 VAL A CA 1
ATOM 2730 C C . VAL A 1 344 ? -10.385 8.665 -2.847 1.00 92.50 344 VAL A C 1
ATOM 2732 O O . VAL A 1 344 ? -9.963 7.570 -3.217 1.00 92.50 344 VAL A O 1
ATOM 2735 N N . ASP A 1 345 ? -9.686 9.796 -2.955 1.00 91.31 345 ASP A N 1
ATOM 2736 C CA . ASP A 1 345 ? -8.297 9.836 -3.415 1.00 91.31 345 ASP A CA 1
ATOM 2737 C C . ASP A 1 345 ? -7.425 8.916 -2.554 1.00 91.31 345 ASP A C 1
ATOM 2739 O O . ASP A 1 345 ? -7.338 9.111 -1.340 1.00 91.31 345 ASP A O 1
ATOM 2743 N N . TYR A 1 346 ? -6.761 7.947 -3.181 1.00 90.19 346 TYR A N 1
ATOM 2744 C CA . TYR A 1 346 ? -5.915 6.990 -2.474 1.00 90.19 346 TYR A CA 1
ATOM 2745 C C . TYR A 1 346 ? -4.437 7.219 -2.800 1.00 90.19 346 TYR A C 1
ATOM 2747 O O . TYR A 1 346 ? -3.689 7.780 -1.994 1.00 90.19 346 TYR A O 1
ATOM 2755 N N . PHE A 1 347 ? -4.033 6.826 -4.006 1.00 90.06 347 PHE A N 1
ATOM 2756 C CA . PHE A 1 347 ? -2.681 7.000 -4.513 1.00 90.06 347 PHE A CA 1
ATOM 2757 C C . PHE A 1 347 ? -2.699 7.806 -5.806 1.00 90.06 347 PHE A C 1
ATOM 2759 O O . PHE A 1 347 ? -3.721 7.959 -6.481 1.00 90.06 347 PHE A O 1
ATOM 2766 N N . ARG A 1 348 ? -1.553 8.386 -6.107 1.00 87.56 348 ARG A N 1
ATOM 2767 C CA . ARG A 1 348 ? -1.324 9.242 -7.250 1.00 87.56 348 ARG A CA 1
ATOM 2768 C C . ARG A 1 348 ? -1.312 8.418 -8.525 1.00 87.56 348 ARG A C 1
ATOM 2770 O O . ARG A 1 348 ? -0.668 7.378 -8.585 1.00 87.56 348 ARG A O 1
ATOM 2777 N N . CYS A 1 349 ? -1.952 8.938 -9.560 1.00 87.00 349 CYS A N 1
ATOM 2778 C CA . CYS A 1 349 ? -1.887 8.360 -10.891 1.00 87.00 349 CYS A CA 1
ATOM 2779 C C . CYS A 1 349 ? -1.682 9.459 -11.947 1.00 87.00 349 CYS A C 1
ATOM 2781 O O . CYS A 1 349 ? -1.878 10.650 -11.669 1.00 87.00 349 CYS A O 1
ATOM 2783 N N . PRO A 1 350 ? -1.273 9.094 -13.169 1.00 80.88 350 PRO A N 1
ATOM 2784 C CA . PRO A 1 350 ? -1.317 9.998 -14.309 1.00 80.88 350 PRO A CA 1
ATOM 2785 C C . PRO A 1 350 ? -2.735 10.544 -14.510 1.00 80.88 350 PRO A C 1
ATOM 2787 O O . PRO A 1 350 ? -3.718 9.809 -14.394 1.00 80.88 350 PRO A O 1
ATOM 2790 N N . GLY A 1 351 ? -2.856 11.842 -14.781 1.00 75.62 351 GLY A N 1
ATOM 2791 C CA . GLY A 1 351 ? -4.138 12.485 -15.046 1.00 75.62 351 GLY A CA 1
ATOM 2792 C C . GLY A 1 351 ? -4.612 12.339 -16.498 1.00 75.62 351 GLY A C 1
ATOM 2793 O O . GLY A 1 351 ? -4.031 11.624 -17.316 1.00 75.62 351 GLY A O 1
ATOM 2794 N N . SER A 1 352 ? -5.706 13.034 -16.833 1.00 65.75 352 SER A N 1
ATOM 2795 C CA . SER A 1 352 ? -6.352 12.931 -18.151 1.00 65.75 352 SER A CA 1
ATOM 2796 C C . SER A 1 352 ? -5.559 13.560 -19.296 1.00 65.75 352 SER A C 1
ATOM 2798 O O . SER A 1 352 ? -5.812 13.272 -20.465 1.00 65.75 352 SER A O 1
ATOM 2800 N N . THR A 1 353 ? -4.599 14.411 -18.960 1.00 63.09 353 THR A N 1
ATOM 2801 C CA . THR A 1 353 ? -3.581 14.932 -19.869 1.00 63.09 353 THR A CA 1
ATOM 2802 C C . THR A 1 353 ? -2.209 14.505 -19.364 1.00 63.09 353 THR A C 1
ATOM 2804 O O . THR A 1 353 ? -2.025 14.353 -18.153 1.00 63.09 353 THR A O 1
ATOM 2807 N N . SER A 1 354 ? -1.227 14.400 -20.266 1.00 59.59 354 SER A N 1
ATOM 2808 C CA . SER A 1 354 ? 0.173 14.087 -19.927 1.00 59.59 354 SER A CA 1
ATOM 2809 C C . SER A 1 354 ? 0.811 15.050 -18.910 1.00 59.59 354 SER A C 1
ATOM 2811 O O . SER A 1 354 ? 1.873 14.752 -18.382 1.00 59.59 354 SER A O 1
ATOM 2813 N N . HIS A 1 355 ? 0.152 16.174 -18.602 1.00 63.69 355 HIS A N 1
ATOM 2814 C CA . HIS A 1 355 ? 0.633 17.228 -17.705 1.00 63.69 355 HIS A CA 1
ATOM 2815 C C . HIS A 1 355 ? -0.179 17.352 -16.406 1.00 63.69 355 HIS A C 1
ATOM 2817 O O . HIS A 1 355 ? 0.052 18.269 -15.622 1.00 63.69 355 HIS A O 1
ATOM 2823 N N . SER A 1 356 ? -1.174 16.489 -16.183 1.00 74.19 356 SER A N 1
ATOM 2824 C CA . SER A 1 356 ? -2.033 16.559 -14.995 1.00 74.19 356 SER A CA 1
ATOM 2825 C C . SER A 1 356 ? -1.757 15.403 -14.045 1.00 74.19 356 SER A C 1
ATOM 2827 O O . SER A 1 356 ? -1.497 14.280 -14.468 1.00 74.19 356 SER A O 1
ATOM 2829 N N . ILE A 1 357 ? -1.827 15.686 -12.747 1.00 76.50 357 ILE A N 1
ATOM 2830 C CA . ILE A 1 357 ? -1.767 14.673 -11.697 1.00 76.50 357 ILE A CA 1
ATOM 2831 C C . ILE A 1 357 ? -3.198 14.300 -11.334 1.00 76.50 357 ILE A C 1
ATOM 2833 O O . ILE A 1 357 ? -4.013 15.163 -10.994 1.00 76.50 357 ILE A O 1
ATOM 2837 N N . GLY A 1 358 ? -3.494 13.011 -11.436 1.00 86.44 358 GLY A N 1
ATOM 2838 C CA . GLY A 1 358 ? -4.725 12.412 -10.962 1.00 86.44 358 GLY A CA 1
ATOM 2839 C C . GLY A 1 358 ? -4.538 11.751 -9.602 1.00 86.44 358 GLY A C 1
ATOM 2840 O O . GLY A 1 358 ? -3.430 11.573 -9.093 1.00 86.44 358 GLY A O 1
ATOM 2841 N N . TRP A 1 359 ? -5.665 11.356 -9.031 1.00 89.38 359 TRP A N 1
ATOM 2842 C CA . TRP A 1 359 ? -5.710 10.466 -7.885 1.00 89.38 359 TRP A CA 1
ATOM 2843 C C . TRP A 1 359 ? -6.571 9.281 -8.267 1.00 89.38 359 TRP A C 1
ATOM 2845 O O . TRP A 1 359 ? -7.709 9.463 -8.712 1.00 89.38 359 TRP A O 1
ATOM 2855 N N . HIS A 1 360 ? -6.031 8.080 -8.099 1.00 91.81 360 HIS A N 1
ATOM 2856 C CA . HIS A 1 360 ? -6.821 6.874 -8.245 1.00 91.81 360 HIS A CA 1
ATOM 2857 C C . HIS A 1 360 ? -7.805 6.780 -7.083 1.00 91.81 360 HIS A C 1
ATOM 2859 O O . HIS A 1 360 ? -7.471 7.074 -5.928 1.00 91.81 360 HIS A O 1
ATOM 2865 N N . ARG A 1 361 ? -9.035 6.388 -7.408 1.00 93.06 361 ARG A N 1
ATOM 2866 C CA . ARG A 1 361 ? -10.151 6.252 -6.471 1.00 93.06 361 ARG A CA 1
ATOM 2867 C C . ARG A 1 361 ? -10.864 4.944 -6.771 1.00 93.06 361 ARG A C 1
ATOM 2869 O O . ARG A 1 361 ? -11.102 4.628 -7.931 1.00 93.06 361 ARG A O 1
ATOM 2876 N N . GLY A 1 362 ? -11.284 4.235 -5.733 1.00 93.62 362 GLY A N 1
ATOM 2877 C CA . GLY A 1 362 ? -12.158 3.072 -5.874 1.00 93.62 362 GLY A CA 1
ATOM 2878 C C . GLY A 1 362 ? -12.822 2.738 -4.549 1.00 93.62 362 GLY A C 1
ATOM 2879 O O . GLY A 1 362 ? -12.174 2.827 -3.501 1.00 93.62 362 GLY A O 1
ATOM 2880 N N . ARG A 1 363 ? -14.102 2.348 -4.561 1.00 96.31 363 ARG A N 1
ATOM 2881 C CA . ARG A 1 363 ? -14.820 2.043 -3.314 1.00 96.31 363 ARG A CA 1
ATOM 2882 C C . ARG A 1 363 ? -14.235 0.817 -2.637 1.00 96.31 363 ARG A C 1
ATOM 2884 O O . ARG A 1 363 ? -14.167 0.794 -1.413 1.00 96.31 363 ARG A O 1
ATOM 2891 N N . LEU A 1 364 ? -13.759 -0.165 -3.407 1.00 96.56 364 LEU A N 1
ATOM 2892 C CA . LEU A 1 364 ? -13.026 -1.320 -2.878 1.00 96.56 364 LEU A CA 1
ATOM 2893 C C . LEU A 1 364 ? -11.756 -0.900 -2.128 1.00 96.56 364 LEU A C 1
ATOM 2895 O O . LEU A 1 364 ? -11.545 -1.363 -1.012 1.00 96.56 364 LEU A O 1
ATOM 2899 N N . LEU A 1 365 ? -10.960 0.024 -2.680 1.00 94.88 365 LEU A N 1
ATOM 2900 C CA . LEU A 1 365 ? -9.734 0.521 -2.038 1.00 94.88 365 LEU A CA 1
ATOM 2901 C C . LEU A 1 365 ? -10.028 1.289 -0.748 1.00 94.88 365 LEU A C 1
ATOM 2903 O O . LEU A 1 365 ? -9.344 1.107 0.259 1.00 94.88 365 LEU A O 1
ATOM 2907 N N . THR A 1 366 ? -11.062 2.128 -0.759 1.00 95.88 366 THR A N 1
ATOM 2908 C CA . THR A 1 366 ? -11.479 2.847 0.445 1.00 95.88 366 THR A CA 1
ATOM 2909 C C . THR A 1 366 ? -12.042 1.886 1.493 1.00 95.88 366 THR A C 1
ATOM 2911 O O . THR A 1 366 ? -11.670 1.947 2.664 1.00 95.88 366 THR A O 1
ATOM 2914 N N . THR A 1 367 ? -12.896 0.955 1.073 1.00 97.50 367 THR A N 1
ATOM 2915 C CA . THR A 1 367 ? -13.563 0.004 1.966 1.00 97.50 367 THR A CA 1
ATOM 2916 C C . THR A 1 367 ? -12.577 -0.978 2.584 1.00 97.50 367 THR A C 1
ATOM 2918 O O . THR A 1 367 ? -12.677 -1.229 3.782 1.00 97.50 367 THR A O 1
ATOM 2921 N N . GLN A 1 368 ? -11.601 -1.498 1.829 1.00 96.88 368 GLN A N 1
ATOM 2922 C CA . GLN A 1 368 ? -10.621 -2.447 2.372 1.00 96.88 368 GLN A CA 1
ATOM 2923 C C . GLN A 1 368 ? -9.805 -1.814 3.501 1.00 96.88 368 GLN A C 1
ATOM 2925 O O . GLN A 1 368 ? -9.627 -2.432 4.549 1.00 96.88 368 GLN A O 1
ATOM 2930 N N . TYR A 1 369 ? -9.408 -0.549 3.331 1.00 96.19 369 TYR A N 1
ATOM 2931 C CA . TYR A 1 369 ? -8.603 0.155 4.321 1.00 96.19 369 TYR A CA 1
ATOM 2932 C C . TYR A 1 369 ? -9.416 0.432 5.586 1.00 96.19 369 TYR A C 1
ATOM 2934 O O . TYR A 1 369 ? -8.990 0.100 6.689 1.00 96.19 369 TYR A O 1
ATOM 2942 N N . ILE A 1 370 ? -10.627 0.983 5.431 1.00 96.88 370 ILE A N 1
ATOM 2943 C CA . ILE A 1 370 ? -11.520 1.255 6.566 1.00 96.88 370 ILE A CA 1
ATOM 2944 C C . ILE A 1 370 ? -11.850 -0.043 7.314 1.00 96.88 370 ILE A C 1
ATOM 2946 O O . ILE A 1 370 ? -11.842 -0.056 8.542 1.00 96.88 370 ILE A O 1
ATOM 2950 N N . THR A 1 371 ? -12.086 -1.143 6.595 1.00 97.00 371 THR A N 1
ATOM 2951 C CA . THR A 1 371 ? -12.366 -2.456 7.199 1.00 97.00 371 THR A CA 1
ATOM 2952 C C . THR A 1 371 ? -11.201 -2.932 8.063 1.00 97.00 371 THR A C 1
ATOM 2954 O O . THR A 1 371 ? -11.438 -3.332 9.200 1.00 97.00 371 THR A O 1
ATOM 2957 N N . ARG A 1 372 ? -9.955 -2.835 7.573 1.00 95.44 372 ARG A N 1
ATOM 2958 C CA . ARG A 1 372 ? -8.749 -3.184 8.350 1.00 95.44 372 ARG A CA 1
ATOM 2959 C C . ARG A 1 372 ? -8.634 -2.360 9.624 1.00 95.44 372 ARG A C 1
ATOM 2961 O O . ARG A 1 372 ? -8.415 -2.917 10.694 1.00 95.44 372 ARG A O 1
ATOM 2968 N N . VAL A 1 373 ? -8.822 -1.045 9.523 1.00 95.25 373 VAL A N 1
ATOM 2969 C CA . VAL A 1 373 ? -8.740 -0.150 10.685 1.00 95.25 373 VAL A CA 1
ATOM 2970 C C . VAL A 1 373 ? -9.823 -0.478 11.712 1.00 95.25 373 VAL A C 1
ATOM 2972 O O . VAL A 1 373 ? -9.532 -0.557 12.898 1.00 95.25 373 VAL A O 1
ATOM 2975 N N . LEU A 1 374 ? -11.067 -0.698 11.276 1.00 95.62 374 LEU A N 1
ATOM 2976 C CA . LEU A 1 374 ? -12.158 -1.064 12.182 1.00 95.62 374 LEU A CA 1
ATOM 2977 C C . LEU A 1 374 ? -11.948 -2.446 12.820 1.00 95.62 374 LEU A C 1
ATOM 2979 O O . LEU A 1 374 ? -12.337 -2.633 13.970 1.00 95.62 374 LEU A O 1
ATOM 2983 N N . ALA A 1 375 ? -11.329 -3.395 12.110 1.00 94.38 375 ALA A N 1
ATOM 2984 C CA . ALA A 1 375 ? -11.007 -4.716 12.648 1.00 94.38 375 ALA A CA 1
ATOM 2985 C C . ALA A 1 375 ? -9.987 -4.632 13.798 1.00 94.38 375 ALA A C 1
ATOM 2987 O O . ALA A 1 375 ? -10.186 -5.259 14.830 1.00 94.38 375 ALA A O 1
ATOM 2988 N N . GLN A 1 376 ? -8.977 -3.766 13.688 1.00 92.19 376 GLN A N 1
ATOM 2989 C CA . GLN A 1 376 ? -7.989 -3.548 14.758 1.00 92.19 376 GLN A CA 1
ATOM 2990 C C . GLN A 1 376 ? -8.573 -2.940 16.044 1.00 92.19 376 GLN A C 1
ATOM 2992 O O . GLN A 1 376 ? -7.908 -2.941 17.070 1.00 92.19 376 GLN A O 1
ATOM 2997 N N . ILE A 1 377 ? -9.782 -2.369 15.999 1.00 92.50 377 ILE A N 1
ATOM 2998 C CA . ILE A 1 377 ? -10.452 -1.814 17.189 1.00 92.50 377 ILE A CA 1
ATOM 2999 C C . ILE A 1 377 ? -11.148 -2.917 17.996 1.00 92.50 377 ILE A C 1
ATOM 3001 O O . ILE A 1 377 ? -11.375 -2.745 19.193 1.00 92.50 377 ILE A O 1
ATOM 3005 N N . VAL A 1 378 ? -11.554 -4.008 17.337 1.00 90.12 378 VAL A N 1
ATOM 3006 C CA . VAL A 1 378 ? -12.305 -5.107 17.969 1.00 90.12 378 VAL A CA 1
ATOM 3007 C C . VAL A 1 378 ? -11.417 -6.275 18.408 1.00 90.12 378 VAL A C 1
ATOM 3009 O O . VAL A 1 378 ? -11.882 -7.106 19.187 1.00 90.12 378 VAL A O 1
ATOM 3012 N N . GLU A 1 379 ? -10.180 -6.335 17.912 1.00 83.69 379 GLU A N 1
ATOM 3013 C CA . GLU A 1 379 ? -9.107 -7.232 18.374 1.00 83.69 379 GLU A CA 1
ATOM 3014 C C . GLU A 1 379 ? -8.463 -6.713 19.665 1.00 83.69 379 GLU A C 1
ATOM 3016 O O . GLU A 1 379 ? -8.238 -7.550 20.574 1.00 83.69 379 GLU A O 1
#

Mean predicted aligned error: 8.3 Å

Radius of gyration: 20.66 Å; Cα contacts (8 Å, |Δi|>4): 538; chains: 1; bounding box: 51×57×59 Å

Sequence (379 aa):
MSVDCGIEDLAQLIDWHLSDVAQSEAYWKSIHISPDRTPLPFFEILPSATATAAPTVEIDHCLDRARKFLCFDLESRESWEIQRTGLWARDLLVGDVFSRALVAESLAECGMAVPEMIEAILYQYRDNGWRYYRDFKALPPDIDDIAQAIRLLNYTDWDNKKRNDFLEKPLRWLAVNQTSDGGFPVWLTHGVEDEPEGGWVPLGGFRCIACEANLLSAFADGHPKKTGVWLVDGVKSILDLWDVEAYSGIYYYKPTIGSAIVALCLSRSLKKEDADSAVIEQFQDKLQILAEHRLRPTSAQDSLSLAAQIQIQLLTREPPIESINQTVAVLKSRQSFDGGWEAVDYFRCPGSTSHSIGWHRGRLLTTQYITRVLAQIVE

Solvent-accessible surface area (backbone atoms only — not comparable to full-atom values): 21030 Å² total; per-residue (Å²): 134,85,65,75,70,44,74,65,55,56,52,50,54,52,56,55,52,58,58,44,55,53,49,54,51,50,53,45,61,71,72,52,75,58,95,84,58,78,78,73,81,76,72,79,74,72,75,81,67,82,79,63,80,72,59,67,72,60,53,53,56,50,44,54,33,30,52,53,38,58,61,71,44,82,75,32,67,74,36,40,44,73,46,71,53,40,60,94,82,30,73,66,45,40,32,51,56,61,50,34,51,52,43,49,45,37,34,34,76,70,75,55,59,53,53,71,58,51,51,52,48,49,50,47,38,60,74,46,58,36,28,65,37,52,92,45,64,41,40,43,29,33,39,49,52,51,17,50,46,43,47,49,54,74,68,45,94,66,50,72,64,59,51,46,67,68,42,47,62,62,54,52,29,49,68,65,40,47,42,98,67,39,32,56,46,37,53,47,77,43,87,56,94,72,74,40,97,55,46,76,53,65,90,68,71,57,56,25,49,31,44,40,25,45,29,39,23,18,42,54,74,59,44,94,82,86,41,65,66,51,40,56,35,26,51,50,38,44,55,57,45,37,77,76,44,50,60,71,36,31,61,53,30,42,53,58,48,23,52,24,47,27,49,54,19,48,57,50,34,53,70,73,48,94,55,55,67,67,58,56,49,56,50,50,55,51,40,46,55,56,47,67,53,69,77,71,61,92,46,100,70,44,57,56,49,54,33,22,47,42,50,34,27,68,70,36,97,74,51,56,60,69,62,43,49,54,50,51,54,54,50,58,76,54,46,43,97,71,26,34,38,70,56,45,75,48,37,57,37,82,26,78,42,94,86,40,82,31,58,44,57,17,35,54,58,35,30,34,52,43,45,48,44,58,48,66,74,78,108

Foldseek 3Di:
DALQCDPVVVVLQVVLQVVQLVVQVVVCVVLDDDPPDDDDPDDPDPPPPVCDQDPLVLLVVLLVLLLLLLVPDLQPVLQKDWFCQCASPDRIWIQRQLSSLLSQLLCVLVVNHDQVSLVVSLVVCVVQVQFRTRPPLLAAHFLLSLLSNLSSVVSYPDDPVRVCVSCVQVVVLQVVQQDPLLFHFGGRQPPRPRAGPNGHDYDYGRAALLSRLSNLLSCLNGPPDPCLSSNQSHLVVSLVCCVVCPQVSHAWWDSLQSVLSNLLSSLSSPVRDPHDPVSVVSSLVVLVVLLVSPPDPPDLQPLQSLLSSLSSLLSHPDRPSSSNSVSVVSNSVQQDPSSWHFWDFTTWDQDSHSSDIDGRTGRSSSSSSSSSSSVVVSD

Secondary structure (DSSP, 8-state):
------HHHHHHHHHHHHHHHHHHHHHHHHH---TTSPPPP--------------HHHHHHHHHHHHHHHTS-TT-GGG-EEE-S-GGG-S-EEE-HHHHHHHHHHHHHTT---HHHHHHHHHHHHHTTS-SSTT-TTSPPBHHHHHHHHHHGGGS---HHHHHHHHHHHHHHHHHH--TTS---SB--SS-TT--TT----SS-S--HHHHHHHHHHHHHH-TTTSHHHHHHHHHHHHHHHHHHGGGG--SB-HHHHHHHHHHHHHHHHHHS---HHHHHHHHHHHHHHHHS----SSTT-HHHHHHHHHHHHTSSS--HHHHHHHHHHHHHT--TTS-----EEEEEE-SSTT-EEEEE-HHHHHHHHHHHHHHHH-

pLDDT: mean 82.34, std 17.89, range [27.12, 98.12]

Nearest PDB structures (foldseek):
  8pak-assembly1_A  TM=7.505E-01  e=5.626E-09  Cystobacter fuscus DSM 2262
  7b2p-assembly1_B  TM=5.409E-01  e=9.557E-03  Homo sapiens
  7ue2-assembly1_A  TM=3.116E-01  e=7.101E-01  synthetic construct
  6vu5-assembly1_A  TM=2.506E-01  e=4.650E+00  Rattus norvegicus